Protein AF-A0A7J6S6Q8-F1 (afdb_monomer)

Structure (mmCIF, N/CA/C/O backbone):
data_AF-A0A7J6S6Q8-F1
#
_entry.id   AF-A0A7J6S6Q8-F1
#
loop_
_atom_site.group_PDB
_atom_site.id
_atom_site.type_symbol
_atom_site.label_atom_id
_atom_site.label_alt_id
_atom_site.label_comp_id
_atom_site.label_asym_id
_atom_site.label_entity_id
_atom_site.label_seq_id
_atom_site.pdbx_PDB_ins_code
_atom_site.Cartn_x
_atom_site.Cartn_y
_atom_site.Cartn_z
_atom_site.occupancy
_atom_site.B_iso_or_equiv
_atom_site.auth_seq_id
_atom_site.auth_comp_id
_atom_site.auth_asym_id
_atom_site.auth_atom_id
_atom_site.pdbx_PDB_model_num
ATOM 1 N N . SER A 1 1 ? -7.412 23.050 23.285 1.00 30.80 1 SER A N 1
ATOM 2 C CA . SER A 1 1 ? -8.578 22.235 22.910 1.00 30.80 1 SER A CA 1
ATOM 3 C C . SER A 1 1 ? -8.025 21.077 22.119 1.00 30.80 1 SER A C 1
ATOM 5 O O . SER A 1 1 ? -8.028 21.122 20.899 1.00 30.80 1 SER A O 1
ATOM 7 N N . ASP A 1 2 ? -7.442 20.116 22.829 1.00 28.94 2 ASP A N 1
ATOM 8 C CA . ASP A 1 2 ? -6.783 18.973 22.204 1.00 28.94 2 ASP A CA 1
ATOM 9 C C . ASP A 1 2 ? -7.721 17.785 22.368 1.00 28.94 2 ASP A C 1
ATOM 11 O O . ASP A 1 2 ? -7.935 17.288 23.477 1.00 28.94 2 ASP A O 1
ATOM 15 N N . GLU A 1 3 ? -8.366 17.431 21.259 1.00 31.05 3 GLU A N 1
ATOM 16 C CA . GLU A 1 3 ? -9.273 16.299 21.156 1.00 31.05 3 GLU A CA 1
ATOM 17 C C . GLU A 1 3 ? -8.538 14.992 21.486 1.00 31.05 3 GLU A C 1
ATOM 19 O O . GLU A 1 3 ? -7.377 14.766 21.131 1.00 31.05 3 GLU A O 1
ATOM 24 N N . LEU A 1 4 ? -9.226 14.140 22.246 1.00 32.16 4 LEU A N 1
ATOM 25 C CA . LEU A 1 4 ? -8.725 12.876 22.774 1.00 32.16 4 LEU A CA 1
ATOM 26 C C . LEU A 1 4 ? -8.434 11.884 21.640 1.00 32.16 4 LEU A C 1
ATOM 28 O O . LEU A 1 4 ? -9.308 11.150 21.173 1.00 32.16 4 LEU A O 1
ATOM 32 N N . LEU A 1 5 ? -7.164 11.803 21.248 1.00 33.28 5 LEU A N 1
ATOM 33 C CA . LEU A 1 5 ? -6.673 10.790 20.324 1.00 33.28 5 LEU A CA 1
ATOM 34 C C . LEU A 1 5 ? -6.611 9.421 21.031 1.00 33.28 5 LEU A C 1
ATOM 36 O O . LEU A 1 5 ? -5.726 9.141 21.841 1.00 33.28 5 LEU A O 1
ATOM 40 N N . HIS A 1 6 ? -7.578 8.549 20.748 1.00 38.09 6 HIS A N 1
ATOM 41 C CA . HIS A 1 6 ? -7.638 7.207 21.333 1.00 38.09 6 HIS A CA 1
ATOM 42 C C . HIS A 1 6 ? -6.787 6.212 20.529 1.00 38.09 6 HIS A C 1
ATOM 44 O O . HIS A 1 6 ? -7.250 5.621 19.554 1.00 38.09 6 HIS A O 1
ATOM 50 N N . GLN A 1 7 ? -5.543 6.005 20.962 1.00 38.62 7 GLN A N 1
ATOM 51 C CA . GLN A 1 7 ? -4.604 5.056 20.363 1.00 38.62 7 GLN A CA 1
ATOM 52 C C . GLN A 1 7 ? -4.859 3.625 20.868 1.00 38.62 7 GLN A C 1
ATOM 54 O O . GLN A 1 7 ? -4.753 3.341 22.060 1.00 38.62 7 GLN A O 1
ATOM 59 N N . LEU A 1 8 ? -5.154 2.696 19.954 1.00 38.41 8 LEU A N 1
ATOM 60 C CA . LEU A 1 8 ? -5.167 1.259 20.238 1.00 38.41 8 LEU A CA 1
ATOM 61 C C . LEU A 1 8 ? -3.859 0.625 19.789 1.00 38.41 8 LEU A C 1
ATOM 63 O O . LEU A 1 8 ? -3.524 0.661 18.604 1.00 38.41 8 LEU A O 1
ATOM 67 N N . SER A 1 9 ? -3.194 -0.048 20.719 1.00 39.66 9 SER A N 1
ATOM 68 C CA . SER A 1 9 ? -2.079 -0.940 20.424 1.00 39.66 9 SER A CA 1
ATOM 69 C C . SER A 1 9 ? -2.454 -2.350 20.861 1.00 39.66 9 SER A C 1
ATOM 71 O O . SER A 1 9 ? -2.832 -2.576 22.010 1.00 39.66 9 SER A O 1
ATOM 73 N N . LEU A 1 10 ? -2.410 -3.300 19.926 1.00 37.53 10 LEU A N 1
ATOM 74 C CA . LEU A 1 10 ? -3.007 -4.622 20.111 1.00 37.53 10 LEU A CA 1
ATOM 75 C C . LEU A 1 10 ? -1.979 -5.742 19.949 1.00 37.53 10 LEU A C 1
ATOM 77 O O . LEU A 1 10 ? -1.639 -6.132 18.834 1.00 37.53 10 LEU A O 1
ATOM 81 N N . THR A 1 11 ? -1.596 -6.353 21.072 1.00 44.75 11 THR A N 1
ATOM 82 C CA . THR A 1 11 ? -1.263 -7.787 21.156 1.00 44.75 11 THR A CA 1
ATOM 83 C C . THR A 1 11 ? -1.819 -8.328 22.494 1.0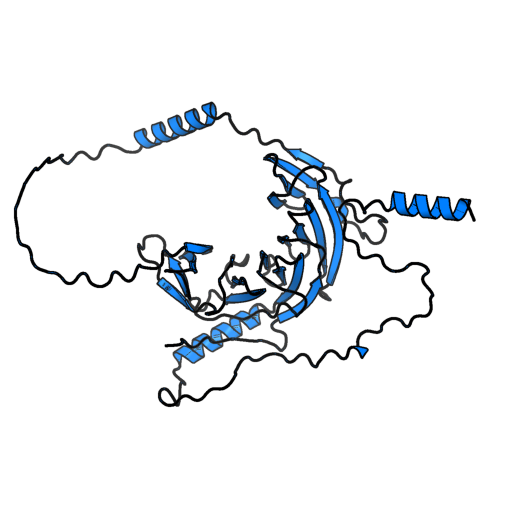0 44.75 11 THR A C 1
ATOM 85 O O . THR A 1 11 ? -1.964 -7.570 23.443 1.00 44.75 11 THR A O 1
ATOM 88 N N . SER A 1 12 ? -2.282 -9.576 22.633 1.00 36.78 12 SER A N 1
ATOM 89 C CA . SER A 1 12 ? -1.724 -10.838 22.143 1.00 36.78 12 SER A CA 1
ATOM 90 C C . SER A 1 12 ? -2.417 -11.419 20.892 1.00 36.78 12 SER A C 1
ATOM 92 O O . SER A 1 12 ? -3.542 -11.931 20.884 1.00 36.78 12 SER A O 1
ATOM 94 N N . LYS A 1 13 ? -1.631 -11.384 19.809 1.00 47.28 13 LYS A N 1
ATOM 95 C CA . LYS A 1 13 ? -1.824 -11.940 18.456 1.00 47.28 13 LYS A CA 1
ATOM 96 C C . LYS A 1 13 ? -2.648 -11.132 17.438 1.00 47.28 13 LYS A C 1
ATOM 98 O O . LYS A 1 13 ? -2.844 -11.627 16.342 1.00 47.28 13 LYS A O 1
ATOM 103 N N . GLY A 1 14 ? -3.076 -9.902 17.729 1.00 55.88 14 GLY A N 1
ATOM 104 C CA . GLY A 1 14 ? -3.820 -9.053 16.774 1.00 55.88 14 GLY A CA 1
ATOM 105 C C . GLY A 1 14 ? -3.028 -8.621 15.527 1.00 55.88 14 GLY A C 1
ATOM 106 O O . GLY A 1 14 ? -3.573 -8.613 14.425 1.00 55.88 14 GLY A O 1
ATOM 107 N N . PHE A 1 15 ? -1.741 -8.320 15.706 1.00 62.53 15 PHE A N 1
ATOM 108 C CA . PHE A 1 15 ? -0.778 -7.995 14.654 1.00 62.53 15 PHE A CA 1
ATOM 109 C C . PHE A 1 15 ? 0.515 -8.752 14.934 1.00 62.53 15 PHE A C 1
ATOM 111 O O . PHE A 1 15 ? 0.899 -8.936 16.092 1.00 62.53 15 PHE A O 1
ATOM 118 N N . THR A 1 16 ? 1.199 -9.213 13.896 1.00 69.50 16 THR A N 1
ATOM 119 C CA . THR A 1 16 ? 2.544 -9.779 14.038 1.00 69.50 16 THR A CA 1
ATOM 120 C C . THR A 1 16 ? 3.404 -9.259 12.906 1.00 69.50 16 THR A C 1
ATOM 122 O O . THR A 1 16 ? 3.110 -9.543 11.749 1.00 69.50 16 THR A O 1
ATOM 125 N N . LEU A 1 17 ? 4.439 -8.486 13.245 1.00 73.62 17 LEU A N 1
ATOM 126 C CA . LEU A 1 17 ? 5.491 -8.123 12.303 1.00 73.62 17 LEU A CA 1
ATOM 127 C C . LEU A 1 17 ? 6.205 -9.412 11.887 1.00 73.62 17 LEU A C 1
ATOM 129 O O . LEU A 1 17 ? 6.845 -10.068 12.705 1.00 73.62 17 LEU A O 1
ATOM 133 N N . CYS A 1 18 ? 6.054 -9.784 10.624 1.00 76.06 18 CYS A N 1
ATOM 134 C CA . CYS A 1 18 ? 6.662 -10.974 10.038 1.00 76.06 18 CYS A CA 1
ATOM 135 C C . CYS A 1 18 ? 8.127 -10.714 9.680 1.00 76.06 18 CYS A C 1
ATOM 137 O O . CYS A 1 18 ? 8.970 -11.599 9.786 1.00 76.06 18 CYS A O 1
ATOM 139 N N . GLY A 1 19 ? 8.427 -9.482 9.268 1.00 72.62 19 GLY A N 1
ATOM 140 C CA . GLY A 1 19 ? 9.778 -9.037 8.971 1.00 72.62 19 GLY A CA 1
ATOM 141 C C . GLY A 1 19 ? 9.814 -7.635 8.373 1.00 72.62 19 GLY A C 1
ATOM 142 O O . GLY A 1 19 ? 8.778 -7.039 8.056 1.00 72.62 19 GLY A O 1
ATOM 143 N N . SER A 1 20 ? 11.033 -7.125 8.227 1.00 78.06 20 SER A N 1
ATOM 144 C CA . SER A 1 20 ? 11.341 -5.855 7.577 1.00 78.06 20 SER A CA 1
ATOM 145 C C . SER A 1 20 ? 12.524 -6.049 6.632 1.00 78.06 20 SER A C 1
ATOM 147 O O . SER A 1 20 ? 13.477 -6.756 6.958 1.00 78.06 20 SER A O 1
ATOM 149 N N . TRP A 1 21 ? 12.449 -5.442 5.453 1.00 82.00 21 TRP A N 1
ATOM 150 C CA . TRP A 1 21 ? 13.433 -5.588 4.385 1.00 82.00 21 TRP A CA 1
ATOM 151 C C . TRP A 1 21 ? 13.705 -4.242 3.732 1.00 82.00 21 TRP A C 1
ATOM 153 O O . TRP A 1 21 ? 12.856 -3.356 3.725 1.00 82.00 21 TRP A O 1
ATOM 163 N N . LYS A 1 22 ? 14.884 -4.102 3.126 1.00 83.19 22 LYS A N 1
ATOM 164 C CA . LYS A 1 22 ? 15.282 -2.909 2.375 1.00 83.19 22 LYS A CA 1
ATOM 165 C C . LYS A 1 22 ? 15.953 -3.312 1.060 1.00 83.19 22 LYS A C 1
ATOM 167 O O . LYS A 1 22 ? 17.176 -3.264 0.962 1.00 83.19 22 LYS A O 1
ATOM 172 N N . PRO A 1 23 ? 15.180 -3.781 0.064 1.00 77.94 23 PRO A N 1
ATOM 173 C CA . PRO A 1 23 ? 15.743 -4.200 -1.220 1.00 77.94 23 PRO A CA 1
ATOM 174 C C . PRO A 1 23 ? 16.233 -3.014 -2.055 1.00 77.94 23 PRO A C 1
ATOM 176 O O . PRO A 1 23 ? 17.088 -3.182 -2.917 1.00 77.94 23 PRO A O 1
ATOM 179 N N . HIS A 1 24 ? 15.704 -1.817 -1.792 1.00 79.31 24 HIS A N 1
ATOM 180 C CA . HIS A 1 24 ? 15.992 -0.609 -2.552 1.00 79.31 24 HIS A CA 1
ATOM 181 C C . HIS A 1 24 ? 16.871 0.336 -1.740 1.00 79.31 24 HIS A C 1
ATOM 183 O O . HIS A 1 24 ? 16.602 0.605 -0.568 1.00 79.31 24 HIS A O 1
ATOM 189 N N . SER A 1 25 ? 17.909 0.882 -2.372 1.00 74.50 25 SER A N 1
ATOM 190 C CA . SER A 1 25 ? 18.776 1.899 -1.767 1.00 74.50 25 SER A CA 1
ATOM 191 C C . SER A 1 25 ? 18.216 3.327 -1.883 1.00 74.50 25 SER A C 1
ATOM 193 O O . SER A 1 25 ? 18.750 4.223 -1.234 1.00 74.50 25 SER A O 1
ATOM 195 N N . ASN A 1 26 ? 17.143 3.540 -2.667 1.00 68.69 26 ASN A N 1
ATOM 196 C CA . ASN A 1 26 ? 16.622 4.859 -3.060 1.00 68.69 26 ASN A CA 1
ATOM 197 C C . ASN A 1 26 ? 15.081 5.001 -2.962 1.00 68.69 26 ASN A C 1
ATOM 199 O O . ASN A 1 26 ? 14.344 4.022 -2.879 1.00 68.69 26 ASN A O 1
ATOM 203 N N . THR A 1 27 ? 14.615 6.260 -3.006 1.00 67.44 27 THR A N 1
ATOM 204 C CA . THR A 1 27 ? 13.207 6.720 -2.928 1.00 67.44 27 THR A CA 1
ATOM 205 C C . THR A 1 27 ? 12.573 6.868 -4.330 1.00 67.44 27 THR A C 1
ATOM 207 O O . THR A 1 27 ? 13.307 7.203 -5.260 1.00 67.44 27 THR A O 1
ATOM 210 N N . PRO A 1 28 ? 11.241 6.751 -4.558 1.00 58.44 28 PRO A N 1
ATOM 211 C CA . PRO A 1 28 ? 10.157 6.131 -3.788 1.00 58.44 28 PRO A CA 1
ATOM 212 C C . PRO A 1 28 ? 9.825 4.699 -4.260 1.00 58.44 28 PRO A C 1
ATOM 214 O O . PRO A 1 28 ? 9.895 4.395 -5.457 1.00 58.44 28 PRO A O 1
ATOM 217 N N . VAL A 1 29 ? 9.387 3.865 -3.310 1.00 64.25 29 VAL A N 1
ATOM 218 C CA . VAL A 1 29 ? 8.916 2.502 -3.573 1.00 64.25 29 VAL A CA 1
ATOM 219 C C . VAL A 1 29 ? 7.402 2.485 -3.762 1.00 64.25 29 VAL A C 1
ATOM 221 O O . VAL A 1 29 ? 6.672 2.907 -2.869 1.00 64.25 29 VAL A O 1
ATOM 224 N N . ASP A 1 30 ? 6.917 1.995 -4.900 1.00 76.00 30 ASP A N 1
ATOM 225 C CA . ASP A 1 30 ? 5.510 1.595 -5.021 1.00 76.00 30 ASP A CA 1
ATOM 226 C C . ASP A 1 30 ? 5.388 0.105 -4.682 1.00 76.00 30 ASP A C 1
ATOM 228 O O . ASP A 1 30 ? 6.301 -0.681 -4.954 1.00 76.00 30 ASP A O 1
ATOM 232 N N . ILE A 1 31 ? 4.275 -0.286 -4.067 1.00 79.00 31 ILE A N 1
ATOM 233 C CA . ILE A 1 31 ? 4.000 -1.683 -3.736 1.00 79.00 31 ILE A CA 1
ATOM 234 C C . ILE A 1 31 ? 2.783 -2.147 -4.511 1.00 79.00 31 ILE A C 1
ATOM 236 O O . ILE A 1 31 ? 1.683 -1.604 -4.374 1.00 79.00 31 ILE A O 1
ATOM 240 N N . ILE A 1 32 ? 2.966 -3.251 -5.224 1.00 78.56 32 ILE A N 1
ATOM 241 C CA . ILE A 1 32 ? 1.875 -4.033 -5.781 1.00 78.56 32 ILE A CA 1
ATOM 242 C C . ILE A 1 32 ? 1.828 -5.342 -5.017 1.00 78.56 32 ILE A C 1
ATOM 244 O O . ILE A 1 32 ? 2.710 -6.189 -5.132 1.00 78.56 32 ILE A O 1
ATOM 248 N N . LEU A 1 33 ? 0.769 -5.500 -4.236 1.00 76.38 33 LEU A N 1
ATOM 249 C CA . LEU A 1 33 ? 0.432 -6.761 -3.605 1.00 76.38 33 LEU A CA 1
ATOM 250 C C . LEU A 1 33 ? -0.716 -7.373 -4.394 1.00 76.38 33 LEU A C 1
ATOM 252 O O . LEU A 1 33 ? -1.752 -6.730 -4.585 1.00 76.38 33 LEU A O 1
ATOM 256 N N . LYS A 1 34 ? -0.532 -8.599 -4.873 1.00 68.69 34 LYS A N 1
ATOM 257 C CA . LYS A 1 34 ? -1.595 -9.318 -5.560 1.00 68.69 34 LYS A CA 1
ATOM 258 C C . LYS A 1 34 ? -1.634 -10.757 -5.101 1.00 68.69 34 LYS A C 1
ATOM 260 O O . LYS A 1 34 ? -0.643 -11.470 -5.235 1.00 68.69 34 LYS A O 1
ATOM 265 N N . SER A 1 35 ? -2.826 -11.191 -4.690 1.00 63.81 35 SER A N 1
ATOM 266 C CA . SER A 1 35 ? -3.054 -12.471 -4.011 1.00 63.81 35 SER A CA 1
ATOM 267 C C . SER A 1 35 ? -2.234 -12.585 -2.724 1.00 63.81 35 SER A C 1
ATOM 269 O O . SER A 1 35 ? -1.398 -11.732 -2.427 1.00 63.81 35 SER A O 1
ATOM 271 N N . ASP A 1 36 ? -2.482 -13.626 -1.944 1.00 63.25 36 ASP A N 1
ATOM 272 C CA . ASP A 1 36 ? -1.897 -13.757 -0.607 1.00 63.25 36 ASP A CA 1
ATOM 273 C C . ASP A 1 36 ? -0.404 -14.148 -0.658 1.00 63.25 36 ASP A C 1
ATOM 275 O O . ASP A 1 36 ? 0.261 -14.261 0.368 1.00 63.25 36 ASP A O 1
ATOM 279 N N . HIS A 1 37 ? 0.159 -14.316 -1.865 1.00 79.81 37 HIS A N 1
ATOM 280 C CA . HIS A 1 37 ? 1.455 -14.964 -2.050 1.00 79.81 37 HIS A CA 1
ATOM 281 C C . HIS A 1 37 ? 2.477 -14.180 -2.860 1.00 79.81 37 HIS A C 1
ATOM 283 O O . HIS A 1 37 ? 3.603 -14.653 -2.949 1.00 79.81 37 HIS A O 1
ATOM 289 N N . VAL A 1 38 ? 2.157 -13.036 -3.478 1.00 86.69 38 VAL A N 1
ATOM 290 C CA . VAL A 1 38 ? 3.130 -12.329 -4.334 1.00 86.69 38 VAL A CA 1
ATOM 291 C C . VAL A 1 38 ? 3.154 -10.841 -4.038 1.00 86.69 38 VAL A C 1
ATOM 293 O O . VAL A 1 38 ? 2.169 -10.124 -4.219 1.00 86.69 38 VAL A O 1
ATOM 296 N N . LEU A 1 39 ? 4.334 -10.385 -3.633 1.00 87.12 39 LEU A N 1
ATOM 297 C CA . LEU A 1 39 ? 4.657 -8.994 -3.383 1.00 87.12 39 LEU A CA 1
ATOM 298 C C . LEU A 1 39 ? 5.627 -8.503 -4.452 1.00 87.12 39 LEU A C 1
ATOM 300 O O . LEU A 1 39 ? 6.682 -9.096 -4.658 1.00 87.12 39 LEU A O 1
ATOM 304 N N . ILE A 1 40 ? 5.297 -7.388 -5.093 1.00 87.38 40 ILE A N 1
ATOM 305 C CA . ILE A 1 40 ? 6.200 -6.687 -5.997 1.00 87.38 40 ILE A CA 1
ATOM 306 C C . ILE A 1 40 ? 6.487 -5.307 -5.419 1.00 87.38 40 ILE A C 1
ATOM 308 O O . ILE A 1 40 ? 5.564 -4.539 -5.141 1.00 87.38 40 ILE A O 1
ATOM 312 N N . THR A 1 41 ? 7.768 -4.988 -5.254 1.00 88.25 41 THR A N 1
ATOM 313 C CA . THR A 1 41 ? 8.226 -3.655 -4.860 1.00 88.25 41 THR A CA 1
ATOM 314 C C . THR A 1 41 ? 8.912 -2.997 -6.048 1.00 88.25 41 THR A C 1
ATOM 316 O O . THR A 1 41 ? 9.803 -3.573 -6.670 1.00 88.25 41 THR A O 1
ATOM 319 N N . LEU A 1 42 ? 8.492 -1.785 -6.388 1.00 88.50 42 LEU A N 1
ATOM 320 C CA . LEU A 1 42 ? 9.013 -1.028 -7.522 1.00 88.50 42 LEU A CA 1
ATOM 321 C C . LEU A 1 42 ? 9.832 0.131 -6.999 1.00 88.50 42 LEU A C 1
ATOM 323 O O . LEU A 1 42 ? 9.295 0.912 -6.229 1.00 88.50 42 LEU A O 1
ATOM 327 N N . SER A 1 43 ? 11.054 0.320 -7.471 1.00 87.81 43 SER A N 1
ATOM 328 C CA . SER A 1 43 ? 11.784 1.566 -7.253 1.00 87.81 43 SER A CA 1
ATOM 329 C C . SER A 1 43 ? 11.875 2.341 -8.558 1.00 87.81 43 SER A C 1
ATOM 331 O O . SER A 1 43 ? 12.363 1.863 -9.584 1.00 87.81 43 SER A O 1
ATOM 333 N N . LYS A 1 44 ? 11.385 3.583 -8.520 1.00 83.31 44 LYS A N 1
ATOM 334 C CA . LYS A 1 44 ? 11.432 4.475 -9.685 1.00 83.31 44 LYS A CA 1
ATOM 335 C C . LYS A 1 44 ? 12.845 4.989 -9.956 1.00 83.31 44 LYS A C 1
ATOM 337 O O . LYS A 1 44 ? 13.172 5.284 -11.100 1.00 83.31 44 LYS A O 1
ATOM 342 N N . ALA A 1 45 ? 13.675 5.098 -8.917 1.00 83.44 45 ALA A N 1
ATOM 343 C CA . ALA A 1 45 ? 15.007 5.692 -9.014 1.00 83.44 45 ALA A CA 1
ATOM 344 C C . ALA A 1 45 ? 15.988 4.817 -9.803 1.00 83.44 45 ALA A C 1
ATOM 346 O O . ALA A 1 45 ? 16.744 5.312 -10.638 1.00 83.44 45 ALA A O 1
ATOM 347 N N . ASP A 1 46 ? 15.971 3.513 -9.549 1.00 84.88 46 ASP A N 1
ATOM 348 C CA . ASP A 1 46 ? 16.827 2.536 -10.224 1.00 84.88 46 ASP A CA 1
ATOM 349 C C . ASP A 1 46 ? 16.085 1.746 -11.310 1.00 84.88 46 ASP A C 1
ATOM 351 O O . ASP A 1 46 ? 16.733 1.064 -12.097 1.00 84.88 46 ASP A O 1
ATOM 355 N N . SER A 1 47 ? 14.762 1.932 -11.422 1.00 89.50 47 SER A N 1
ATOM 356 C CA . SER A 1 47 ? 13.906 1.273 -12.418 1.00 89.50 47 SER A CA 1
ATOM 357 C C . SER A 1 47 ? 13.892 -0.246 -12.259 1.00 89.50 47 SER A C 1
ATOM 359 O O . SER A 1 47 ? 13.851 -0.991 -13.241 1.00 89.50 47 SER A O 1
ATOM 361 N N . THR A 1 48 ? 13.908 -0.686 -10.999 1.00 90.00 48 THR A N 1
ATOM 362 C CA . THR A 1 48 ? 13.915 -2.095 -10.613 1.00 90.00 48 THR A CA 1
ATOM 363 C C . THR A 1 48 ? 12.589 -2.492 -9.970 1.00 90.00 48 THR A C 1
ATOM 365 O O . THR A 1 48 ? 12.073 -1.807 -9.084 1.00 90.00 48 THR A O 1
ATOM 368 N N . ALA A 1 49 ? 12.051 -3.637 -10.379 1.00 90.56 49 ALA A N 1
ATOM 369 C CA . ALA A 1 49 ? 10.939 -4.313 -9.725 1.00 90.56 49 ALA A CA 1
ATOM 370 C C . ALA A 1 49 ? 11.448 -5.587 -9.040 1.00 90.56 49 ALA A C 1
ATOM 372 O O . ALA A 1 49 ? 11.833 -6.527 -9.730 1.00 90.56 49 ALA A O 1
ATOM 373 N N . PHE A 1 50 ? 11.438 -5.648 -7.708 1.00 89.81 50 PHE A N 1
ATOM 374 C CA . PHE A 1 50 ? 11.715 -6.891 -6.981 1.00 89.81 50 PHE A CA 1
ATOM 375 C C . PHE A 1 50 ? 10.423 -7.657 -6.764 1.00 89.81 50 PHE A C 1
ATOM 377 O O . PHE A 1 50 ? 9.413 -7.088 -6.354 1.00 89.81 50 PHE A O 1
ATOM 384 N N . CYS A 1 51 ? 10.477 -8.957 -7.009 1.00 89.38 51 CYS A N 1
ATOM 385 C CA . CYS A 1 51 ? 9.377 -9.877 -6.810 1.00 89.38 51 CYS A CA 1
ATOM 386 C C . CYS A 1 51 ? 9.700 -10.782 -5.620 1.00 89.38 51 CYS A C 1
ATOM 388 O O . CYS A 1 51 ? 10.777 -11.373 -5.546 1.00 89.38 51 CYS A O 1
ATOM 390 N N . PHE A 1 52 ? 8.745 -10.930 -4.713 1.00 87.56 52 PHE A N 1
ATOM 391 C CA . PHE A 1 52 ? 8.828 -11.801 -3.552 1.00 87.56 52 PHE A CA 1
ATOM 392 C C . PHE A 1 52 ? 7.597 -12.694 -3.488 1.00 87.56 52 PHE A C 1
ATOM 394 O O . PHE A 1 52 ? 6.494 -12.278 -3.848 1.00 87.56 52 PHE A O 1
ATOM 401 N N . ARG A 1 53 ? 7.782 -13.909 -2.976 1.00 87.25 53 ARG A N 1
ATOM 402 C CA . ARG A 1 53 ? 6.698 -14.794 -2.576 1.00 87.25 53 ARG A CA 1
ATOM 403 C C . ARG A 1 53 ? 6.482 -14.676 -1.075 1.00 87.25 53 ARG A C 1
ATOM 405 O O . ARG A 1 53 ? 7.434 -14.833 -0.316 1.00 87.25 53 ARG A O 1
ATOM 412 N N . ILE A 1 54 ? 5.248 -14.411 -0.662 1.00 84.06 54 ILE A N 1
ATOM 413 C CA . ILE A 1 54 ? 4.831 -14.460 0.740 1.00 84.06 54 ILE A CA 1
ATOM 414 C C . ILE A 1 54 ? 4.421 -15.901 1.045 1.00 84.06 54 ILE A C 1
ATOM 416 O O . ILE A 1 54 ? 3.512 -16.442 0.416 1.00 84.06 54 ILE A O 1
ATOM 420 N N . VAL A 1 55 ? 5.105 -16.530 1.995 1.00 83.12 55 VAL A N 1
ATOM 421 C CA . VAL A 1 55 ? 4.768 -17.857 2.522 1.00 83.12 55 VAL A CA 1
ATOM 422 C C . VAL A 1 55 ? 4.138 -17.646 3.887 1.00 83.12 55 VAL A C 1
ATOM 424 O O . VAL A 1 55 ? 4.781 -17.064 4.741 1.00 83.12 55 VAL A O 1
ATOM 427 N N . GLU A 1 56 ? 2.894 -18.071 4.104 1.00 72.38 56 GLU A N 1
ATOM 428 C CA . GLU A 1 56 ? 2.098 -17.659 5.275 1.00 72.38 56 GLU A CA 1
ATOM 429 C C . GLU A 1 56 ? 2.505 -18.305 6.612 1.00 72.38 56 GLU A C 1
ATOM 431 O O . GLU A 1 56 ? 2.204 -17.756 7.672 1.00 72.38 56 GLU A O 1
ATOM 436 N N . SER A 1 57 ? 3.180 -19.459 6.603 1.00 74.75 57 SER A N 1
ATOM 437 C CA . SER A 1 57 ? 3.446 -20.222 7.831 1.00 74.75 57 SER A CA 1
ATOM 438 C C . SER A 1 57 ? 4.830 -20.889 7.838 1.00 74.75 57 SER A C 1
ATOM 440 O O . SER A 1 57 ? 4.961 -21.996 7.311 1.00 74.75 57 SER A O 1
ATOM 442 N N . PRO A 1 58 ? 5.843 -20.286 8.493 1.00 67.81 58 PRO A N 1
ATOM 443 C CA . PRO A 1 58 ? 5.844 -18.938 9.071 1.00 67.81 58 PRO A CA 1
ATOM 444 C C . PRO A 1 58 ? 5.813 -17.868 7.976 1.00 67.81 58 PRO A C 1
ATOM 446 O O . PRO A 1 58 ? 6.400 -18.074 6.914 1.00 67.81 58 PRO A O 1
ATOM 449 N N . ALA A 1 59 ? 5.162 -16.735 8.265 1.00 67.75 59 ALA A N 1
ATOM 450 C CA . ALA A 1 59 ? 5.110 -15.566 7.394 1.00 67.75 59 ALA A CA 1
ATOM 451 C C . ALA A 1 59 ? 6.532 -15.129 6.998 1.00 67.75 59 ALA A C 1
ATOM 453 O O . ALA A 1 59 ? 7.224 -14.457 7.759 1.00 67.75 59 ALA A O 1
ATOM 454 N N . THR A 1 60 ? 6.984 -15.562 5.827 1.00 77.50 60 THR A N 1
ATOM 455 C CA . THR A 1 60 ? 8.343 -15.360 5.323 1.00 77.50 60 THR A CA 1
ATOM 456 C C . THR A 1 60 ? 8.287 -14.858 3.894 1.00 77.50 60 THR A C 1
ATOM 458 O O . THR A 1 60 ? 7.347 -15.138 3.148 1.00 77.50 60 THR A O 1
ATOM 461 N N . LEU A 1 61 ? 9.300 -14.081 3.519 1.00 81.19 61 LEU A N 1
ATOM 462 C CA . LEU A 1 61 ? 9.490 -13.655 2.145 1.00 81.19 61 LEU A CA 1
ATOM 463 C C . LEU A 1 61 ? 10.573 -14.474 1.474 1.00 81.19 61 LEU A C 1
ATOM 465 O O . LEU A 1 61 ? 11.715 -14.495 1.930 1.00 81.19 61 LEU A O 1
ATOM 469 N N . LEU A 1 62 ? 10.221 -15.066 0.341 1.00 85.00 62 LEU A N 1
ATOM 470 C CA . LEU A 1 62 ? 11.169 -15.708 -0.552 1.00 85.00 62 LEU A CA 1
ATOM 471 C C . LEU A 1 62 ? 11.410 -14.795 -1.759 1.00 85.00 62 LEU A C 1
ATOM 473 O O . LEU A 1 62 ? 10.450 -14.483 -2.469 1.00 85.00 62 LEU A O 1
ATOM 477 N N . PRO A 1 63 ? 12.647 -14.338 -2.016 1.00 84.69 63 PRO A N 1
ATOM 478 C CA . PRO A 1 63 ? 12.938 -13.559 -3.212 1.00 84.69 63 PRO A CA 1
ATOM 479 C C . PRO A 1 63 ? 12.712 -14.429 -4.453 1.00 84.69 63 PRO A C 1
ATOM 481 O O . PRO A 1 63 ? 13.311 -15.491 -4.599 1.00 84.69 63 PRO A O 1
ATOM 484 N N . LEU A 1 64 ? 11.833 -13.978 -5.346 1.00 86.50 64 LEU A N 1
ATOM 485 C CA . LEU A 1 64 ? 11.595 -14.621 -6.640 1.00 86.50 64 LEU A CA 1
ATOM 486 C C . LEU A 1 64 ? 12.578 -14.128 -7.702 1.00 86.50 64 LEU A C 1
ATOM 488 O O . LEU A 1 64 ? 12.877 -14.846 -8.650 1.00 86.50 64 LEU A O 1
ATOM 492 N N . GLY A 1 65 ? 13.050 -12.893 -7.545 1.00 87.31 65 GLY A N 1
ATOM 493 C CA . GLY A 1 65 ? 13.984 -12.247 -8.452 1.00 87.31 65 GLY A CA 1
ATOM 494 C C . GLY A 1 65 ? 13.666 -10.770 -8.647 1.00 87.31 65 GLY A C 1
ATOM 495 O O . GLY A 1 65 ? 12.840 -10.199 -7.932 1.00 87.31 65 GLY A O 1
ATOM 496 N N . PHE A 1 66 ? 14.320 -10.144 -9.618 1.00 90.19 66 PHE A N 1
ATOM 497 C CA . PHE A 1 66 ? 14.117 -8.743 -9.960 1.00 90.19 66 PHE A CA 1
ATOM 498 C C . PHE A 1 66 ? 14.086 -8.516 -11.471 1.00 90.19 66 PHE A C 1
ATOM 500 O O . PHE A 1 66 ? 14.704 -9.242 -12.244 1.00 90.19 66 PHE A O 1
ATOM 507 N N . ILE A 1 67 ? 13.368 -7.481 -11.892 1.00 90.50 67 ILE A N 1
ATOM 508 C CA . ILE A 1 67 ? 13.326 -6.993 -13.270 1.00 90.50 67 ILE A CA 1
ATOM 509 C C . ILE A 1 67 ? 13.922 -5.593 -13.259 1.00 90.50 67 ILE A C 1
ATOM 511 O O . ILE A 1 67 ? 13.360 -4.701 -12.628 1.00 90.50 67 ILE A O 1
ATOM 515 N N . GLN A 1 68 ? 15.036 -5.396 -13.958 1.00 91.69 68 GLN A N 1
ATOM 516 C CA . GLN A 1 68 ? 15.645 -4.081 -14.138 1.00 91.69 68 GLN A CA 1
ATOM 517 C C . GLN A 1 68 ? 15.377 -3.571 -15.556 1.00 91.69 68 GLN A C 1
ATOM 519 O O . GLN A 1 68 ? 15.555 -4.296 -16.537 1.00 91.69 68 GLN A O 1
ATOM 524 N N . VAL A 1 69 ? 14.930 -2.321 -15.666 1.00 90.44 69 VAL A N 1
ATOM 525 C CA . VAL A 1 69 ? 14.707 -1.639 -16.944 1.00 90.44 69 VAL A CA 1
ATOM 526 C C . VAL A 1 69 ? 15.852 -0.648 -17.166 1.00 90.44 69 VAL A C 1
ATOM 528 O O . VAL A 1 69 ? 15.925 0.366 -16.484 1.00 90.44 69 VAL A O 1
ATOM 531 N N . GLU A 1 70 ? 16.762 -0.946 -18.098 1.00 87.25 70 GLU A N 1
ATOM 532 C CA . GLU A 1 70 ? 18.022 -0.191 -18.256 1.00 87.25 70 GLU A CA 1
ATOM 533 C C . GLU A 1 70 ? 17.831 1.237 -18.804 1.00 87.25 70 GLU A C 1
ATOM 535 O O . GLU A 1 70 ? 18.483 2.168 -18.334 1.00 87.25 70 GLU A O 1
ATOM 540 N N . ASP A 1 71 ? 16.890 1.434 -19.733 1.00 85.62 71 ASP A N 1
ATOM 541 C CA . ASP A 1 71 ? 16.778 2.685 -20.507 1.00 85.62 71 ASP A CA 1
ATOM 542 C C . ASP A 1 71 ? 15.604 3.584 -20.106 1.00 85.62 71 ASP A C 1
ATOM 544 O O . ASP A 1 71 ? 15.342 4.607 -20.737 1.00 85.62 71 ASP A O 1
ATOM 548 N N . ASN A 1 72 ? 14.828 3.186 -19.102 1.00 87.75 72 ASN A N 1
ATOM 549 C CA . ASN A 1 72 ? 13.553 3.824 -18.808 1.00 87.75 72 ASN A CA 1
ATOM 550 C C . ASN A 1 72 ? 13.199 3.736 -17.335 1.00 87.75 72 ASN A C 1
ATOM 552 O O . ASN A 1 72 ? 13.471 2.730 -16.689 1.00 87.75 72 ASN A O 1
ATOM 556 N N . THR A 1 73 ? 12.490 4.754 -16.847 1.00 88.44 73 THR A N 1
ATOM 557 C CA . THR A 1 73 ? 11.965 4.751 -15.480 1.00 88.44 73 THR A CA 1
ATOM 558 C C . THR A 1 73 ? 10.593 4.111 -15.413 1.00 88.44 73 THR A C 1
ATOM 560 O O . THR A 1 73 ? 9.718 4.400 -16.230 1.00 88.44 73 THR A O 1
ATOM 563 N N . ILE A 1 74 ? 10.399 3.230 -14.430 1.00 89.44 74 ILE A N 1
ATOM 564 C CA . ILE A 1 74 ? 9.092 2.635 -14.151 1.00 89.44 74 ILE A CA 1
ATOM 565 C C . ILE A 1 74 ? 8.207 3.726 -13.538 1.00 89.44 74 ILE A C 1
ATOM 567 O O . ILE A 1 74 ? 8.498 4.253 -12.464 1.00 89.44 74 ILE A O 1
ATOM 571 N N . THR A 1 75 ? 7.117 4.083 -14.213 1.00 85.00 75 THR A N 1
ATOM 572 C CA . THR A 1 75 ? 6.183 5.121 -13.751 1.00 85.00 75 THR A CA 1
ATOM 573 C C . THR A 1 75 ? 5.033 4.531 -12.944 1.00 85.00 75 THR A C 1
ATOM 575 O O . THR A 1 75 ? 4.613 5.122 -11.943 1.00 85.00 75 THR A O 1
ATOM 578 N N . SER A 1 76 ? 4.559 3.356 -13.351 1.00 84.56 76 SER A N 1
ATOM 579 C CA . SER A 1 76 ? 3.494 2.589 -12.711 1.00 84.56 76 SER A CA 1
ATOM 580 C C . SER A 1 76 ? 3.643 1.114 -13.073 1.00 84.56 76 SER A C 1
ATOM 582 O O . SER A 1 76 ? 4.316 0.775 -14.048 1.00 84.56 76 SER A O 1
ATOM 584 N N . ALA A 1 77 ? 3.001 0.232 -12.318 1.00 88.00 77 ALA A N 1
ATOM 585 C CA . ALA A 1 77 ? 2.825 -1.142 -12.744 1.00 88.00 77 ALA A CA 1
ATOM 586 C C . ALA A 1 77 ? 1.475 -1.704 -12.303 1.00 88.00 77 ALA A C 1
ATOM 588 O O . ALA A 1 77 ? 0.792 -1.163 -11.433 1.00 88.00 77 ALA A O 1
ATOM 589 N N . ALA A 1 78 ? 1.100 -2.811 -12.927 1.00 86.44 78 ALA A N 1
ATOM 590 C CA . ALA A 1 78 ? -0.083 -3.584 -12.610 1.00 86.44 78 ALA A CA 1
ATOM 591 C C . ALA A 1 78 ? 0.234 -5.069 -12.771 1.00 86.44 78 ALA A C 1
ATOM 593 O O . ALA A 1 78 ? 0.974 -5.461 -13.666 1.00 86.44 78 ALA A O 1
ATOM 594 N N . LEU A 1 79 ? -0.340 -5.909 -11.917 1.00 85.56 79 LEU A N 1
ATOM 595 C CA . LEU A 1 79 ? -0.181 -7.358 -12.000 1.00 85.56 79 LEU A CA 1
ATOM 596 C C . LEU A 1 79 ? -1.542 -7.977 -12.361 1.00 85.56 79 LEU A C 1
ATOM 598 O O . LEU A 1 79 ? -2.521 -7.795 -11.636 1.00 85.56 79 LEU A O 1
ATOM 602 N N . GLU A 1 80 ? -1.630 -8.727 -13.463 1.00 84.69 80 GLU A N 1
ATOM 603 C CA . GLU A 1 80 ? -2.828 -9.427 -13.960 1.00 84.69 80 GLU A CA 1
ATOM 604 C C . GLU A 1 80 ? -2.550 -10.933 -14.157 1.00 84.69 80 GLU A C 1
ATOM 606 O O . GLU A 1 80 ? -1.708 -11.312 -14.954 1.00 84.69 80 GLU A O 1
ATOM 611 N N . GLY A 1 81 ? -3.216 -11.831 -13.417 1.00 83.94 81 GLY A N 1
ATOM 612 C CA . GLY A 1 81 ? -2.745 -13.213 -13.234 1.00 83.94 81 GLY A CA 1
ATOM 613 C C . GLY A 1 81 ? -1.227 -13.287 -12.954 1.00 83.94 81 GLY A C 1
ATOM 614 O O . GLY A 1 81 ? -0.767 -12.575 -12.057 1.00 83.94 81 GLY A O 1
ATOM 615 N N . PRO A 1 82 ? -0.463 -14.091 -13.721 1.00 87.00 82 PRO A N 1
ATOM 616 C CA . PRO A 1 82 ? 0.998 -14.142 -13.662 1.00 87.00 82 PRO A CA 1
ATOM 617 C C . PRO A 1 82 ? 1.690 -13.025 -14.465 1.00 87.00 82 PRO A C 1
ATOM 619 O O . PRO A 1 82 ? 2.908 -13.010 -14.550 1.00 87.00 82 PRO A O 1
ATOM 622 N N . LYS A 1 83 ? 0.962 -12.103 -15.100 1.00 88.44 83 LYS A N 1
ATOM 623 C CA . LYS A 1 83 ? 1.535 -11.091 -15.993 1.00 88.44 83 LYS A CA 1
ATOM 624 C C . LYS A 1 83 ? 1.754 -9.768 -15.281 1.00 88.44 83 LYS A C 1
ATOM 626 O O . LYS A 1 83 ? 0.799 -9.150 -14.812 1.00 88.44 83 LYS A O 1
ATOM 631 N N . LEU A 1 84 ? 2.993 -9.304 -15.247 1.00 89.94 84 LEU A N 1
ATOM 632 C CA . LEU A 1 84 ? 3.356 -7.984 -14.754 1.00 89.94 84 LEU A CA 1
ATOM 633 C C . LEU A 1 84 ? 3.420 -6.995 -15.916 1.00 89.94 84 LEU A C 1
ATOM 635 O O . LEU A 1 84 ? 4.239 -7.132 -16.818 1.00 89.94 84 LEU A O 1
ATOM 639 N N . LEU A 1 85 ? 2.574 -5.976 -15.871 1.00 90.38 85 LEU A N 1
ATOM 640 C CA . LEU A 1 85 ? 2.585 -4.844 -16.784 1.00 90.38 85 LEU A CA 1
ATOM 641 C C . LEU A 1 85 ? 3.334 -3.685 -16.129 1.00 90.38 85 LEU A C 1
ATOM 643 O O . LEU A 1 85 ? 2.920 -3.204 -15.078 1.00 90.38 85 LEU A O 1
ATOM 647 N N . LEU A 1 86 ? 4.410 -3.218 -16.755 1.00 90.31 86 LEU A N 1
ATOM 648 C CA . LEU A 1 86 ? 5.153 -2.024 -16.358 1.00 90.31 86 LEU A CA 1
ATOM 649 C C . LEU A 1 86 ? 4.851 -0.890 -17.336 1.00 90.31 86 LEU A C 1
ATOM 651 O O . LEU A 1 86 ? 5.015 -1.059 -18.543 1.00 90.31 86 LEU A O 1
ATOM 655 N N . ALA A 1 87 ? 4.451 0.268 -16.819 1.00 88.31 87 ALA A N 1
ATOM 656 C CA . ALA A 1 87 ? 4.395 1.508 -17.578 1.00 88.31 87 ALA A CA 1
ATOM 657 C C . ALA A 1 87 ? 5.706 2.274 -17.410 1.00 88.31 87 ALA A C 1
ATOM 659 O O . ALA A 1 87 ? 6.214 2.411 -16.295 1.00 88.31 87 ALA A O 1
ATOM 660 N N . LEU A 1 88 ? 6.254 2.764 -18.519 1.00 89.94 88 LEU A N 1
ATOM 661 C CA . LEU A 1 88 ? 7.562 3.408 -18.568 1.00 89.94 88 LEU A CA 1
ATOM 662 C C . LEU A 1 88 ? 7.450 4.909 -18.855 1.00 89.94 88 LEU A C 1
ATOM 664 O O . LEU A 1 88 ? 6.416 5.402 -19.307 1.00 89.94 88 LEU A O 1
ATOM 668 N N . SER A 1 89 ? 8.516 5.655 -18.569 1.00 87.81 89 SER A N 1
ATOM 669 C CA . SER A 1 89 ? 8.583 7.107 -18.795 1.00 87.81 89 SER A CA 1
ATOM 670 C C . SER A 1 89 ? 8.493 7.523 -20.259 1.00 87.81 89 SER A C 1
ATOM 672 O O . SER A 1 89 ? 8.049 8.631 -20.540 1.00 87.81 89 SER A O 1
ATOM 674 N N . ASP A 1 90 ? 8.878 6.650 -21.189 1.00 85.44 90 ASP A N 1
ATOM 675 C CA . ASP A 1 90 ? 8.722 6.873 -22.630 1.00 85.44 90 ASP A CA 1
ATOM 676 C C . ASP A 1 90 ? 7.282 6.637 -23.133 1.00 85.44 90 ASP A C 1
ATOM 678 O O . ASP A 1 90 ? 7.006 6.769 -24.325 1.00 85.44 90 ASP A O 1
ATOM 682 N N . GLY A 1 91 ? 6.354 6.288 -22.234 1.00 81.94 91 GLY A N 1
ATOM 683 C CA . GLY A 1 91 ? 4.961 5.982 -22.554 1.00 81.94 91 GLY A CA 1
ATOM 684 C C . GLY A 1 91 ? 4.736 4.569 -23.097 1.00 81.94 91 GLY A C 1
ATOM 685 O O . GLY A 1 91 ? 3.595 4.214 -23.400 1.00 81.94 91 GLY A O 1
ATOM 686 N N . SER A 1 92 ? 5.784 3.749 -23.216 1.00 84.56 92 SER A N 1
ATOM 687 C CA . SER A 1 92 ? 5.640 2.341 -23.571 1.00 84.56 92 SER A CA 1
ATOM 688 C C . SER A 1 92 ? 5.174 1.505 -22.377 1.00 84.56 92 SER A C 1
ATOM 690 O O . SER A 1 92 ? 5.371 1.854 -21.209 1.00 84.56 92 SER A O 1
ATOM 692 N N . LEU A 1 93 ? 4.526 0.383 -22.684 1.00 87.62 93 LEU A N 1
ATOM 693 C CA . LEU A 1 93 ? 4.146 -0.630 -21.709 1.00 87.62 93 LEU A CA 1
ATOM 694 C C . LEU A 1 93 ? 4.981 -1.890 -21.969 1.00 87.62 93 LEU A C 1
ATOM 696 O O . LEU A 1 93 ? 5.169 -2.286 -23.120 1.00 87.62 93 LEU A O 1
ATOM 700 N N . ARG A 1 94 ? 5.474 -2.545 -20.920 1.00 89.88 94 ARG A N 1
ATOM 701 C CA . ARG A 1 94 ? 6.152 -3.845 -21.016 1.00 89.88 94 ARG A CA 1
ATOM 702 C C . ARG A 1 94 ? 5.384 -4.887 -20.216 1.00 89.88 94 ARG A C 1
ATOM 704 O O . ARG A 1 94 ? 5.137 -4.686 -19.034 1.00 89.88 94 ARG A O 1
ATOM 711 N N . GLU A 1 95 ? 5.003 -5.983 -20.862 1.00 91.00 95 GLU A N 1
ATOM 712 C CA . GLU A 1 95 ? 4.386 -7.149 -20.223 1.00 91.00 95 GLU A CA 1
ATOM 713 C C . GLU A 1 95 ? 5.452 -8.215 -19.967 1.00 91.00 95 GLU A C 1
ATOM 715 O O . GLU A 1 95 ? 6.113 -8.642 -20.912 1.00 91.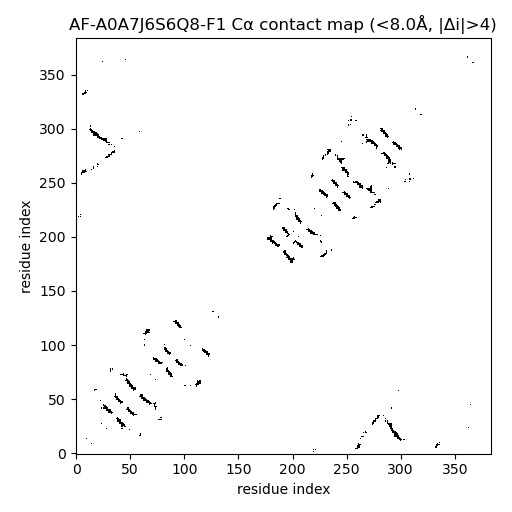00 95 GLU A O 1
ATOM 720 N N . TYR A 1 96 ? 5.584 -8.660 -18.720 1.00 89.81 96 TYR A N 1
ATOM 721 C CA . TYR A 1 96 ? 6.441 -9.762 -18.288 1.00 89.81 96 TYR A CA 1
ATOM 722 C C . TYR A 1 96 ? 5.569 -10.919 -17.800 1.00 89.81 96 TYR A C 1
ATOM 724 O O . TYR A 1 96 ? 4.700 -10.721 -16.952 1.00 89.81 96 TYR A O 1
ATOM 732 N N . ASP A 1 97 ? 5.799 -12.128 -18.306 1.00 88.69 97 ASP A N 1
ATOM 733 C CA . ASP A 1 97 ? 5.107 -13.333 -17.836 1.00 88.69 97 ASP A CA 1
ATOM 734 C C . ASP A 1 97 ? 5.883 -13.998 -16.688 1.00 88.69 97 ASP A C 1
ATOM 736 O O . ASP A 1 97 ? 6.955 -14.559 -16.900 1.00 88.69 97 ASP A O 1
ATOM 740 N N . LEU A 1 98 ? 5.337 -13.936 -15.472 1.00 85.56 98 LEU A N 1
ATOM 741 C CA . LEU A 1 98 ? 5.908 -14.511 -14.250 1.00 85.56 98 LEU A CA 1
ATOM 742 C C . LEU A 1 98 ? 5.470 -15.968 -14.008 1.00 85.56 98 LEU A C 1
ATOM 744 O O . LEU A 1 98 ? 5.757 -16.517 -12.944 1.00 85.56 98 LEU A O 1
ATOM 748 N N . SER A 1 99 ? 4.748 -16.613 -14.931 1.00 84.25 99 SER A N 1
ATOM 749 C CA . SER A 1 99 ? 4.177 -17.955 -14.712 1.00 84.25 99 SER A CA 1
ATOM 750 C C . SER A 1 99 ? 5.235 -19.019 -14.400 1.00 84.25 99 SER A C 1
ATOM 752 O O . SER A 1 99 ? 5.047 -19.845 -13.502 1.00 84.25 99 SER A O 1
ATOM 754 N N . THR A 1 100 ? 6.383 -18.960 -15.074 1.00 77.69 100 THR A N 1
ATOM 755 C CA . THR A 1 100 ? 7.528 -19.850 -14.831 1.00 77.69 100 THR A CA 1
ATOM 756 C C . THR A 1 100 ? 8.096 -19.649 -13.427 1.00 77.69 100 THR A C 1
ATOM 758 O O . THR A 1 100 ? 8.245 -20.613 -12.678 1.00 77.69 100 THR A O 1
ATOM 761 N N . THR A 1 101 ? 8.307 -18.396 -13.026 1.00 75.62 101 THR A N 1
ATOM 762 C CA . THR A 1 101 ? 8.811 -17.997 -11.703 1.00 75.62 101 THR A CA 1
ATOM 763 C C . THR A 1 101 ? 7.836 -18.346 -10.570 1.00 75.62 101 THR A C 1
ATOM 765 O O . THR A 1 101 ? 8.245 -18.663 -9.454 1.00 75.62 101 THR A O 1
ATOM 768 N N . MET A 1 102 ? 6.527 -18.320 -10.828 1.00 71.75 102 MET A N 1
ATOM 769 C CA . MET A 1 102 ? 5.516 -18.663 -9.823 1.00 71.75 102 MET A CA 1
ATOM 770 C C . MET A 1 102 ? 5.357 -20.169 -9.601 1.00 71.75 102 MET A C 1
ATOM 772 O O . MET A 1 102 ? 4.980 -20.569 -8.503 1.00 71.75 102 MET A O 1
ATOM 776 N N . SER A 1 103 ? 5.654 -20.996 -10.606 1.00 69.62 103 SER A N 1
ATOM 777 C CA . SER A 1 103 ? 5.487 -22.455 -10.520 1.00 69.62 103 SER A CA 1
ATOM 778 C C . SER A 1 103 ? 6.729 -23.208 -10.034 1.00 69.62 103 SER A C 1
ATOM 780 O O . SER A 1 103 ? 6.594 -24.297 -9.484 1.00 69.62 103 SER A O 1
ATOM 782 N N . ALA A 1 104 ? 7.928 -22.650 -10.223 1.00 61.69 104 ALA A N 1
ATOM 783 C CA . ALA A 1 104 ? 9.172 -23.346 -9.914 1.00 61.69 104 ALA A CA 1
ATOM 784 C C . ALA A 1 104 ? 9.596 -23.196 -8.440 1.00 61.69 104 ALA A C 1
ATOM 786 O O . ALA A 1 104 ? 9.486 -22.115 -7.848 1.00 61.69 104 ALA A O 1
ATOM 787 N N . ASP A 1 105 ? 10.157 -24.273 -7.883 1.00 63.59 105 ASP A N 1
ATOM 788 C CA . ASP A 1 105 ? 11.064 -24.209 -6.735 1.00 63.59 105 ASP A CA 1
ATOM 789 C C . ASP A 1 105 ? 12.364 -23.540 -7.204 1.00 63.59 105 ASP A C 1
ATOM 791 O O . ASP A 1 105 ? 13.269 -24.169 -7.750 1.00 63.59 105 ASP A O 1
ATOM 795 N N . LEU A 1 106 ? 12.436 -22.220 -7.033 1.00 58.12 106 LEU A N 1
ATOM 796 C CA . LEU A 1 106 ? 13.539 -21.361 -7.489 1.00 58.12 106 LEU A CA 1
ATOM 797 C C . LEU A 1 106 ? 14.863 -21.574 -6.744 1.00 58.12 106 LEU A C 1
ATOM 799 O O . LEU A 1 106 ? 15.826 -20.859 -7.010 1.00 58.12 106 LEU A O 1
ATOM 803 N N . ALA A 1 107 ? 14.953 -22.572 -5.863 1.00 54.09 107 ALA A N 1
ATOM 804 C CA . ALA A 1 107 ? 16.166 -22.896 -5.114 1.00 54.09 107 ALA A CA 1
ATOM 805 C C . ALA A 1 107 ? 17.383 -23.238 -6.006 1.00 54.09 107 ALA A C 1
ATOM 807 O O . ALA A 1 107 ? 18.487 -23.372 -5.489 1.00 54.09 107 ALA A O 1
ATOM 808 N N . ALA A 1 108 ? 17.201 -23.377 -7.325 1.00 50.84 108 ALA A N 1
ATOM 809 C CA . ALA A 1 108 ? 18.229 -23.819 -8.265 1.00 50.84 108 ALA A CA 1
ATOM 810 C C . ALA A 1 108 ? 18.682 -22.772 -9.305 1.00 50.84 108 ALA A C 1
ATOM 812 O O . ALA A 1 108 ? 19.476 -23.118 -10.178 1.00 50.84 108 ALA A O 1
ATOM 813 N N . VAL A 1 109 ? 18.202 -21.520 -9.273 1.00 54.59 109 VAL A N 1
ATOM 814 C CA . VAL A 1 109 ? 18.605 -20.517 -10.281 1.00 54.59 109 VAL A CA 1
ATOM 815 C C . VAL A 1 109 ? 19.722 -19.627 -9.731 1.00 54.59 109 VAL A C 1
ATOM 817 O O . VAL A 1 109 ? 19.512 -18.864 -8.795 1.00 54.59 109 VAL A O 1
ATOM 820 N N . GLU A 1 110 ? 20.915 -19.705 -10.334 1.00 57.38 110 GLU A N 1
ATOM 821 C CA . GLU A 1 110 ? 22.112 -18.936 -9.932 1.00 57.38 110 GLU A CA 1
ATOM 822 C C . GLU A 1 110 ? 21.971 -17.411 -10.133 1.00 57.38 110 GLU A C 1
ATOM 824 O O . GLU A 1 110 ? 22.753 -16.636 -9.585 1.00 57.38 110 GLU A O 1
ATOM 829 N N . SER A 1 111 ? 20.972 -16.963 -10.901 1.00 65.56 111 SER A N 1
ATOM 830 C CA . SER A 1 111 ? 20.701 -15.550 -11.171 1.00 65.56 111 SER A CA 1
ATOM 831 C C . SER A 1 111 ? 19.272 -15.180 -10.781 1.00 65.56 111 SER A C 1
ATOM 833 O O . SER A 1 111 ? 18.308 -15.712 -11.325 1.00 65.56 111 SER A O 1
ATOM 835 N N . TYR A 1 112 ? 19.137 -14.205 -9.880 1.00 76.81 112 TYR A N 1
ATOM 836 C CA . TYR A 1 112 ? 17.854 -13.597 -9.505 1.00 76.81 112 TYR A CA 1
ATOM 837 C C . TYR A 1 112 ? 17.310 -12.632 -10.574 1.00 76.81 112 TYR A C 1
ATOM 839 O O . TYR A 1 112 ? 16.265 -12.020 -10.364 1.00 76.81 112 TYR A O 1
ATOM 847 N N . SER A 1 113 ? 17.995 -12.459 -11.709 1.00 78.19 113 SER A N 1
ATOM 848 C CA . SER A 1 113 ? 17.511 -11.593 -12.784 1.00 78.19 113 SER A CA 1
ATOM 849 C C . SER A 1 113 ? 16.393 -12.271 -13.577 1.00 78.19 113 SER A C 1
ATOM 851 O O . SER A 1 113 ? 16.593 -13.303 -14.215 1.00 78.19 113 SER A O 1
ATOM 853 N N . LEU A 1 114 ? 15.222 -11.641 -13.590 1.00 77.56 114 LEU A N 1
ATOM 854 C CA . LEU A 1 114 ? 14.041 -12.042 -14.356 1.00 77.56 114 LEU A CA 1
ATOM 855 C C . LEU A 1 114 ? 13.963 -11.329 -15.719 1.00 77.56 114 LEU A C 1
ATOM 857 O O . LEU A 1 114 ? 12.940 -11.395 -16.401 1.00 77.56 114 LEU A O 1
ATOM 861 N N . SER A 1 115 ? 15.029 -10.639 -16.143 1.00 68.56 115 SER A N 1
ATOM 862 C CA . SER A 1 115 ? 15.070 -9.935 -17.435 1.00 68.56 115 SER A CA 1
ATOM 863 C C . SER A 1 115 ? 14.971 -10.870 -18.648 1.00 68.56 115 SER A C 1
ATOM 865 O O . SER A 1 115 ? 14.635 -10.417 -19.739 1.00 68.56 115 SER A O 1
ATOM 867 N N . THR A 1 116 ? 15.213 -12.169 -18.456 1.00 63.53 116 THR A N 1
ATOM 868 C CA . THR A 1 116 ? 15.102 -13.220 -19.480 1.00 63.53 116 THR A CA 1
ATOM 869 C C . THR A 1 116 ? 13.674 -13.728 -19.694 1.00 63.53 116 THR A C 1
ATOM 871 O O . THR A 1 116 ? 13.444 -14.528 -20.603 1.00 63.53 116 THR A O 1
ATOM 874 N N . LEU A 1 117 ? 12.705 -13.285 -18.883 1.00 74.00 117 LEU A N 1
ATOM 875 C CA . LEU A 1 117 ? 11.298 -13.632 -19.072 1.00 74.00 117 LEU A CA 1
ATOM 876 C C . LEU A 1 117 ? 10.769 -13.091 -20.405 1.00 74.00 117 LEU A C 1
ATOM 878 O O . LEU A 1 117 ? 11.268 -12.101 -20.943 1.00 74.00 117 LEU A O 1
ATOM 882 N N . LEU A 1 118 ? 9.721 -13.735 -20.931 1.00 75.69 118 LEU A N 1
ATOM 883 C CA . LEU A 1 118 ? 9.066 -13.302 -22.161 1.00 75.69 118 LEU A CA 1
ATOM 884 C C . LEU A 1 118 ? 8.514 -11.882 -21.970 1.00 75.69 118 LEU A C 1
ATOM 886 O O . LEU A 1 118 ? 7.462 -11.693 -21.360 1.00 75.69 118 LEU A O 1
ATOM 890 N N . CYS A 1 119 ? 9.239 -10.898 -22.498 1.00 80.81 119 CYS A N 1
ATOM 891 C CA . CYS A 1 119 ? 8.864 -9.495 -22.468 1.00 80.81 119 CYS A CA 1
ATOM 892 C C . CYS A 1 119 ? 8.164 -9.124 -23.776 1.00 80.81 119 CYS A C 1
ATOM 894 O O . CYS A 1 119 ? 8.724 -9.288 -24.864 1.00 80.81 119 CYS A O 1
ATOM 896 N N . ARG A 1 120 ? 6.936 -8.611 -23.688 1.00 83.31 120 ARG A N 1
ATOM 897 C CA . ARG A 1 120 ? 6.231 -8.013 -24.828 1.00 83.31 120 ARG A CA 1
ATOM 898 C C . ARG A 1 120 ? 6.166 -6.508 -24.635 1.00 83.31 120 ARG A C 1
ATOM 900 O O . ARG A 1 120 ? 5.536 -6.031 -23.694 1.00 83.31 120 ARG A O 1
ATOM 907 N N . GLN A 1 121 ? 6.787 -5.755 -25.540 1.00 82.56 121 GLN A N 1
ATOM 908 C CA . GLN A 1 121 ? 6.602 -4.309 -25.592 1.00 82.56 121 GLN A CA 1
ATOM 909 C C . GLN A 1 121 ? 5.269 -4.002 -26.278 1.00 82.56 121 GLN A C 1
ATOM 911 O O . GLN A 1 121 ? 5.053 -4.325 -27.445 1.00 82.56 121 GLN A O 1
ATOM 916 N N . LEU A 1 122 ? 4.369 -3.378 -25.533 1.00 75.25 122 LEU A N 1
ATOM 917 C CA . LEU A 1 122 ? 3.097 -2.874 -26.010 1.00 75.25 122 LEU A CA 1
ATOM 918 C C . LEU A 1 122 ? 3.261 -1.366 -26.215 1.00 75.25 122 LEU A C 1
ATOM 920 O O . LEU A 1 122 ? 3.470 -0.608 -25.269 1.00 75.25 122 LEU A O 1
ATOM 924 N N . VAL A 1 123 ? 3.179 -0.920 -27.464 1.00 72.56 123 VAL A N 1
ATOM 925 C CA . VAL A 1 123 ? 3.097 0.509 -27.778 1.00 72.56 123 VAL A CA 1
ATOM 926 C C . VAL A 1 123 ? 1.611 0.845 -27.860 1.00 72.56 123 VAL A C 1
ATOM 928 O O . VAL A 1 123 ? 0.957 0.412 -28.815 1.00 72.56 123 VAL A O 1
ATOM 931 N N . PRO A 1 124 ? 1.028 1.545 -26.868 1.00 59.84 124 PRO A N 1
ATOM 932 C CA . PRO A 1 124 ? -0.366 1.936 -26.964 1.00 59.84 124 PRO A CA 1
ATOM 933 C C . PRO A 1 124 ? -0.528 2.820 -28.201 1.00 59.84 124 PRO A C 1
ATOM 935 O O . PRO A 1 124 ? 0.140 3.844 -28.346 1.00 59.84 124 PRO A O 1
ATOM 938 N N . VAL A 1 125 ? -1.413 2.428 -29.118 1.00 52.78 125 VAL A N 1
ATOM 939 C CA . VAL A 1 125 ? -1.785 3.284 -30.248 1.00 52.78 125 VAL A CA 1
ATOM 940 C C . VAL A 1 125 ? -2.645 4.406 -29.684 1.00 52.78 125 VAL A C 1
ATOM 942 O O . VAL A 1 125 ? -3.870 4.305 -29.639 1.00 52.78 125 VAL A O 1
ATOM 945 N N . ILE A 1 126 ? -2.000 5.471 -29.208 1.00 55.94 126 ILE A N 1
ATOM 946 C CA . ILE A 1 126 ? -2.705 6.676 -28.786 1.00 55.94 126 ILE A CA 1
ATOM 947 C C . ILE A 1 126 ? -3.348 7.255 -30.053 1.00 55.94 126 ILE A C 1
ATOM 949 O O . ILE A 1 126 ? -2.635 7.585 -31.008 1.00 55.94 126 ILE A O 1
ATOM 953 N N . PRO A 1 127 ? -4.689 7.340 -30.132 1.00 50.97 127 PRO A N 1
ATOM 954 C CA . PRO A 1 127 ? -5.344 7.922 -31.290 1.00 50.97 127 PRO A CA 1
ATOM 955 C C . PRO A 1 127 ? -4.828 9.350 -31.477 1.00 50.97 127 PRO A C 1
ATOM 957 O O . PRO A 1 127 ? -4.705 10.101 -30.511 1.00 50.97 127 PRO A O 1
ATOM 960 N N . SER A 1 128 ? -4.520 9.726 -32.721 1.00 59.72 128 SER A N 1
ATOM 961 C CA . SER A 1 128 ? -3.977 11.055 -33.007 1.00 59.72 128 SER A CA 1
ATOM 962 C C . SER A 1 128 ? -4.861 12.157 -32.395 1.00 59.72 128 SER A C 1
ATOM 964 O O . SER A 1 128 ? -6.082 11.981 -32.299 1.00 59.72 128 SER A O 1
ATOM 966 N N . PRO A 1 129 ? -4.305 13.328 -32.034 1.00 65.06 129 PRO A N 1
ATOM 967 C CA . PRO A 1 129 ? -5.090 14.435 -31.481 1.00 65.06 129 PRO A CA 1
ATOM 968 C C . PRO A 1 129 ? -6.312 14.805 -32.339 1.00 65.06 129 PRO A C 1
ATOM 970 O O . PRO A 1 129 ? -7.347 15.211 -31.815 1.00 65.06 129 PRO A O 1
ATOM 973 N N . ALA A 1 130 ? -6.225 14.614 -33.661 1.00 71.75 130 ALA A N 1
ATOM 974 C CA . ALA A 1 130 ? -7.342 14.785 -34.587 1.00 71.75 130 ALA A CA 1
ATOM 975 C C . ALA A 1 130 ? -8.461 13.751 -34.366 1.00 71.75 130 ALA A C 1
ATOM 977 O O . ALA A 1 130 ? -9.641 14.100 -34.362 1.00 71.75 130 ALA A O 1
ATOM 978 N N . ARG A 1 131 ? -8.107 12.484 -34.128 1.00 68.50 131 ARG A N 1
ATOM 979 C CA . ARG A 1 131 ? -9.058 11.409 -33.825 1.00 68.50 131 ARG A CA 1
ATOM 980 C C . ARG A 1 131 ? -9.729 11.616 -32.462 1.00 68.50 131 ARG A C 1
ATOM 982 O O . ARG A 1 131 ? -10.936 11.416 -32.371 1.00 68.50 131 ARG A O 1
ATOM 989 N N . ILE A 1 132 ? -8.999 12.123 -31.462 1.00 66.00 132 ILE A N 1
ATOM 990 C CA . ILE A 1 132 ? -9.562 12.522 -30.157 1.00 66.00 132 ILE A CA 1
ATOM 991 C C . ILE A 1 132 ? -10.544 13.693 -30.318 1.00 66.00 132 ILE A C 1
ATOM 993 O O . ILE A 1 132 ? -11.659 13.633 -29.803 1.00 66.00 132 ILE A O 1
ATOM 997 N N . ARG A 1 133 ? -10.185 14.739 -31.080 1.00 76.88 133 ARG A N 1
ATOM 998 C CA . ARG A 1 133 ? -11.100 15.862 -31.374 1.00 76.88 133 ARG A CA 1
ATOM 999 C C . ARG A 1 133 ? -12.367 15.398 -32.091 1.00 76.88 133 ARG A C 1
ATOM 1001 O O . ARG A 1 133 ? -13.456 15.858 -31.760 1.00 76.88 133 ARG A O 1
ATOM 1008 N N . ASN A 1 134 ? -12.241 14.473 -33.039 1.00 79.31 134 ASN A N 1
ATOM 1009 C CA . ASN A 1 134 ? -13.387 13.915 -33.754 1.00 79.31 134 ASN A CA 1
ATOM 1010 C C . ASN A 1 134 ? -14.271 13.040 -32.853 1.00 79.31 134 ASN A C 1
ATOM 1012 O O . ASN A 1 134 ? -15.491 13.100 -32.983 1.00 79.31 134 ASN A O 1
ATOM 1016 N N . MET A 1 135 ? -13.690 12.276 -31.922 1.00 72.81 135 MET A N 1
ATOM 1017 C CA . MET A 1 135 ? -14.450 11.551 -30.895 1.00 72.81 135 MET A CA 1
ATOM 1018 C C . MET A 1 135 ? -15.225 12.509 -29.990 1.00 72.81 135 MET A C 1
ATOM 1020 O O . MET A 1 135 ? -16.441 12.377 -29.902 1.00 72.81 135 MET A O 1
ATOM 1024 N N . LYS A 1 136 ? -14.566 13.535 -29.431 1.00 82.75 136 LYS A N 1
ATOM 1025 C CA . LYS A 1 136 ? -15.231 14.543 -28.587 1.00 82.75 136 LYS A CA 1
ATOM 1026 C C . LYS A 1 136 ? -16.351 15.276 -29.328 1.00 82.75 136 LYS A C 1
ATOM 1028 O O . LYS A 1 136 ? -17.411 15.509 -28.764 1.00 82.75 136 LYS A O 1
ATOM 1033 N N . ARG A 1 137 ? -16.156 15.601 -30.615 1.00 84.94 137 ARG A N 1
ATOM 1034 C CA . ARG A 1 137 ? -17.212 16.189 -31.462 1.00 84.94 137 ARG A CA 1
ATOM 1035 C C . ARG A 1 137 ? -18.397 15.244 -31.657 1.00 84.94 137 ARG A C 1
ATOM 1037 O O . ARG A 1 137 ? -19.529 15.711 -31.683 1.00 84.94 137 ARG A O 1
ATOM 1044 N N . ARG A 1 138 ? -18.159 13.937 -31.809 1.00 84.75 138 ARG A N 1
ATOM 1045 C CA . ARG A 1 138 ? -19.241 12.944 -31.915 1.00 84.75 138 ARG A CA 1
ATOM 1046 C C . ARG A 1 138 ? -19.984 12.793 -30.593 1.00 84.75 138 ARG A C 1
ATOM 1048 O O . ARG A 1 138 ? -21.204 12.804 -30.620 1.00 84.75 138 ARG A O 1
ATOM 1055 N N . GLU A 1 139 ? -19.279 12.728 -29.469 1.00 81.81 139 GLU A N 1
ATOM 1056 C CA . GLU A 1 139 ? -19.888 12.666 -28.132 1.00 81.81 139 GLU A CA 1
ATOM 1057 C C . GLU A 1 139 ? -20.720 13.916 -27.826 1.00 81.81 139 GLU A C 1
ATOM 1059 O O . GLU A 1 139 ? -21.869 13.795 -27.416 1.00 81.81 139 GLU A O 1
ATOM 1064 N N . ALA A 1 140 ? -20.197 15.111 -28.119 1.00 82.88 140 ALA A N 1
ATOM 1065 C CA . ALA A 1 140 ? -20.940 16.361 -27.968 1.00 82.88 140 ALA A CA 1
ATOM 1066 C C . ALA A 1 140 ? -22.187 16.401 -28.862 1.00 82.88 140 ALA A C 1
ATOM 1068 O O . ALA A 1 140 ? -23.241 16.852 -28.429 1.00 82.88 140 ALA A O 1
ATOM 1069 N N . LYS A 1 141 ? -22.096 15.881 -30.094 1.00 87.81 141 LYS A N 1
ATOM 1070 C CA . LYS A 1 141 ? -23.244 15.799 -31.005 1.00 87.81 141 LYS A CA 1
ATOM 1071 C C . LYS A 1 141 ? -24.301 14.806 -30.519 1.00 87.81 141 LYS A C 1
ATOM 1073 O O . LYS A 1 141 ? -25.481 15.078 -30.678 1.00 87.81 141 LYS A O 1
ATOM 1078 N N . VAL A 1 142 ? -23.888 13.685 -29.926 1.00 85.25 142 VAL A N 1
ATOM 1079 C CA . VAL A 1 142 ? -24.807 12.718 -29.305 1.00 85.25 142 VAL A CA 1
ATOM 1080 C C . VAL A 1 142 ? -25.483 13.337 -28.081 1.00 85.25 142 VAL A C 1
ATOM 1082 O O . VAL A 1 142 ? -26.693 13.220 -27.945 1.00 85.25 142 VAL A O 1
ATOM 1085 N N . ARG A 1 143 ? -24.734 14.064 -27.243 1.00 78.69 143 ARG A N 1
ATOM 1086 C CA . ARG A 1 143 ? -25.276 14.733 -26.053 1.00 78.69 143 ARG A CA 1
ATOM 1087 C C . ARG A 1 143 ? -26.258 15.856 -26.400 1.00 78.69 143 ARG A C 1
ATOM 1089 O O . ARG A 1 143 ? -27.340 15.916 -25.831 1.00 78.69 143 ARG A O 1
ATOM 1096 N N . ALA A 1 144 ? -25.931 16.668 -27.404 1.00 78.62 144 ALA A N 1
ATOM 1097 C CA . ALA A 1 144 ? -26.819 17.710 -27.924 1.00 78.62 144 ALA A CA 1
ATOM 1098 C C . ALA A 1 144 ? -28.076 17.149 -28.615 1.00 78.62 144 ALA A C 1
ATOM 1100 O O . ALA A 1 144 ? -29.054 17.862 -28.778 1.00 78.62 144 ALA A O 1
ATOM 1101 N N . GLN A 1 145 ? -28.057 15.884 -29.044 1.00 77.06 145 GLN A N 1
ATOM 1102 C CA . GLN A 1 145 ? -29.244 15.201 -29.565 1.00 77.06 145 GLN A CA 1
ATOM 1103 C C . GLN A 1 145 ? -30.094 14.558 -28.462 1.00 77.06 145 GLN A C 1
ATOM 1105 O O . GLN A 1 145 ? -31.233 14.195 -28.732 1.00 77.06 145 GLN A O 1
ATOM 1110 N N . SER A 1 146 ? -29.556 14.398 -27.247 1.00 73.50 146 SER A N 1
ATOM 1111 C CA . SER A 1 146 ? -30.280 13.843 -26.096 1.00 73.50 146 SER A CA 1
ATOM 1112 C C . SER A 1 146 ? -30.819 14.896 -25.124 1.00 73.50 146 SER A C 1
ATOM 1114 O O . SER A 1 146 ? -31.668 14.570 -24.303 1.00 73.50 146 SER A O 1
ATOM 1116 N N . GLU A 1 147 ? -30.328 16.133 -25.189 1.00 63.81 147 GLU A N 1
ATOM 1117 C CA . GLU A 1 147 ? -30.838 17.259 -24.401 1.00 63.81 147 GLU A CA 1
ATOM 1118 C C . GLU A 1 147 ? -31.862 18.024 -25.261 1.00 63.81 147 GLU A C 1
ATOM 1120 O O . GLU A 1 147 ? -31.497 18.838 -26.107 1.00 63.81 147 GLU A O 1
ATOM 1125 N N . GLU A 1 148 ? -33.153 17.710 -25.102 1.00 67.50 148 GLU A N 1
ATOM 1126 C CA . GLU A 1 148 ? -34.236 18.538 -25.650 1.00 67.50 148 GLU A CA 1
ATOM 1127 C C . GLU A 1 148 ? -34.226 19.923 -24.971 1.00 67.50 148 GLU A C 1
ATOM 1129 O O . GLU A 1 148 ? -34.04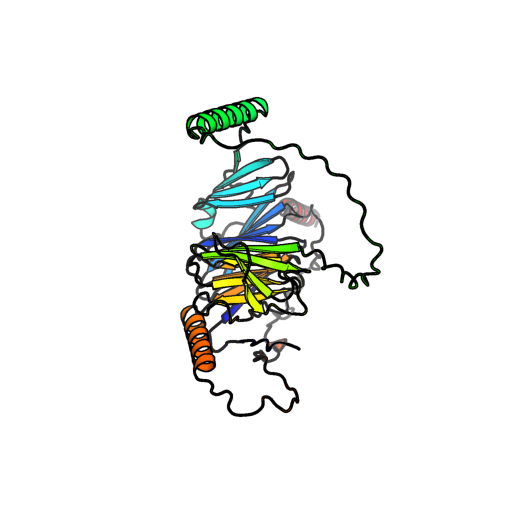3 19.998 -23.750 1.00 67.50 148 GLU A O 1
ATOM 1134 N N . PRO A 1 149 ? -34.422 21.021 -25.724 1.00 58.97 149 PRO A N 1
ATOM 1135 C CA . PRO A 1 149 ? -34.437 22.364 -25.160 1.00 58.97 149 PRO A CA 1
ATOM 1136 C C . PRO A 1 149 ? -35.634 22.527 -24.216 1.00 58.97 149 PRO A C 1
ATOM 1138 O O . PRO A 1 149 ? -36.790 22.401 -24.619 1.00 58.97 149 PRO A O 1
ATOM 1141 N N . ARG A 1 150 ? -35.350 22.808 -22.940 1.00 56.59 150 ARG A N 1
ATOM 1142 C CA . ARG A 1 150 ? -36.317 23.448 -22.044 1.00 56.59 150 ARG A CA 1
ATOM 1143 C C . ARG A 1 150 ? -36.285 24.939 -22.363 1.00 56.59 150 ARG A C 1
ATOM 1145 O O . ARG A 1 150 ? -35.314 25.608 -22.030 1.00 56.59 150 ARG A O 1
ATOM 1152 N N . ASP A 1 151 ? -37.313 25.400 -23.064 1.00 52.53 151 ASP A N 1
ATOM 1153 C CA . ASP A 1 151 ? -37.543 26.812 -23.362 1.00 52.53 151 ASP A CA 1
ATOM 1154 C C . ASP A 1 151 ? -37.930 27.588 -22.089 1.00 52.53 151 ASP A C 1
ATOM 1156 O O . ASP A 1 151 ? -38.759 27.122 -21.304 1.00 52.53 151 ASP A O 1
ATOM 1160 N N . GLY A 1 152 ? -37.353 28.785 -21.943 1.00 54.25 152 GLY A N 1
ATOM 1161 C CA . GLY A 1 152 ? -37.585 29.759 -20.866 1.00 54.25 152 GLY A CA 1
ATOM 1162 C C . GLY A 1 152 ? -36.358 29.865 -19.951 1.00 54.25 152 GLY A C 1
ATOM 1163 O O . GLY A 1 152 ? -35.908 28.854 -19.430 1.00 54.25 152 GLY A O 1
ATOM 1164 N N . GLU A 1 153 ? -35.710 31.004 -19.722 1.00 52.22 153 GLU A N 1
ATOM 1165 C CA . GLU A 1 153 ? -36.118 32.419 -19.699 1.00 52.22 153 GLU A CA 1
ATOM 1166 C C . GLU A 1 153 ? -34.827 33.256 -19.911 1.00 52.22 153 GLU A C 1
ATOM 1168 O O . GLU A 1 153 ? -33.752 32.859 -19.463 1.00 52.22 153 GLU A O 1
ATOM 1173 N N . GLU A 1 154 ? -34.812 34.179 -20.875 1.00 51.75 154 GLU A N 1
ATOM 1174 C CA . GLU A 1 154 ? -34.865 35.648 -20.695 1.00 51.75 154 GLU A CA 1
ATOM 1175 C C . GLU A 1 154 ? -33.629 36.268 -20.006 1.00 51.75 154 GLU A C 1
ATOM 1177 O O . GLU A 1 154 ? -33.446 36.225 -18.793 1.00 51.75 154 GLU A O 1
ATOM 1182 N N . GLU A 1 155 ? -32.777 36.863 -20.849 1.00 51.78 155 GLU A N 1
ATOM 1183 C CA . GLU A 1 155 ? -31.719 37.809 -20.495 1.00 51.78 155 GLU A CA 1
ATOM 1184 C C . GLU A 1 155 ? -32.353 39.145 -20.072 1.00 51.78 155 GLU A C 1
ATOM 1186 O O . GLU A 1 155 ? -33.049 39.776 -20.867 1.00 51.78 155 GLU A O 1
ATOM 1191 N N . GLU A 1 156 ? -32.070 39.612 -18.854 1.00 49.59 156 GLU A N 1
ATOM 1192 C CA . GLU A 1 156 ? -32.250 41.018 -18.476 1.00 49.59 156 GLU A CA 1
ATOM 1193 C C . GLU A 1 156 ? -30.882 41.652 -18.196 1.00 49.59 156 GLU A C 1
ATOM 1195 O O . GLU A 1 156 ? -30.240 41.417 -17.170 1.00 49.59 156 GLU A O 1
ATOM 1200 N N . GLU A 1 157 ? -30.443 42.479 -19.147 1.00 49.19 157 GLU A N 1
ATOM 1201 C CA . GLU A 1 157 ? -29.450 43.527 -18.937 1.00 49.19 157 GLU A CA 1
ATOM 1202 C C . GLU A 1 157 ? -30.076 44.637 -18.076 1.00 49.19 157 GLU A C 1
ATOM 1204 O O . GLU A 1 157 ? -31.107 45.211 -18.426 1.00 49.19 157 GLU A O 1
ATOM 1209 N N . GLY A 1 158 ? -29.441 44.958 -16.949 1.00 42.81 158 GLY A N 1
ATOM 1210 C CA . GLY A 1 158 ? -29.879 46.019 -16.047 1.00 42.81 158 GLY A CA 1
ATOM 1211 C C . GLY A 1 158 ? -28.697 46.783 -15.469 1.00 42.81 158 GLY A C 1
ATOM 1212 O O . GLY A 1 158 ? -28.194 46.447 -14.400 1.00 42.81 158 GLY A O 1
ATOM 1213 N N . GLU A 1 159 ? -28.273 47.834 -16.171 1.00 50.59 159 GLU A N 1
ATOM 1214 C CA . GLU A 1 159 ? -27.435 48.905 -15.629 1.00 50.59 159 GLU A CA 1
ATOM 1215 C C . GLU A 1 159 ? -28.198 49.665 -14.530 1.00 50.59 159 GLU A C 1
ATOM 1217 O O . GLU A 1 159 ? -29.280 50.200 -14.781 1.00 50.59 159 GLU A O 1
ATOM 1222 N N . ARG A 1 160 ? -27.620 49.779 -13.328 1.00 45.66 160 ARG A N 1
ATOM 1223 C CA . ARG A 1 160 ? -27.950 50.838 -12.361 1.00 45.66 160 ARG A CA 1
ATOM 1224 C C . ARG A 1 160 ? -26.714 51.256 -11.570 1.00 45.66 160 ARG A C 1
ATOM 1226 O O . ARG A 1 160 ? -26.237 50.528 -10.706 1.00 45.66 160 ARG A O 1
ATOM 1233 N N . GLU A 1 161 ? -26.251 52.465 -11.871 1.00 48.25 161 GLU A N 1
ATOM 1234 C CA . GLU A 1 161 ? -25.463 53.309 -10.977 1.00 48.25 161 GLU A CA 1
ATOM 1235 C C . GLU A 1 161 ? -26.296 53.655 -9.729 1.00 48.25 161 GLU A C 1
ATOM 1237 O O . GLU A 1 161 ? -27.485 53.975 -9.830 1.00 48.25 161 GLU A O 1
ATOM 1242 N N . GLY A 1 162 ? -25.670 53.594 -8.555 1.00 43.22 162 GLY A N 1
ATOM 1243 C CA . GLY A 1 162 ? -26.281 53.956 -7.281 1.00 43.22 162 GLY A CA 1
ATOM 1244 C C . GLY A 1 162 ? -25.222 54.201 -6.211 1.00 43.22 162 GLY A C 1
ATOM 1245 O O . GLY A 1 162 ? -24.647 53.255 -5.683 1.00 43.22 162 GLY A O 1
ATOM 1246 N N . ASP A 1 163 ? -24.992 55.483 -5.925 1.00 48.38 163 ASP A N 1
ATOM 1247 C CA . ASP A 1 163 ? -24.348 56.014 -4.720 1.00 48.38 163 ASP A CA 1
ATOM 1248 C C . ASP A 1 163 ? -24.973 55.427 -3.445 1.00 48.38 163 ASP A C 1
ATOM 1250 O O . ASP A 1 163 ? -26.190 55.532 -3.266 1.00 48.38 163 ASP A O 1
ATOM 1254 N N . SER A 1 164 ? -24.146 54.940 -2.513 1.00 46.03 164 SER A N 1
ATOM 1255 C CA . SER A 1 164 ? -24.436 55.037 -1.076 1.00 46.03 164 SER A CA 1
ATOM 1256 C C . SER A 1 164 ? -23.229 54.680 -0.198 1.00 46.03 164 SER A C 1
ATOM 1258 O O . SER A 1 164 ? -22.811 53.527 -0.150 1.00 46.03 164 SER A O 1
ATOM 1260 N N . ASP A 1 165 ? -22.810 55.687 0.567 1.00 46.34 165 ASP A N 1
ATOM 1261 C CA . ASP A 1 165 ? -22.556 55.621 2.013 1.00 46.34 165 ASP A CA 1
ATOM 1262 C C . ASP A 1 165 ? -21.250 54.956 2.499 1.00 46.34 165 ASP A C 1
ATOM 1264 O O . ASP A 1 165 ? -21.149 53.745 2.691 1.00 46.34 165 ASP A O 1
ATOM 1268 N N . ASP A 1 166 ? -20.269 55.820 2.791 1.00 47.94 166 ASP A N 1
ATOM 1269 C CA . ASP A 1 166 ? -19.052 55.552 3.564 1.00 47.94 166 ASP A CA 1
ATOM 1270 C C . ASP A 1 166 ? -19.400 55.230 5.032 1.00 47.94 166 ASP A C 1
ATOM 1272 O O . ASP A 1 166 ? -19.197 56.022 5.957 1.00 47.94 166 ASP A O 1
ATOM 1276 N N . GLY A 1 167 ? -19.938 54.034 5.256 1.00 46.41 167 GLY A N 1
ATOM 1277 C CA . GLY A 1 167 ? -19.973 53.389 6.559 1.00 46.41 167 GLY A CA 1
ATOM 1278 C C . GLY A 1 167 ? -18.671 52.628 6.774 1.00 46.41 167 GLY A C 1
ATOM 1279 O O . GLY A 1 167 ? -18.432 51.614 6.128 1.00 46.41 167 GLY A O 1
ATOM 1280 N N . PHE A 1 168 ? -17.835 53.116 7.689 1.00 48.44 168 PHE A N 1
ATOM 1281 C CA . PHE A 1 168 ? -16.628 52.446 8.175 1.00 48.44 168 PHE A CA 1
ATOM 1282 C C . PHE A 1 168 ? -17.019 51.101 8.820 1.00 48.44 168 PHE A C 1
ATOM 1284 O O . PHE A 1 168 ? -17.292 51.021 10.016 1.00 48.44 168 PHE A O 1
ATOM 1291 N N . ILE A 1 169 ? -17.120 50.049 8.008 1.00 49.75 169 ILE A N 1
ATOM 1292 C CA . ILE A 1 169 ? -17.147 48.666 8.468 1.00 49.75 169 ILE A CA 1
ATOM 1293 C C . ILE A 1 169 ? -15.692 48.352 8.797 1.00 49.75 169 ILE A C 1
ATOM 1295 O O . ILE A 1 169 ? -14.847 48.361 7.904 1.00 49.75 169 ILE A O 1
ATOM 1299 N N . GLU A 1 170 ? -15.388 48.138 10.080 1.00 51.38 170 GLU A N 1
ATOM 1300 C CA . GLU A 1 170 ? -14.177 47.414 10.465 1.00 51.38 170 GLU A CA 1
ATOM 1301 C C . GLU A 1 170 ? -14.187 46.118 9.658 1.00 51.38 170 GLU A C 1
ATOM 1303 O O . GLU A 1 170 ? -15.009 45.238 9.917 1.00 51.38 170 GLU A O 1
ATOM 1308 N N . GLU A 1 171 ? -13.345 46.044 8.624 1.00 48.31 171 GLU A N 1
ATOM 1309 C CA . GLU A 1 171 ? -13.064 44.790 7.943 1.00 48.31 171 GLU A CA 1
ATOM 1310 C C . GLU A 1 171 ? -12.695 43.808 9.058 1.00 48.31 171 GLU A C 1
ATOM 1312 O O . GLU A 1 171 ? -11.696 44.046 9.748 1.00 48.31 171 GLU A O 1
ATOM 1317 N N . PRO A 1 172 ? -13.502 42.759 9.323 1.00 49.19 172 PRO A N 1
ATOM 1318 C CA . PRO A 1 172 ? -13.030 41.715 10.208 1.00 49.19 172 PRO A CA 1
ATOM 1319 C C . PRO A 1 172 ? -11.723 41.254 9.584 1.00 49.19 172 PRO A C 1
ATOM 1321 O O . PRO A 1 172 ? -11.706 41.002 8.377 1.00 49.19 172 PRO A O 1
ATOM 1324 N N . GLU A 1 173 ? -10.640 41.234 10.370 1.00 42.75 173 GLU A N 1
ATOM 1325 C CA . GLU A 1 173 ? -9.370 40.653 9.950 1.00 42.75 173 GLU A CA 1
ATOM 1326 C C . GLU A 1 173 ? -9.719 39.364 9.217 1.00 42.75 173 GLU A C 1
ATOM 1328 O O . GLU A 1 173 ? -10.216 38.412 9.825 1.00 42.75 173 GLU A O 1
ATOM 1333 N N . VAL A 1 174 ? -9.583 39.381 7.886 1.00 44.66 174 VAL A N 1
ATOM 1334 C CA . VAL A 1 174 ? -9.782 38.198 7.069 1.00 44.66 174 VAL A CA 1
ATOM 1335 C C . VAL A 1 174 ? -8.613 37.333 7.474 1.00 44.66 174 VAL A C 1
ATOM 1337 O O . VAL A 1 174 ? -7.510 37.468 6.944 1.00 44.66 174 VAL A O 1
ATOM 1340 N N . GLU A 1 175 ? -8.837 36.523 8.506 1.00 44.59 175 GLU A N 1
ATOM 1341 C CA . GLU A 1 175 ? -7.984 35.428 8.899 1.00 44.59 175 GLU A CA 1
ATOM 1342 C C . GLU A 1 175 ? -7.845 34.636 7.610 1.00 44.59 175 GLU A C 1
ATOM 1344 O O . GLU A 1 175 ? -8.804 33.999 7.174 1.00 44.59 175 GLU A O 1
ATOM 1349 N N . MET A 1 176 ? -6.736 34.859 6.890 1.00 43.50 176 MET A N 1
ATOM 1350 C CA . MET A 1 176 ? -6.556 34.347 5.539 1.00 43.50 176 MET A CA 1
ATOM 1351 C C . MET A 1 176 ? -6.746 32.849 5.648 1.00 43.50 176 MET A C 1
ATOM 1353 O O . MET A 1 176 ? -5.861 32.160 6.161 1.00 43.50 176 MET A O 1
ATOM 1357 N N . ALA A 1 177 ? -7.932 32.377 5.255 1.00 50.62 177 ALA A N 1
ATOM 1358 C CA . ALA A 1 177 ? -8.321 30.996 5.413 1.00 50.62 177 ALA A CA 1
ATOM 1359 C C . ALA A 1 177 ? -7.226 30.204 4.721 1.00 50.62 177 ALA A C 1
ATOM 1361 O O . ALA A 1 177 ? -7.063 30.335 3.506 1.00 50.62 177 ALA A O 1
ATOM 1362 N N . LYS A 1 178 ? -6.401 29.496 5.508 1.00 54.12 178 LYS A N 1
ATOM 1363 C CA . LYS A 1 178 ? -5.228 28.791 4.991 1.00 54.12 178 LYS A CA 1
ATOM 1364 C C . LYS A 1 178 ? -5.701 27.988 3.790 1.00 54.12 178 LYS A C 1
ATOM 1366 O O . LYS A 1 178 ? -6.509 27.072 3.971 1.00 54.12 178 LYS A O 1
ATOM 1371 N N . GLU A 1 179 ? -5.243 28.359 2.590 1.00 65.12 179 GLU A N 1
ATOM 1372 C CA . GLU A 1 179 ? -5.582 27.647 1.362 1.00 65.12 179 GLU A CA 1
ATOM 1373 C C . GLU A 1 179 ? -5.276 26.172 1.603 1.00 65.12 179 GLU A C 1
ATOM 1375 O O . GLU A 1 179 ? -4.126 25.771 1.788 1.00 65.12 179 GLU A O 1
ATOM 1380 N N . GLY A 1 180 ? -6.330 25.376 1.750 1.00 65.75 180 GLY A N 1
ATOM 1381 C CA . GLY A 1 180 ? -6.181 23.991 2.140 1.00 65.75 180 GLY A CA 1
ATOM 1382 C C . GLY A 1 180 ? -6.091 23.103 0.921 1.00 65.75 180 GLY A C 1
ATOM 1383 O O . GLY A 1 180 ? -6.897 23.212 -0.004 1.00 65.75 180 GLY A O 1
ATOM 1384 N N . TYR A 1 181 ? -5.131 22.189 0.948 1.00 78.19 181 TYR A N 1
ATOM 1385 C CA . TYR A 1 181 ? -4.855 21.270 -0.144 1.00 78.19 181 TYR A CA 1
ATOM 1386 C C . TYR A 1 181 ? -5.076 19.835 0.332 1.00 78.19 181 TYR A C 1
ATOM 1388 O O . TYR A 1 181 ? -4.629 19.441 1.410 1.00 78.19 181 TYR A O 1
ATOM 1396 N N . VAL A 1 182 ? -5.767 19.036 -0.481 1.00 79.56 182 VAL A N 1
ATOM 1397 C CA . VAL A 1 182 ? -5.967 17.603 -0.227 1.00 79.56 182 VAL A CA 1
ATOM 1398 C C . VAL A 1 182 ? -4.667 16.867 -0.552 1.00 79.56 182 VAL A C 1
ATOM 1400 O O . VAL A 1 182 ? -4.200 16.909 -1.690 1.00 79.56 182 VAL A O 1
ATOM 1403 N N . THR A 1 183 ? -4.081 16.184 0.430 1.00 82.25 183 THR A N 1
ATOM 1404 C CA . THR A 1 183 ? -2.834 15.415 0.261 1.00 82.25 183 THR A CA 1
ATOM 1405 C C . THR A 1 183 ? -3.100 13.936 0.011 1.00 82.25 183 THR A C 1
ATOM 1407 O O . THR A 1 183 ? -2.284 13.262 -0.618 1.00 82.25 183 THR A O 1
ATOM 1410 N N . ALA A 1 184 ? -4.249 13.429 0.460 1.00 81.56 184 ALA A N 1
ATOM 1411 C CA . ALA A 1 184 ? -4.691 12.065 0.230 1.00 81.56 184 ALA A CA 1
ATOM 1412 C C . ALA A 1 184 ? -6.213 12.013 0.043 1.00 81.56 184 ALA A C 1
ATOM 1414 O O . ALA A 1 184 ? -6.974 12.717 0.701 1.00 81.56 184 ALA A O 1
ATOM 1415 N N . CYS A 1 185 ? -6.674 11.152 -0.859 1.00 85.75 185 CYS A N 1
ATOM 1416 C CA . CYS A 1 185 ? -8.095 10.876 -1.023 1.00 85.75 185 CYS A CA 1
ATOM 1417 C C . CYS A 1 185 ? -8.314 9.414 -1.398 1.00 85.75 185 CYS A C 1
ATOM 1419 O O . CYS A 1 185 ? -7.442 8.768 -1.984 1.00 85.75 185 CYS A O 1
ATOM 1421 N N . CYS A 1 186 ? -9.488 8.883 -1.071 1.00 85.69 186 CYS A N 1
ATOM 1422 C CA . CYS A 1 186 ? -9.909 7.575 -1.547 1.00 85.69 186 CYS A CA 1
ATOM 1423 C C . CYS A 1 186 ? -11.426 7.526 -1.753 1.00 85.69 186 CYS A C 1
ATOM 1425 O O . CYS A 1 186 ? -12.194 8.261 -1.134 1.00 85.69 186 CYS A O 1
ATOM 1427 N N . LEU A 1 187 ? -11.871 6.651 -2.654 1.00 81.69 187 LEU A N 1
ATOM 1428 C CA . LEU A 1 187 ? -13.294 6.440 -2.912 1.00 81.69 187 LEU A CA 1
ATOM 1429 C C . LEU A 1 187 ? -13.834 5.368 -1.961 1.00 81.69 187 LEU A C 1
ATOM 1431 O O . LEU A 1 187 ? -13.368 4.228 -1.996 1.00 81.69 187 LEU A O 1
ATOM 1435 N N . SER A 1 188 ? -14.836 5.708 -1.147 1.00 69.62 188 SER A N 1
ATOM 1436 C CA . SER A 1 188 ? -15.632 4.743 -0.387 1.00 69.62 188 SER A CA 1
ATOM 1437 C C . SER A 1 188 ? -16.815 4.297 -1.242 1.00 69.62 188 SER A C 1
ATOM 1439 O O . SER A 1 188 ? -17.761 5.048 -1.463 1.00 69.62 188 SER A O 1
ATOM 1441 N N . ARG A 1 189 ? -16.816 3.046 -1.715 1.00 59.41 189 ARG A N 1
ATOM 1442 C CA . ARG A 1 189 ? -18.045 2.453 -2.271 1.00 59.41 189 ARG A CA 1
ATOM 1443 C C . ARG A 1 189 ? -18.906 1.921 -1.111 1.00 59.41 189 ARG A C 1
ATOM 1445 O O . ARG A 1 189 ? -18.362 1.193 -0.272 1.00 59.41 189 ARG A O 1
ATOM 1452 N N . PRO A 1 190 ? -20.213 2.241 -1.007 1.00 57.75 190 PRO A N 1
ATOM 1453 C CA . PRO A 1 190 ? -21.059 3.057 -1.892 1.00 57.75 190 PRO A CA 1
ATOM 1454 C C . PRO A 1 190 ? -21.305 4.513 -1.415 1.00 57.75 190 PRO A C 1
ATOM 1456 O O . PRO A 1 190 ? -22.171 5.164 -1.978 1.00 57.75 190 PRO A O 1
ATOM 1459 N N . SER A 1 191 ? -20.633 4.999 -0.360 1.00 60.62 191 SER A N 1
ATOM 1460 C CA . SER A 1 191 ? -21.114 6.127 0.463 1.00 60.62 191 SER A CA 1
ATOM 1461 C C . SER A 1 191 ? -20.471 7.498 0.222 1.00 60.62 191 SER A C 1
ATOM 1463 O O . SER A 1 191 ? -20.958 8.463 0.796 1.00 60.62 191 SER A O 1
ATOM 1465 N N . GLY A 1 192 ? -19.412 7.622 -0.588 1.00 73.00 192 GLY A N 1
ATOM 1466 C CA . GLY A 1 192 ? -18.815 8.935 -0.866 1.00 73.00 192 GLY A CA 1
ATOM 1467 C C . GLY A 1 192 ? -17.297 8.943 -1.043 1.00 73.00 192 GLY A C 1
ATOM 1468 O O . GLY A 1 192 ? -16.642 7.907 -1.202 1.00 73.00 192 GLY A O 1
ATOM 1469 N N . ARG A 1 193 ? -16.714 10.141 -1.032 1.00 80.75 193 ARG A N 1
ATOM 1470 C CA . ARG A 1 193 ? -15.269 10.387 -1.122 1.00 80.75 193 ARG A CA 1
ATOM 1471 C C . ARG A 1 193 ? -14.726 10.667 0.269 1.00 80.75 193 ARG A C 1
ATOM 1473 O O . ARG A 1 193 ? -15.272 11.498 0.983 1.00 80.75 193 ARG A O 1
ATOM 1480 N N . LEU A 1 194 ? -13.635 10.004 0.633 1.00 83.56 194 LEU A N 1
ATOM 1481 C CA . LEU A 1 194 ? -12.878 10.365 1.823 1.00 83.56 194 LEU A CA 1
ATOM 1482 C C . LEU A 1 194 ? -11.711 11.266 1.432 1.00 83.56 194 LEU A C 1
ATOM 1484 O O . LEU A 1 194 ? -10.977 10.953 0.488 1.00 83.56 194 LEU A O 1
ATOM 1488 N N . LEU A 1 195 ? -11.539 12.358 2.170 1.00 82.50 195 LEU A N 1
ATOM 1489 C CA . LEU A 1 195 ? -10.520 13.375 1.936 1.00 82.50 195 LEU A CA 1
ATOM 1490 C C . LEU A 1 195 ? -9.702 13.582 3.211 1.00 82.50 195 LEU A C 1
ATOM 1492 O O . LEU A 1 195 ? -10.251 13.612 4.308 1.00 82.50 195 LEU A O 1
ATOM 1496 N N . ALA A 1 196 ? -8.396 13.758 3.062 1.00 81.81 196 ALA A N 1
ATOM 1497 C CA . ALA A 1 196 ? -7.530 14.236 4.128 1.00 81.81 196 ALA A CA 1
ATOM 1498 C C . ALA A 1 196 ? -6.450 15.147 3.536 1.00 81.81 196 ALA A C 1
ATOM 1500 O O . ALA A 1 196 ? -6.022 14.968 2.388 1.00 81.81 196 ALA A O 1
ATOM 1501 N N . GLY A 1 197 ? -6.025 16.156 4.288 1.00 75.62 197 GLY A N 1
ATOM 1502 C CA . GLY A 1 197 ? -5.154 17.180 3.731 1.00 75.62 197 GLY A CA 1
ATOM 1503 C C . GLY A 1 197 ? -4.481 18.067 4.758 1.00 75.62 197 GLY A C 1
ATOM 1504 O O . GLY A 1 197 ? -4.349 17.721 5.927 1.00 75.62 197 GLY A O 1
ATOM 1505 N N . VAL A 1 198 ? -4.037 19.215 4.267 1.00 72.38 198 VAL A N 1
ATOM 1506 C CA . VAL A 1 198 ? -3.424 20.305 5.030 1.00 72.38 198 VAL A CA 1
ATOM 1507 C C . VAL A 1 198 ? -4.256 21.581 4.857 1.00 72.38 198 VAL A C 1
ATOM 1509 O O . VAL A 1 198 ? -5.069 21.670 3.931 1.00 72.38 198 VAL A O 1
ATOM 1512 N N . GLY A 1 199 ? -4.079 22.575 5.732 1.00 76.44 199 GLY A N 1
ATOM 1513 C CA . GLY A 1 199 ? -4.900 23.793 5.746 1.00 76.44 199 GLY A CA 1
ATOM 1514 C C . GLY A 1 199 ? -6.345 23.481 6.145 1.00 76.44 199 GLY A C 1
ATOM 1515 O O . GLY A 1 199 ? -6.566 22.864 7.178 1.00 76.44 199 GLY A O 1
ATOM 1516 N N . ARG A 1 200 ? -7.342 23.837 5.322 1.00 72.81 200 ARG A N 1
ATOM 1517 C CA . ARG A 1 200 ? -8.773 23.573 5.616 1.00 72.81 200 ARG A CA 1
ATOM 1518 C C . ARG A 1 200 ? -9.143 22.108 5.910 1.00 72.81 200 ARG A C 1
ATOM 1520 O O . ARG A 1 200 ? -10.207 21.859 6.458 1.00 72.81 200 ARG A O 1
ATOM 1527 N N . TYR A 1 201 ? -8.324 21.152 5.465 1.00 76.25 201 TYR A N 1
ATOM 1528 C CA . TYR A 1 201 ? -8.546 19.713 5.662 1.00 76.25 201 TYR A CA 1
ATOM 1529 C C . TYR A 1 201 ? -7.599 19.104 6.707 1.00 76.25 201 TYR A C 1
ATOM 1531 O O . TYR A 1 201 ? -7.532 17.880 6.825 1.00 76.25 201 TYR A O 1
ATOM 1539 N N . GLU A 1 202 ? -6.822 19.935 7.402 1.00 80.62 202 GLU A N 1
ATOM 1540 C CA . GLU A 1 202 ? -5.861 19.506 8.417 1.00 80.62 202 GLU A CA 1
ATOM 1541 C C . GLU A 1 202 ? -6.566 18.920 9.639 1.00 80.62 202 GLU A C 1
ATOM 1543 O O . GLU A 1 202 ? -7.689 19.298 9.963 1.00 80.62 202 GLU A O 1
ATOM 1548 N N . GLY A 1 203 ? -5.912 17.965 10.298 1.00 74.50 203 GLY A N 1
ATOM 1549 C CA . GLY A 1 203 ? -6.384 17.399 11.560 1.00 74.50 203 GLY A CA 1
ATOM 1550 C C . GLY A 1 203 ? -7.532 16.399 11.449 1.00 74.50 203 GLY A C 1
ATOM 1551 O O . GLY A 1 203 ? -7.734 15.661 12.400 1.00 74.50 203 GLY A O 1
ATOM 1552 N N . TYR A 1 204 ? -8.227 16.282 10.309 1.00 82.81 204 TYR A N 1
ATOM 1553 C CA . TYR A 1 204 ? -9.398 15.401 10.200 1.00 82.81 204 TYR A CA 1
ATOM 1554 C C . TYR A 1 204 ? -9.455 14.578 8.907 1.00 82.81 204 TYR A C 1
ATOM 1556 O O . TYR A 1 204 ? -9.003 14.989 7.837 1.00 82.81 204 TYR A O 1
ATOM 1564 N N . LEU A 1 205 ? -10.068 13.398 9.008 1.00 82.88 205 LEU A N 1
ATOM 1565 C CA . LEU A 1 205 ? -10.584 12.627 7.883 1.00 82.88 205 LEU A CA 1
ATOM 1566 C C . LEU A 1 205 ? -11.995 13.118 7.578 1.00 82.88 205 LEU A C 1
ATOM 1568 O O . LEU A 1 205 ? -12.885 13.018 8.421 1.00 82.88 205 LEU A O 1
ATOM 1572 N N . TRP A 1 206 ? -12.204 13.588 6.359 1.00 82.81 206 TRP A N 1
ATOM 1573 C CA . TRP A 1 206 ? -13.473 14.136 5.905 1.00 82.81 206 TRP A CA 1
ATOM 1574 C C . TRP A 1 206 ? -14.209 13.126 5.035 1.00 82.81 206 TRP A C 1
ATOM 1576 O O . TRP A 1 206 ? -13.599 12.485 4.179 1.00 82.81 206 TRP A O 1
ATOM 1586 N N . GLU A 1 207 ? -15.518 13.006 5.219 1.00 84.12 207 GLU A N 1
ATOM 1587 C CA . GLU A 1 207 ? -16.410 12.261 4.336 1.00 84.12 207 GLU A CA 1
ATOM 1588 C C . GLU A 1 207 ? -17.282 13.234 3.546 1.00 84.12 207 GLU A C 1
ATOM 1590 O O . GLU A 1 207 ? -17.969 14.072 4.120 1.00 84.12 207 GLU A O 1
ATOM 1595 N N . LEU A 1 208 ? -17.241 13.111 2.222 1.00 84.19 208 LEU A N 1
ATOM 1596 C CA . LEU A 1 208 ? -18.097 13.829 1.289 1.00 84.19 208 LEU A CA 1
ATOM 1597 C C . LEU A 1 208 ? -19.046 12.827 0.635 1.00 84.19 208 LEU A C 1
ATOM 1599 O O . LEU A 1 208 ? -18.602 11.987 -0.154 1.00 84.19 208 LEU A O 1
ATOM 1603 N N . VAL A 1 209 ? -20.331 12.905 0.963 1.00 81.56 209 VAL A N 1
ATOM 1604 C CA . VAL A 1 209 ? -21.367 12.023 0.416 1.00 81.56 209 VAL A CA 1
ATOM 1605 C C . VAL A 1 209 ? -21.828 12.552 -0.944 1.00 81.56 209 VAL A C 1
ATOM 1607 O O . VAL A 1 209 ? -21.930 13.758 -1.157 1.00 81.56 209 VAL A O 1
ATOM 1610 N N . ASP A 1 210 ? -22.088 11.656 -1.898 1.00 77.69 210 ASP A N 1
ATOM 1611 C CA . ASP A 1 210 ? -22.583 12.064 -3.216 1.00 77.69 210 ASP A CA 1
ATOM 1612 C C . ASP A 1 210 ? -23.952 12.760 -3.081 1.00 77.69 210 ASP A C 1
ATOM 1614 O O . ASP A 1 210 ? -24.907 12.176 -2.572 1.00 77.69 210 ASP A O 1
ATOM 1618 N N . GLY A 1 211 ? -24.045 13.996 -3.579 1.00 75.62 211 GLY A N 1
ATOM 1619 C CA . GLY A 1 211 ? -25.250 14.830 -3.487 1.00 75.62 211 GLY A CA 1
ATOM 1620 C C . GLY A 1 211 ? -25.252 15.816 -2.316 1.00 75.62 211 GLY A C 1
ATOM 1621 O O . GLY A 1 211 ? -26.146 16.655 -2.260 1.00 75.62 211 GLY A O 1
ATOM 1622 N N . GLU A 1 212 ? -24.257 15.758 -1.430 1.00 76.19 212 GLU A N 1
ATOM 1623 C CA . GLU A 1 212 ? -24.020 16.777 -0.405 1.00 76.19 212 GLU A CA 1
ATOM 1624 C C . GLU A 1 212 ? -22.949 17.772 -0.881 1.00 76.19 212 GLU A C 1
ATOM 1626 O O . GLU A 1 212 ? -21.979 17.396 -1.547 1.00 76.19 212 GLU A O 1
ATOM 1631 N N . GLU A 1 213 ? -23.134 19.056 -0.566 1.00 75.75 213 GLU A N 1
ATOM 1632 C CA . GLU A 1 213 ? -22.193 20.124 -0.945 1.00 75.75 213 GLU A CA 1
ATOM 1633 C C . GLU A 1 213 ? -21.044 20.284 0.063 1.00 75.75 213 GLU A C 1
ATOM 1635 O O . GLU A 1 213 ? -19.968 20.775 -0.286 1.00 75.75 213 GLU A O 1
ATOM 1640 N N . GLU A 1 214 ? -21.242 19.820 1.299 1.00 77.81 214 GLU A N 1
ATOM 1641 C CA . GLU A 1 214 ? -20.296 19.977 2.401 1.00 77.81 214 GLU A CA 1
ATOM 1642 C C . GLU A 1 214 ? -19.728 18.628 2.852 1.00 77.81 214 GLU A C 1
ATOM 1644 O O . GLU A 1 214 ? -20.429 17.621 2.930 1.00 77.81 214 GLU A O 1
ATOM 1649 N N . ALA A 1 215 ? -18.429 18.603 3.155 1.00 79.94 215 ALA A N 1
ATOM 1650 C CA . ALA A 1 215 ? -17.773 17.429 3.716 1.00 79.94 215 ALA A CA 1
ATOM 1651 C C . ALA A 1 215 ? -17.862 17.459 5.248 1.00 79.94 215 ALA A C 1
ATOM 1653 O O . ALA A 1 215 ? -17.639 18.501 5.861 1.00 79.94 215 ALA A O 1
ATOM 1654 N N . MET A 1 216 ? -18.111 16.309 5.872 1.00 79.75 216 MET A N 1
ATOM 1655 C CA . MET A 1 216 ? -18.198 16.179 7.328 1.00 79.75 216 MET A CA 1
ATOM 1656 C C . MET A 1 216 ? -16.924 15.561 7.918 1.00 79.75 216 MET A C 1
ATOM 1658 O O . MET A 1 216 ? -16.451 14.549 7.390 1.00 79.75 216 MET A O 1
ATOM 1662 N N . PRO A 1 217 ? -16.383 16.082 9.034 1.00 80.69 217 PRO A N 1
ATOM 1663 C CA . PRO A 1 217 ? -15.269 15.444 9.724 1.00 80.69 217 PRO A CA 1
ATOM 1664 C C . PRO A 1 217 ? -15.743 14.150 10.404 1.00 80.69 217 PRO A C 1
ATOM 1666 O O . PRO A 1 217 ? -16.846 14.072 10.951 1.00 80.69 217 PRO A O 1
ATOM 1669 N N . ARG A 1 218 ? -14.919 13.101 10.340 1.00 80.44 218 ARG A N 1
ATOM 1670 C CA . ARG A 1 218 ? -15.237 11.760 10.863 1.00 80.44 218 ARG A CA 1
ATOM 1671 C C . ARG A 1 218 ? -14.222 11.214 11.857 1.00 80.44 218 ARG A C 1
ATOM 1673 O O . ARG A 1 218 ? -14.599 10.423 12.720 1.00 80.44 218 ARG A O 1
ATOM 1680 N N . LEU A 1 219 ? -12.954 11.583 11.701 1.00 79.81 219 LEU A N 1
ATOM 1681 C CA . LEU A 1 219 ? -11.859 11.078 12.522 1.00 79.81 219 LEU A CA 1
ATOM 1682 C C . LEU A 1 219 ? -10.788 12.136 12.696 1.00 79.81 219 LEU A C 1
ATOM 1684 O O . LEU A 1 219 ? -10.304 12.652 11.690 1.00 79.81 219 LEU A O 1
ATOM 1688 N N . ASP A 1 220 ? -10.342 12.331 13.926 1.00 80.88 220 ASP A N 1
ATOM 1689 C CA . ASP A 1 220 ? -9.188 13.170 14.222 1.00 80.88 220 ASP A CA 1
ATOM 1690 C C . ASP A 1 220 ? -7.932 12.418 13.790 1.00 80.88 220 ASP A C 1
ATOM 1692 O O . ASP A 1 220 ? -7.628 11.309 14.248 1.00 80.88 220 ASP A O 1
ATOM 1696 N N . LEU A 1 221 ? -7.236 12.995 12.823 1.00 82.56 221 LEU A N 1
ATOM 1697 C CA . LEU A 1 221 ? -5.961 12.511 12.335 1.00 82.56 221 LEU A CA 1
ATOM 1698 C C . LEU A 1 221 ? -4.840 12.974 13.260 1.00 82.56 221 LEU A C 1
ATOM 1700 O O . LEU A 1 221 ? -5.011 13.805 14.146 1.00 82.56 221 LEU A O 1
ATOM 1704 N N . MET A 1 222 ? -3.662 12.393 13.064 1.00 81.75 222 MET A N 1
ATOM 1705 C CA . MET A 1 222 ? -2.507 12.700 13.895 1.00 81.75 222 MET A CA 1
ATOM 1706 C C . MET A 1 222 ? -2.146 14.195 13.810 1.00 81.75 222 MET A C 1
ATOM 1708 O O . MET A 1 222 ? -1.851 14.660 12.710 1.00 81.75 222 MET A O 1
ATOM 1712 N N . PRO A 1 223 ? -2.099 14.932 14.934 1.00 74.06 223 PRO A N 1
ATOM 1713 C CA . PRO A 1 223 ? -1.870 16.378 14.908 1.00 74.06 223 PRO A CA 1
ATOM 1714 C C . PRO A 1 223 ? -0.475 16.742 14.376 1.00 74.06 223 PRO A C 1
ATOM 1716 O O . PRO A 1 223 ? -0.331 17.685 13.606 1.00 74.06 223 PRO A O 1
ATOM 1719 N N . ASP A 1 224 ? 0.541 15.934 14.694 1.00 84.38 224 ASP A N 1
ATOM 1720 C CA . ASP A 1 224 ? 1.936 16.195 14.309 1.00 84.38 224 ASP A CA 1
ATOM 1721 C C . ASP A 1 224 ? 2.364 15.497 13.003 1.00 84.38 224 ASP A C 1
ATOM 1723 O O . ASP A 1 224 ? 3.560 15.338 12.733 1.00 84.38 224 ASP A O 1
ATOM 1727 N N . ALA A 1 225 ? 1.418 14.994 12.200 1.00 86.69 225 ALA A N 1
ATOM 1728 C CA . ALA A 1 225 ? 1.750 14.267 10.979 1.00 86.69 225 ALA A CA 1
ATOM 1729 C C . ALA A 1 225 ? 0.711 14.426 9.874 1.00 86.69 225 ALA A C 1
ATOM 1731 O O . ALA A 1 225 ? -0.493 14.352 10.090 1.00 86.69 225 ALA A O 1
ATOM 1732 N N . HIS A 1 226 ? 1.189 14.536 8.637 1.00 88.81 226 HIS A N 1
ATOM 1733 C CA . HIS A 1 226 ? 0.308 14.700 7.487 1.00 88.81 226 HIS A CA 1
ATOM 1734 C C . HIS A 1 226 ? 0.023 13.353 6.819 1.00 88.81 226 HIS A C 1
ATOM 1736 O O . HIS A 1 226 ? 0.964 12.586 6.561 1.00 88.81 226 HIS A O 1
ATOM 1742 N N . PRO A 1 227 ? -1.247 13.059 6.493 1.00 90.56 227 PRO A N 1
ATOM 1743 C CA . PRO A 1 227 ? -1.597 11.880 5.720 1.00 90.56 227 PRO A CA 1
ATOM 1744 C C . PRO A 1 227 ? -1.055 12.036 4.295 1.00 90.56 227 PRO A C 1
ATOM 1746 O O . PRO A 1 227 ? -1.314 13.023 3.609 1.00 90.56 227 PRO A O 1
ATOM 1749 N N . VAL A 1 228 ? -0.286 11.051 3.838 1.00 90.62 228 VAL A N 1
ATOM 1750 C CA . VAL A 1 228 ? 0.296 11.004 2.483 1.00 90.62 228 VAL A CA 1
ATOM 1751 C C . VAL A 1 228 ? -0.320 9.906 1.626 1.00 90.62 228 VAL A C 1
ATOM 1753 O O . VAL A 1 228 ? -0.120 9.878 0.413 1.00 90.62 228 VAL A O 1
ATOM 1756 N N . GLN A 1 229 ? -1.066 8.989 2.243 1.00 89.94 229 GLN A N 1
ATOM 1757 C CA . GLN A 1 229 ? -1.746 7.914 1.542 1.00 89.94 229 GLN A CA 1
ATOM 1758 C C . GLN A 1 229 ? -3.028 7.501 2.256 1.00 89.94 229 GLN A C 1
ATOM 1760 O O . GLN A 1 229 ? -3.048 7.349 3.474 1.00 89.94 229 GLN A O 1
ATOM 1765 N N . MET A 1 230 ? -4.065 7.226 1.465 1.00 91.62 230 MET A N 1
ATOM 1766 C CA . MET A 1 230 ? -5.306 6.607 1.913 1.00 91.62 230 MET A CA 1
ATOM 1767 C C . MET A 1 230 ? -5.727 5.519 0.934 1.00 91.62 230 MET A C 1
ATOM 1769 O O . MET A 1 230 ? -5.779 5.755 -0.274 1.00 91.62 230 MET A O 1
ATOM 1773 N N . VAL A 1 231 ? -6.039 4.325 1.432 1.00 91.19 231 VAL A N 1
ATOM 1774 C CA . VAL A 1 231 ? -6.501 3.225 0.577 1.00 91.19 231 VAL A CA 1
ATOM 1775 C C . VAL A 1 231 ? -7.417 2.276 1.338 1.00 91.19 231 VAL A C 1
ATOM 1777 O O . VAL A 1 231 ? -7.149 1.906 2.478 1.00 91.19 231 VAL A O 1
ATOM 1780 N N . TRP A 1 232 ? -8.510 1.872 0.700 1.00 91.62 232 TRP A N 1
ATOM 1781 C CA . TRP A 1 232 ? -9.389 0.842 1.240 1.00 91.62 232 TRP A CA 1
ATOM 1782 C C . TRP A 1 232 ? -8.790 -0.548 1.040 1.00 91.62 232 TRP A C 1
ATOM 1784 O O . TRP A 1 232 ? -8.244 -0.867 -0.015 1.00 91.62 232 TRP A O 1
ATOM 1794 N N . SER A 1 233 ? -8.960 -1.394 2.049 1.00 90.75 233 SER A N 1
ATOM 1795 C CA . SER A 1 233 ? -8.753 -2.835 1.970 1.00 90.75 233 SER A CA 1
ATOM 1796 C C . SER A 1 233 ? -9.567 -3.442 0.822 1.00 90.75 233 SER A C 1
ATOM 1798 O O . SER A 1 233 ? -10.683 -2.959 0.592 1.00 90.75 233 SER A O 1
ATOM 1800 N N . PRO A 1 234 ? -9.114 -4.527 0.177 1.00 88.19 234 PRO A N 1
ATOM 1801 C CA . PRO A 1 234 ? -9.895 -5.239 -0.834 1.00 88.19 234 PRO A CA 1
ATOM 1802 C C . PRO A 1 234 ? -11.327 -5.594 -0.408 1.00 88.19 234 PRO A C 1
ATOM 1804 O O . PRO A 1 234 ? -12.246 -5.452 -1.213 1.00 88.19 234 PRO A O 1
ATOM 1807 N N . SER A 1 235 ? -11.568 -5.961 0.859 1.00 88.50 235 SER A N 1
ATOM 1808 C CA . SER A 1 235 ? -12.943 -6.221 1.330 1.00 88.50 235 SER A CA 1
ATOM 1809 C C . SER A 1 235 ? -13.789 -4.967 1.594 1.00 88.50 235 SER A C 1
ATOM 1811 O O . SER A 1 235 ? -14.966 -5.074 1.943 1.00 88.50 235 SER A O 1
ATOM 1813 N N . GLY A 1 236 ? -13.191 -3.779 1.492 1.00 88.44 236 GLY A N 1
ATOM 1814 C CA . GLY A 1 236 ? -13.811 -2.494 1.805 1.00 88.44 236 GLY A CA 1
ATOM 1815 C C . GLY A 1 236 ? -14.147 -2.282 3.284 1.00 88.44 236 GLY A C 1
ATOM 1816 O O . GLY A 1 236 ? -14.958 -1.408 3.580 1.00 88.44 236 GLY A O 1
ATOM 1817 N N . ARG A 1 237 ? -13.586 -3.075 4.210 1.00 88.25 237 ARG A N 1
ATOM 1818 C CA . ARG A 1 237 ? -13.896 -2.979 5.650 1.00 88.25 237 ARG A CA 1
ATOM 1819 C C . ARG A 1 237 ? -12.819 -2.303 6.499 1.00 88.25 237 ARG A C 1
ATOM 1821 O O . ARG A 1 237 ? -13.122 -1.948 7.633 1.00 88.25 237 ARG A O 1
ATOM 1828 N N . LEU A 1 238 ? -11.604 -2.123 5.987 1.00 89.69 238 LEU A N 1
ATOM 1829 C CA . LEU A 1 238 ? -10.523 -1.392 6.654 1.00 89.69 238 LEU A CA 1
ATOM 1830 C C . LEU A 1 238 ? -10.014 -0.284 5.731 1.00 89.69 238 LEU A C 1
ATOM 1832 O O . LEU A 1 238 ? -9.753 -0.533 4.556 1.00 89.69 238 LEU A O 1
ATOM 1836 N N . LEU A 1 239 ? -9.839 0.922 6.250 1.00 91.44 239 LEU A N 1
ATOM 1837 C CA . LEU A 1 239 ? -9.131 2.008 5.581 1.00 91.44 239 LEU A CA 1
ATOM 1838 C C . LEU A 1 239 ? -7.707 2.074 6.134 1.00 91.44 239 LEU A C 1
ATOM 1840 O O . LEU A 1 239 ? -7.510 2.090 7.344 1.00 91.44 239 LEU A O 1
ATOM 1844 N N . ILE A 1 240 ? -6.720 2.121 5.250 1.00 93.06 240 ILE A N 1
ATOM 1845 C CA . ILE A 1 240 ? -5.322 2.347 5.605 1.00 93.06 240 ILE A CA 1
ATOM 1846 C C . ILE A 1 240 ? -5.022 3.833 5.425 1.00 9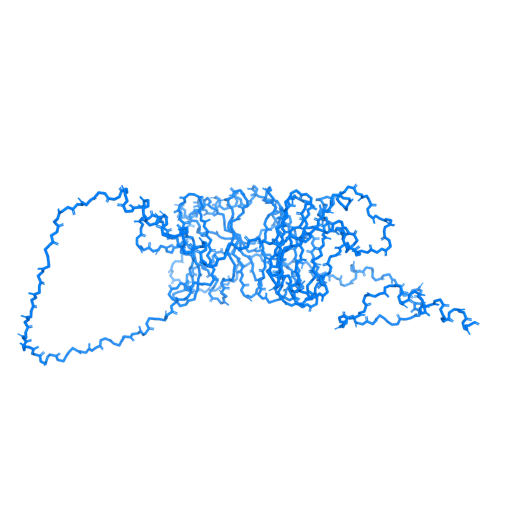3.06 240 ILE A C 1
ATOM 1848 O O . ILE A 1 240 ? -5.263 4.370 4.342 1.00 93.06 240 ILE A O 1
ATOM 1852 N N . VAL A 1 241 ? -4.455 4.467 6.450 1.00 92.50 241 VAL A N 1
ATOM 1853 C CA . VAL A 1 241 ? -3.944 5.843 6.403 1.00 92.50 241 VAL A CA 1
ATOM 1854 C C . VAL A 1 241 ? -2.444 5.811 6.682 1.00 92.50 241 VAL A C 1
ATOM 1856 O O . VAL A 1 241 ? -2.019 5.390 7.754 1.00 92.50 241 VAL A O 1
ATOM 1859 N N . GLY A 1 242 ? -1.635 6.216 5.708 1.00 92.69 242 GLY A N 1
ATOM 1860 C CA . GLY A 1 242 ? -0.180 6.311 5.834 1.00 92.69 242 GLY A CA 1
ATOM 1861 C C . GLY A 1 242 ? 0.263 7.758 6.009 1.00 92.69 242 GLY A C 1
ATOM 1862 O O . GLY A 1 242 ? -0.224 8.638 5.296 1.00 92.69 242 GLY A O 1
ATOM 1863 N N . TYR A 1 243 ? 1.203 7.997 6.920 1.00 92.50 243 TYR A N 1
ATOM 1864 C CA . TYR A 1 243 ? 1.659 9.336 7.299 1.00 92.50 243 TYR A CA 1
ATOM 1865 C C . TYR A 1 243 ? 3.074 9.662 6.804 1.00 92.50 243 TYR A C 1
ATOM 1867 O O . TYR A 1 243 ? 3.888 8.786 6.496 1.00 92.50 243 TYR A O 1
ATOM 1875 N N . ASN A 1 244 ? 3.398 10.954 6.742 1.00 91.31 244 ASN A N 1
ATOM 1876 C CA . ASN A 1 244 ? 4.731 11.442 6.377 1.00 91.31 244 ASN A CA 1
ATOM 1877 C C . ASN A 1 244 ? 5.827 11.129 7.417 1.00 91.31 244 ASN A C 1
ATOM 1879 O O . ASN A 1 244 ? 7.010 11.185 7.087 1.00 91.31 244 ASN A O 1
ATOM 1883 N N . ASN A 1 245 ? 5.456 10.773 8.645 1.00 89.38 245 ASN A N 1
ATOM 1884 C CA . ASN A 1 245 ? 6.382 10.384 9.710 1.00 89.38 245 ASN A CA 1
ATOM 1885 C C . ASN A 1 245 ? 6.636 8.864 9.778 1.00 89.38 245 ASN A C 1
ATOM 1887 O O . ASN A 1 245 ? 7.303 8.401 10.700 1.00 89.38 245 ASN A O 1
ATOM 1891 N N . GLY A 1 246 ? 6.104 8.091 8.825 1.00 88.75 246 GLY A N 1
ATOM 1892 C CA . GLY A 1 246 ? 6.301 6.640 8.754 1.00 88.75 246 GLY A CA 1
ATOM 1893 C C . GLY A 1 246 ? 5.313 5.821 9.580 1.00 88.75 246 GLY A C 1
ATOM 1894 O O . GLY A 1 246 ? 5.430 4.599 9.635 1.00 88.75 246 GLY A O 1
ATOM 1895 N N . ARG A 1 247 ? 4.324 6.463 10.206 1.00 89.75 247 ARG A N 1
ATOM 1896 C CA . ARG A 1 247 ? 3.251 5.760 10.909 1.00 89.75 247 ARG A CA 1
ATOM 1897 C C . ARG A 1 247 ? 2.141 5.349 9.949 1.00 89.75 247 ARG A C 1
ATOM 1899 O O . ARG A 1 247 ? 1.905 5.991 8.922 1.00 89.75 247 ARG A O 1
ATOM 1906 N N . VAL A 1 248 ? 1.441 4.279 10.310 1.00 91.38 248 VAL A N 1
ATOM 1907 C CA . VAL A 1 248 ? 0.284 3.765 9.572 1.00 91.38 248 VAL A CA 1
ATOM 1908 C C . VAL A 1 248 ? -0.852 3.502 10.539 1.00 91.38 248 VAL A C 1
ATOM 1910 O O . VAL A 1 248 ? -0.655 2.874 11.577 1.00 91.38 248 VAL A O 1
ATOM 1913 N N . TRP A 1 249 ? -2.045 3.952 10.175 1.00 91.12 249 TRP A N 1
ATOM 1914 C CA . TRP A 1 249 ? -3.280 3.630 10.871 1.00 91.12 249 TRP A CA 1
ATOM 1915 C C . TRP A 1 249 ? -4.156 2.704 10.036 1.00 91.12 249 TRP A C 1
ATOM 1917 O O . TRP A 1 249 ? -4.265 2.857 8.818 1.00 91.12 249 TRP A O 1
ATOM 1927 N N . LEU A 1 250 ? -4.820 1.769 10.711 1.00 89.12 250 LEU A N 1
ATOM 1928 C CA . LEU A 1 250 ? -5.953 1.017 10.187 1.00 89.12 250 LEU A CA 1
ATOM 1929 C C . LEU A 1 250 ? -7.236 1.511 10.847 1.00 89.12 250 LEU A C 1
ATOM 1931 O O . LEU A 1 250 ? -7.355 1.503 12.068 1.00 89.12 250 LEU A O 1
ATOM 1935 N N . VAL A 1 251 ? -8.205 1.901 10.031 1.00 87.38 251 VAL A N 1
ATOM 1936 C CA . VAL A 1 251 ? -9.489 2.458 10.456 1.00 87.38 251 VAL A CA 1
ATOM 1937 C C . VAL A 1 251 ? -10.599 1.491 10.031 1.00 87.38 251 VAL A C 1
ATOM 1939 O O . VAL A 1 251 ? -10.864 1.345 8.833 1.00 87.38 251 VAL A O 1
ATOM 1942 N N . PRO A 1 252 ? -11.238 0.775 10.970 1.00 86.31 252 PRO A N 1
ATOM 1943 C CA . PRO A 1 252 ? -12.388 -0.072 10.671 1.00 86.31 252 PRO A CA 1
ATOM 1944 C C . PRO A 1 252 ? -13.579 0.732 10.135 1.00 86.31 252 PRO A C 1
ATOM 1946 O O . PRO A 1 252 ? -13.905 1.804 10.637 1.00 86.31 252 PRO A O 1
ATOM 1949 N N . LYS A 1 253 ? -14.253 0.212 9.103 1.00 82.25 253 LYS A N 1
ATOM 1950 C CA . LYS A 1 253 ? -15.424 0.872 8.496 1.00 82.25 253 LYS A CA 1
ATOM 1951 C C . LYS A 1 253 ? -16.678 0.785 9.367 1.00 82.25 253 LYS A C 1
ATOM 1953 O O . LYS A 1 253 ? -17.556 1.634 9.253 1.00 82.25 253 LYS A O 1
ATOM 1958 N N . ASP A 1 254 ? -16.798 -0.243 10.206 1.00 70.38 254 ASP A N 1
ATOM 1959 C CA . ASP A 1 254 ? -18.007 -0.504 10.996 1.00 70.38 254 ASP A CA 1
ATOM 1960 C C . ASP A 1 254 ? -18.220 0.484 12.158 1.00 70.38 254 ASP A C 1
ATOM 1962 O O . ASP A 1 254 ? -19.287 0.479 12.771 1.00 70.38 254 ASP A O 1
ATOM 1966 N N . SER A 1 255 ? -17.260 1.379 12.414 1.00 55.66 255 SER A N 1
ATOM 1967 C CA . SER A 1 255 ? -17.216 2.269 13.579 1.00 55.66 255 SER A CA 1
ATOM 1968 C C . SER A 1 255 ? -17.464 3.754 13.281 1.00 55.66 255 SER A C 1
ATOM 1970 O O . SER A 1 255 ? -16.941 4.626 13.984 1.00 55.66 255 SER A O 1
ATOM 1972 N N . SER A 1 256 ? -18.250 4.087 12.248 1.00 64.81 256 SER A N 1
ATOM 1973 C CA . SER A 1 256 ? -18.460 5.486 11.803 1.00 64.81 256 SER A CA 1
ATOM 1974 C C . SER A 1 256 ? -17.146 6.233 11.498 1.00 64.81 256 SER A C 1
ATOM 1976 O O . SER A 1 256 ? -17.106 7.455 11.550 1.00 64.81 256 SER A O 1
ATOM 1978 N N . LEU A 1 257 ? -16.073 5.483 11.199 1.00 72.62 257 LEU A N 1
ATOM 1979 C CA . LEU A 1 257 ? -14.693 5.962 11.054 1.00 72.62 257 LEU A CA 1
ATOM 1980 C C . LEU A 1 257 ? -14.114 6.644 12.304 1.00 72.62 257 LEU A C 1
ATOM 1982 O O . LEU A 1 257 ? -13.111 7.317 12.202 1.00 72.62 257 LEU A O 1
ATOM 1986 N N . THR A 1 258 ? -14.668 6.427 13.494 1.00 71.19 258 THR A N 1
ATOM 1987 C CA . THR A 1 258 ? -14.283 7.160 14.721 1.00 71.19 258 THR A CA 1
ATOM 1988 C C . THR A 1 258 ? -13.165 6.509 15.547 1.00 71.19 258 THR A C 1
ATOM 1990 O O . THR A 1 258 ? -12.845 6.971 16.647 1.00 71.19 258 THR A O 1
ATOM 1993 N N . THR A 1 259 ? -12.611 5.392 15.071 1.00 76.25 259 THR A N 1
ATOM 1994 C CA . THR A 1 259 ? -11.594 4.599 15.779 1.00 76.25 259 THR A CA 1
ATOM 1995 C C . THR A 1 259 ? -10.494 4.175 14.825 1.00 76.25 259 THR A C 1
ATOM 1997 O O . THR A 1 259 ? -10.794 3.764 13.704 1.00 76.25 259 THR A O 1
ATOM 2000 N N . TYR A 1 260 ? -9.255 4.135 15.300 1.00 84.12 260 TYR A N 1
ATOM 2001 C CA . TYR A 1 260 ? -8.119 3.651 14.526 1.00 84.12 260 TYR A CA 1
ATOM 2002 C C . TYR A 1 260 ? -7.233 2.718 15.354 1.00 84.12 260 TYR A C 1
ATOM 2004 O O . TYR A 1 260 ? -7.301 2.681 16.582 1.00 84.12 260 TYR A O 1
ATOM 2012 N N . ILE A 1 261 ? -6.395 1.956 14.661 1.00 83.94 261 ILE A N 1
ATOM 2013 C CA . ILE A 1 261 ? -5.346 1.116 15.235 1.00 83.94 261 ILE A CA 1
ATOM 2014 C C . ILE A 1 261 ? -4.029 1.537 14.607 1.00 83.94 261 ILE A C 1
ATOM 2016 O O . ILE A 1 261 ? -3.924 1.597 13.381 1.00 83.94 261 ILE A O 1
ATOM 2020 N N . GLU A 1 262 ? -3.022 1.807 15.429 1.00 85.88 262 GLU A N 1
ATOM 2021 C CA . GLU A 1 262 ? -1.688 2.129 14.933 1.00 85.88 262 GLU A CA 1
ATOM 2022 C C . GLU A 1 262 ? -0.887 0.852 14.660 1.00 85.88 262 GLU A C 1
ATOM 2024 O O . GLU A 1 262 ? -0.823 -0.060 15.484 1.00 85.88 262 GLU A O 1
ATOM 2029 N N . VAL A 1 263 ? -0.268 0.786 13.482 1.00 84.69 263 VAL A N 1
ATOM 2030 C CA . VAL A 1 263 ? 0.560 -0.341 13.056 1.00 84.69 263 VAL A CA 1
ATOM 2031 C C . VAL A 1 263 ? 2.028 -0.025 13.325 1.00 84.69 263 VAL A C 1
ATOM 2033 O O . VAL A 1 263 ? 2.601 0.898 12.741 1.00 84.69 263 VAL A O 1
ATOM 2036 N N . ALA A 1 264 ? 2.657 -0.827 14.184 1.00 81.19 264 ALA A N 1
ATOM 2037 C CA . ALA A 1 264 ? 4.073 -0.707 14.513 1.00 81.19 264 ALA A CA 1
ATOM 2038 C C . ALA A 1 264 ? 4.958 -1.272 13.387 1.00 81.19 264 ALA A C 1
ATOM 2040 O O . ALA A 1 264 ? 5.305 -2.449 13.388 1.00 81.19 264 ALA A O 1
ATOM 2041 N N . CYS A 1 265 ? 5.363 -0.414 12.449 1.00 77.62 265 CYS A N 1
ATOM 2042 C CA . CYS A 1 265 ? 6.107 -0.795 11.240 1.00 77.62 265 CYS A CA 1
ATOM 2043 C C . CYS A 1 265 ? 7.591 -1.191 11.470 1.00 77.62 265 CYS A C 1
ATOM 2045 O O . CYS A 1 265 ? 8.314 -1.452 10.507 1.00 77.62 265 CYS A O 1
ATOM 2047 N N . GLY A 1 266 ? 8.033 -1.272 12.732 1.00 69.44 266 GLY A N 1
ATOM 2048 C CA . GLY A 1 266 ? 9.399 -1.617 13.145 1.00 69.44 266 GLY A CA 1
ATOM 2049 C C . GLY A 1 266 ? 10.423 -0.483 12.977 1.00 69.44 266 GLY A C 1
ATOM 2050 O O . GLY A 1 266 ? 10.218 0.455 12.211 1.00 69.44 266 GLY A O 1
ATOM 2051 N N . ASP A 1 267 ? 11.559 -0.587 13.674 1.00 73.81 267 ASP A N 1
ATOM 2052 C CA . ASP A 1 267 ? 12.584 0.479 13.754 1.00 73.81 267 ASP A CA 1
ATOM 2053 C C . ASP A 1 267 ? 13.375 0.700 12.455 1.00 73.81 267 ASP A C 1
ATOM 2055 O O . ASP A 1 267 ? 14.047 1.722 12.269 1.00 73.81 267 ASP A O 1
ATOM 2059 N N . ALA A 1 268 ? 13.325 -0.281 11.553 1.00 67.75 268 ALA A N 1
ATOM 2060 C CA . ALA A 1 268 ? 14.028 -0.241 10.278 1.00 67.75 268 ALA A CA 1
ATOM 2061 C C . ALA A 1 268 ? 13.358 0.701 9.264 1.00 67.75 268 ALA A C 1
ATOM 2063 O O . ALA A 1 268 ? 14.030 1.158 8.339 1.00 67.75 268 ALA A O 1
ATOM 2064 N N . MET A 1 269 ? 12.067 1.003 9.440 1.00 77.69 269 MET A N 1
ATOM 2065 C CA . MET A 1 269 ? 11.332 1.903 8.558 1.00 77.69 269 MET A CA 1
ATOM 2066 C C . MET A 1 269 ? 11.476 3.355 9.002 1.00 77.69 269 MET A C 1
ATOM 2068 O O . MET A 1 269 ? 11.050 3.721 10.096 1.00 77.69 269 MET A O 1
ATOM 2072 N N . ARG A 1 270 ? 12.050 4.211 8.146 1.00 80.06 270 ARG A N 1
ATOM 2073 C CA . ARG A 1 270 ? 12.212 5.642 8.437 1.00 80.06 270 ARG A CA 1
ATOM 2074 C C . ARG A 1 270 ? 11.616 6.510 7.342 1.00 80.06 270 ARG A C 1
ATOM 2076 O O . ARG A 1 270 ? 11.812 6.254 6.159 1.00 80.06 270 ARG A O 1
ATOM 2083 N N . GLY A 1 271 ? 10.951 7.591 7.735 1.00 84.69 271 GLY A N 1
ATOM 2084 C CA . GLY A 1 271 ? 10.430 8.595 6.806 1.00 84.69 271 GLY A CA 1
ATOM 2085 C C . GLY A 1 271 ? 9.041 8.281 6.236 1.00 84.69 271 GLY A C 1
ATOM 2086 O O . GLY A 1 271 ? 8.366 7.374 6.719 1.00 84.69 271 GLY A O 1
ATOM 2087 N N . PRO A 1 272 ? 8.584 9.059 5.236 1.00 89.75 272 PRO A N 1
ATOM 2088 C CA . PRO A 1 272 ? 7.202 9.023 4.770 1.00 89.75 272 PRO A CA 1
ATOM 2089 C C . PRO A 1 272 ? 6.781 7.669 4.219 1.00 89.75 272 PRO A C 1
ATOM 2091 O O . PRO A 1 272 ? 7.518 7.062 3.441 1.00 89.75 272 PRO A O 1
ATOM 2094 N N . ILE A 1 273 ? 5.548 7.261 4.517 1.00 91.38 273 ILE A N 1
ATOM 2095 C CA . ILE A 1 273 ? 4.943 6.103 3.862 1.00 91.38 273 ILE A CA 1
ATOM 2096 C C . ILE A 1 273 ? 4.842 6.368 2.358 1.00 91.38 273 ILE A C 1
ATOM 2098 O O . ILE A 1 273 ? 4.338 7.401 1.912 1.00 91.38 273 ILE A O 1
ATOM 2102 N N . ALA A 1 274 ? 5.370 5.436 1.569 1.00 89.19 274 ALA A N 1
ATOM 2103 C CA . ALA A 1 274 ? 5.288 5.467 0.115 1.00 89.19 274 ALA A CA 1
ATOM 2104 C C . ALA A 1 274 ? 4.091 4.647 -0.373 1.00 89.19 274 ALA A C 1
ATOM 2106 O O . ALA A 1 274 ? 3.321 5.106 -1.219 1.00 89.19 274 ALA A O 1
ATOM 2107 N N . ALA A 1 275 ? 3.911 3.455 0.197 1.00 89.81 275 ALA A N 1
ATOM 2108 C CA . ALA A 1 275 ? 2.810 2.574 -0.139 1.00 89.81 275 ALA A CA 1
ATOM 2109 C C . ALA A 1 275 ? 2.417 1.671 1.034 1.00 89.81 275 ALA A C 1
ATOM 2111 O O . ALA A 1 275 ? 3.264 1.217 1.789 1.00 89.81 275 ALA A O 1
ATOM 2112 N N . ALA A 1 276 ? 1.132 1.366 1.157 1.00 91.50 276 ALA A N 1
ATOM 2113 C CA . ALA A 1 276 ? 0.598 0.393 2.092 1.00 91.50 276 ALA A CA 1
ATOM 2114 C C . ALA A 1 276 ? -0.557 -0.358 1.422 1.00 91.50 276 ALA A C 1
ATOM 2116 O O . ALA A 1 276 ? -1.411 0.264 0.779 1.00 91.50 276 ALA A O 1
ATOM 2117 N N . ARG A 1 277 ? -0.566 -1.691 1.497 1.00 91.50 277 ARG A N 1
ATOM 2118 C CA . ARG A 1 277 ? -1.547 -2.549 0.811 1.00 91.50 277 ARG A CA 1
ATOM 2119 C C . ARG A 1 277 ? -1.893 -3.776 1.645 1.00 91.50 277 ARG A C 1
ATOM 2121 O O . ARG A 1 277 ? -1.020 -4.365 2.273 1.00 91.50 277 ARG A O 1
ATOM 2128 N N . LEU A 1 278 ? -3.166 -4.158 1.594 1.00 89.88 278 LEU A N 1
ATOM 2129 C CA . LEU A 1 278 ? -3.683 -5.400 2.162 1.00 89.88 278 LEU A CA 1
ATOM 2130 C C . LEU A 1 278 ? -3.778 -6.489 1.097 1.00 89.88 278 LEU A C 1
ATOM 2132 O O . LEU A 1 278 ? -4.072 -6.192 -0.065 1.00 89.88 278 LEU A O 1
ATOM 2136 N N . SER A 1 279 ? -3.534 -7.732 1.504 1.00 87.81 279 SER A N 1
ATOM 2137 C CA . SER A 1 279 ? -3.820 -8.927 0.710 1.00 87.81 279 SER A CA 1
ATOM 2138 C C . SER A 1 279 ? -5.315 -9.035 0.410 1.00 87.81 279 SER A C 1
ATOM 2140 O O . SER A 1 279 ? -6.137 -8.339 1.010 1.00 87.81 279 SER A O 1
ATOM 2142 N N . ALA A 1 280 ? -5.685 -9.895 -0.541 1.00 86.06 280 ALA A N 1
ATOM 2143 C CA . ALA A 1 280 ? -7.070 -9.996 -1.006 1.00 86.06 280 ALA A CA 1
ATOM 2144 C C . ALA A 1 280 ? -8.039 -10.431 0.111 1.00 86.06 280 ALA A C 1
ATOM 2146 O O . ALA A 1 280 ? -9.216 -10.070 0.085 1.00 86.06 280 ALA A O 1
ATOM 2147 N N . ASP A 1 281 ? -7.532 -11.174 1.093 1.00 86.31 281 ASP A N 1
ATOM 2148 C CA . ASP A 1 281 ? -8.254 -11.656 2.269 1.00 86.31 281 ASP A CA 1
ATOM 2149 C C . ASP A 1 281 ? -8.180 -10.723 3.504 1.00 86.31 281 ASP A C 1
ATOM 2151 O O . ASP A 1 281 ? -8.807 -10.996 4.534 1.00 86.31 281 ASP A O 1
ATOM 2155 N N . ASP A 1 282 ? -7.460 -9.601 3.397 1.00 88.12 282 ASP A N 1
ATOM 2156 C CA . ASP A 1 282 ? -7.115 -8.657 4.469 1.00 88.12 282 ASP A CA 1
ATOM 2157 C C . ASP A 1 282 ? -6.329 -9.254 5.654 1.00 88.12 282 ASP A C 1
ATOM 2159 O O . ASP A 1 282 ? -6.394 -8.725 6.768 1.00 88.12 282 ASP A O 1
ATOM 2163 N N . ARG A 1 283 ? -5.598 -10.357 5.460 1.00 86.00 283 ARG A N 1
ATOM 2164 C CA . ARG A 1 283 ? -4.783 -10.974 6.522 1.00 86.00 283 ARG A CA 1
ATOM 2165 C C . ARG A 1 283 ? -3.321 -10.565 6.504 1.00 86.00 283 ARG A C 1
ATOM 2167 O O . ARG A 1 283 ? -2.622 -10.820 7.480 1.00 86.00 283 ARG A O 1
ATOM 2174 N N . CYS A 1 284 ? -2.847 -9.936 5.439 1.00 87.00 284 CYS A N 1
ATOM 2175 C CA . CYS A 1 284 ? -1.461 -9.520 5.300 1.00 87.00 284 CYS A CA 1
ATOM 2176 C C . CYS A 1 284 ? -1.396 -8.051 4.886 1.00 87.00 284 CYS A C 1
ATOM 2178 O O . CYS A 1 284 ? -1.903 -7.673 3.832 1.00 87.00 284 CYS A O 1
ATOM 2180 N N . LEU A 1 285 ? -0.777 -7.218 5.719 1.00 88.81 285 LEU A N 1
ATOM 2181 C CA . LEU A 1 285 ? -0.500 -5.816 5.428 1.00 88.81 285 LEU A CA 1
ATOM 2182 C C . LEU A 1 285 ? 0.976 -5.662 5.078 1.00 88.81 285 LEU A C 1
ATOM 2184 O O . LEU A 1 285 ? 1.849 -6.006 5.874 1.00 88.81 285 LEU A O 1
ATOM 2188 N N . VAL A 1 286 ? 1.247 -5.081 3.916 1.00 89.19 286 VAL A N 1
ATOM 2189 C CA . VAL A 1 286 ? 2.590 -4.658 3.520 1.00 89.19 286 VAL A CA 1
ATOM 2190 C C . VAL A 1 286 ? 2.653 -3.142 3.555 1.00 89.19 286 VAL A C 1
ATOM 2192 O O . VAL A 1 286 ? 1.781 -2.478 2.993 1.00 89.19 286 VAL A O 1
ATOM 2195 N N . VAL A 1 287 ? 3.688 -2.598 4.188 1.00 90.06 287 VAL A N 1
ATOM 2196 C CA . VAL A 1 287 ? 3.942 -1.157 4.278 1.00 90.06 287 VAL A CA 1
ATOM 2197 C C . VAL A 1 287 ? 5.347 -0.870 3.765 1.00 90.06 287 VAL A C 1
ATOM 2199 O O . VAL A 1 287 ? 6.292 -1.440 4.285 1.00 90.06 287 VAL A O 1
ATOM 2202 N N . ALA A 1 288 ? 5.510 0.022 2.790 1.00 90.12 288 ALA A N 1
ATOM 2203 C CA . ALA A 1 288 ? 6.794 0.566 2.352 1.00 90.12 288 ALA A CA 1
ATOM 2204 C C . ALA A 1 288 ? 6.924 2.038 2.715 1.00 90.12 288 ALA A C 1
ATOM 2206 O O . ALA A 1 288 ? 6.001 2.838 2.537 1.00 90.12 288 ALA A O 1
ATOM 2207 N N . SER A 1 289 ? 8.127 2.396 3.139 1.00 89.69 289 SER A N 1
ATOM 2208 C CA . SER A 1 289 ? 8.562 3.772 3.294 1.00 89.69 289 SER A CA 1
ATOM 2209 C C . SER A 1 289 ? 9.269 4.250 2.026 1.00 89.69 289 SER A C 1
ATOM 2211 O O . SER A 1 289 ? 9.773 3.475 1.207 1.00 89.69 289 SER A O 1
ATOM 2213 N N . ARG A 1 290 ? 9.324 5.571 1.860 1.00 87.94 290 ARG A N 1
ATOM 2214 C CA . ARG A 1 290 ? 10.125 6.213 0.822 1.00 87.94 290 ARG A CA 1
ATOM 2215 C C . ARG A 1 290 ? 11.604 5.879 0.956 1.00 87.94 290 ARG A C 1
ATOM 2217 O O . ARG A 1 290 ? 12.271 5.884 -0.063 1.00 87.94 290 ARG A O 1
ATOM 2224 N N . ASP A 1 291 ? 12.116 5.551 2.138 1.00 83.75 291 ASP A N 1
ATOM 2225 C CA . ASP A 1 291 ? 13.537 5.222 2.336 1.00 83.75 291 ASP A CA 1
ATOM 2226 C C . ASP A 1 291 ? 13.993 3.884 1.713 1.00 83.75 291 ASP A C 1
ATOM 2228 O O . ASP A 1 291 ? 15.151 3.498 1.900 1.00 83.75 291 ASP A O 1
ATOM 2232 N N . GLY A 1 292 ? 13.103 3.178 1.006 1.00 83.44 292 GLY A N 1
ATOM 2233 C CA . GLY A 1 292 ? 13.375 1.899 0.352 1.00 83.44 292 GLY A CA 1
ATOM 2234 C C . GLY A 1 292 ? 13.071 0.677 1.219 1.00 83.44 292 GLY A C 1
ATOM 2235 O O . GLY A 1 292 ? 13.123 -0.451 0.723 1.00 83.44 292 GLY A O 1
ATOM 2236 N N . SER A 1 293 ? 12.759 0.886 2.500 1.00 85.19 293 SER A N 1
ATOM 2237 C CA . SER A 1 293 ? 12.374 -0.181 3.415 1.00 85.19 293 SER A CA 1
ATOM 2238 C C . SER A 1 293 ? 10.895 -0.530 3.287 1.00 85.19 293 SER A C 1
ATOM 2240 O O . SER A 1 293 ? 10.059 0.299 2.916 1.00 85.19 293 SER A O 1
ATOM 2242 N N . PHE A 1 294 ? 10.559 -1.769 3.621 1.00 87.12 294 PHE A N 1
ATOM 2243 C CA . PHE A 1 294 ? 9.186 -2.201 3.785 1.00 87.12 294 PHE A CA 1
ATOM 2244 C C . PHE A 1 294 ? 9.067 -3.243 4.898 1.00 87.12 294 PHE A C 1
ATOM 2246 O O . PHE A 1 294 ? 10.030 -3.922 5.249 1.00 87.12 294 PHE A O 1
ATOM 2253 N N . SER A 1 295 ? 7.870 -3.383 5.447 1.00 86.12 295 SER A N 1
ATOM 2254 C CA . SER A 1 295 ? 7.521 -4.333 6.494 1.00 86.12 295 SER A CA 1
ATOM 2255 C C . SER A 1 295 ? 6.269 -5.118 6.120 1.00 86.12 295 SER A C 1
ATOM 2257 O O . SER A 1 295 ? 5.424 -4.648 5.354 1.00 86.12 295 SER A O 1
ATOM 2259 N N . ILE A 1 296 ? 6.153 -6.331 6.660 1.00 84.69 296 ILE A N 1
ATOM 2260 C CA . ILE A 1 296 ? 5.005 -7.219 6.446 1.00 84.69 296 ILE A CA 1
ATOM 2261 C C . ILE A 1 296 ? 4.407 -7.614 7.780 1.00 84.69 296 ILE A C 1
ATOM 2263 O O . ILE A 1 296 ? 5.133 -7.965 8.707 1.00 84.69 296 ILE A O 1
ATOM 2267 N N . HIS A 1 297 ? 3.084 -7.552 7.860 1.00 85.50 297 HIS A N 1
ATOM 2268 C CA . HIS A 1 297 ? 2.328 -7.800 9.073 1.00 85.50 297 HIS A CA 1
ATOM 2269 C C . HIS A 1 297 ? 1.213 -8.800 8.803 1.00 85.50 297 HIS A C 1
ATOM 2271 O O . HIS A 1 297 ? 0.387 -8.583 7.919 1.00 85.50 297 HIS A O 1
ATOM 2277 N N . THR A 1 298 ? 1.131 -9.853 9.610 1.00 84.25 298 THR A N 1
ATOM 2278 C CA . THR A 1 298 ? -0.069 -10.692 9.669 1.00 84.25 298 THR A CA 1
ATOM 2279 C C . THR A 1 298 ? -1.114 -10.022 10.552 1.00 84.25 298 THR A C 1
ATOM 2281 O O . THR A 1 298 ? -0.802 -9.542 11.644 1.00 84.25 298 THR A O 1
ATOM 2284 N N . LEU A 1 299 ? -2.359 -10.019 10.085 1.00 84.62 299 LEU A N 1
ATOM 2285 C CA . LEU A 1 299 ? -3.513 -9.412 10.724 1.00 84.62 299 LEU A CA 1
ATOM 2286 C C . LEU A 1 299 ? -4.505 -10.472 11.183 1.00 84.62 299 LEU A C 1
ATOM 2288 O O . LEU A 1 299 ? -4.984 -11.290 10.395 1.00 84.62 299 LEU A O 1
ATOM 2292 N N . GLN A 1 300 ? -4.914 -10.391 12.446 1.00 84.19 300 GLN A N 1
ATOM 2293 C CA . GLN A 1 300 ? -6.102 -11.096 12.921 1.00 84.19 300 GLN A CA 1
ATOM 2294 C C . GLN A 1 300 ? -7.318 -10.192 12.761 1.00 84.19 300 GLN A C 1
ATOM 2296 O O . GLN A 1 300 ? -7.796 -9.570 13.708 1.00 84.19 300 GLN A O 1
ATOM 2301 N N . ARG A 1 301 ? -7.810 -10.144 11.521 1.00 82.12 301 ARG A N 1
ATOM 2302 C CA . ARG A 1 301 ? -8.964 -9.351 11.088 1.00 82.12 301 ARG A CA 1
ATOM 2303 C C . ARG A 1 301 ? -10.138 -9.398 12.072 1.00 82.12 301 ARG A C 1
ATOM 2305 O O . ARG A 1 301 ? -10.660 -8.353 12.447 1.00 82.12 301 ARG A O 1
ATOM 2312 N N . ASP A 1 302 ? -10.547 -10.590 12.495 1.00 82.44 302 ASP A N 1
ATOM 2313 C CA . ASP A 1 302 ? -11.731 -10.748 13.349 1.00 82.44 302 ASP A CA 1
ATOM 2314 C C . ASP A 1 302 ? -11.544 -10.075 14.712 1.00 82.44 302 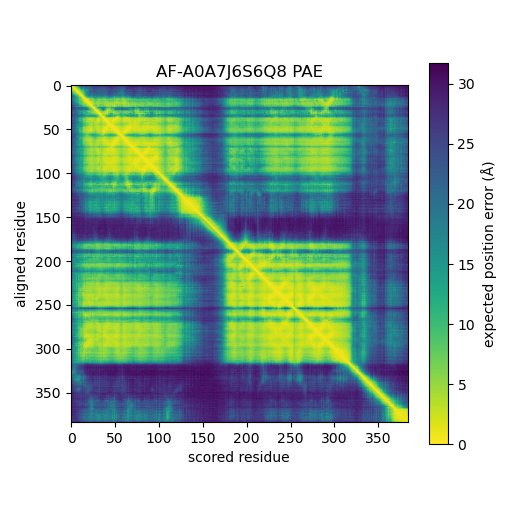ASP A C 1
ATOM 2316 O O . ASP A 1 302 ? -12.453 -9.401 15.191 1.00 82.44 302 ASP A O 1
ATOM 2320 N N . LYS A 1 303 ? -10.332 -10.145 15.275 1.00 81.50 303 LYS A N 1
ATOM 2321 C CA . LYS A 1 303 ? -9.993 -9.461 16.529 1.00 81.50 303 LYS A CA 1
ATOM 2322 C C . LYS A 1 303 ? -9.969 -7.945 16.384 1.00 81.50 303 LYS A C 1
ATOM 2324 O O . LYS A 1 303 ? -10.352 -7.245 17.314 1.00 81.50 303 LYS A O 1
ATOM 2329 N N . ILE A 1 304 ? -9.524 -7.439 15.233 1.00 82.00 304 ILE A N 1
ATOM 2330 C CA . ILE A 1 304 ? -9.547 -6.001 14.931 1.00 82.00 304 ILE A CA 1
ATOM 2331 C C . ILE A 1 304 ? -10.989 -5.483 14.972 1.00 82.00 304 ILE A C 1
ATOM 2333 O O . ILE A 1 304 ? -11.271 -4.488 15.639 1.00 82.00 304 ILE A O 1
ATOM 2337 N N . PHE A 1 305 ? -11.913 -6.182 14.308 1.00 82.44 305 PHE A N 1
ATOM 2338 C CA . PHE A 1 305 ? -13.326 -5.797 14.307 1.00 82.44 305 PHE A CA 1
ATOM 2339 C C . PHE A 1 305 ? -13.991 -5.994 15.670 1.00 82.44 305 PHE A C 1
ATOM 2341 O O . PHE A 1 305 ? -14.768 -5.144 16.097 1.00 82.44 305 PHE A O 1
ATOM 2348 N N . GLU A 1 306 ? -13.679 -7.077 16.381 1.00 81.56 306 GLU A N 1
ATOM 2349 C CA . GLU A 1 306 ? -14.176 -7.303 17.740 1.00 81.56 306 GLU A CA 1
ATOM 2350 C C . GLU A 1 306 ? -13.754 -6.170 18.686 1.00 81.56 306 GLU A C 1
ATOM 2352 O O . GLU A 1 306 ? -14.603 -5.575 19.350 1.00 81.56 306 GLU A O 1
ATOM 2357 N N . ALA A 1 307 ? -12.472 -5.796 18.676 1.00 77.75 307 ALA A N 1
ATOM 2358 C CA . ALA A 1 307 ? -11.955 -4.695 19.481 1.00 77.75 307 ALA A CA 1
ATOM 2359 C C . ALA A 1 307 ? -12.613 -3.356 19.118 1.00 77.75 307 ALA A C 1
ATOM 2361 O O . ALA A 1 307 ? -13.033 -2.613 20.005 1.00 77.75 307 ALA A O 1
ATOM 2362 N N . SER A 1 308 ? -12.766 -3.066 17.821 1.00 77.94 308 SER A N 1
ATOM 2363 C CA . SER A 1 308 ? -13.428 -1.840 17.361 1.00 77.94 308 SER A CA 1
ATOM 2364 C C . SER A 1 308 ? -14.876 -1.753 17.851 1.00 77.94 308 SER A C 1
ATOM 2366 O O . SER A 1 308 ? -15.291 -0.729 18.397 1.00 77.94 308 SER A O 1
ATOM 2368 N N . ARG A 1 309 ? -15.634 -2.852 17.757 1.00 78.94 309 ARG A N 1
ATOM 2369 C CA . ARG A 1 309 ? -17.022 -2.916 18.239 1.00 78.94 309 ARG A CA 1
ATOM 2370 C C . ARG A 1 309 ? -17.135 -2.700 19.740 1.00 78.94 309 ARG A C 1
ATOM 2372 O O . ARG A 1 309 ? -18.025 -1.969 20.173 1.00 78.94 309 ARG A O 1
ATOM 2379 N N . LEU A 1 310 ? -16.248 -3.311 20.525 1.00 77.81 310 LEU A N 1
ATOM 2380 C CA . LEU A 1 310 ? -16.242 -3.150 21.980 1.00 77.81 310 LEU A CA 1
ATOM 2381 C C . LEU A 1 310 ? -16.010 -1.690 22.385 1.00 77.81 310 LEU A C 1
ATOM 2383 O O . LEU A 1 310 ? -16.672 -1.200 23.295 1.00 77.81 310 LEU A O 1
ATOM 2387 N N . LEU A 1 311 ? -15.146 -0.965 21.677 1.00 71.88 311 LEU A N 1
ATOM 2388 C CA . LEU A 1 311 ? -14.880 0.449 21.959 1.00 71.88 311 LEU A CA 1
ATOM 2389 C C . LEU A 1 311 ? -16.049 1.353 21.590 1.00 71.88 311 LEU A C 1
ATOM 2391 O O . LEU A 1 311 ? -16.403 2.255 22.348 1.00 71.88 311 LEU A O 1
ATOM 2395 N N . VAL A 1 312 ? -16.688 1.095 20.447 1.00 73.00 312 VAL A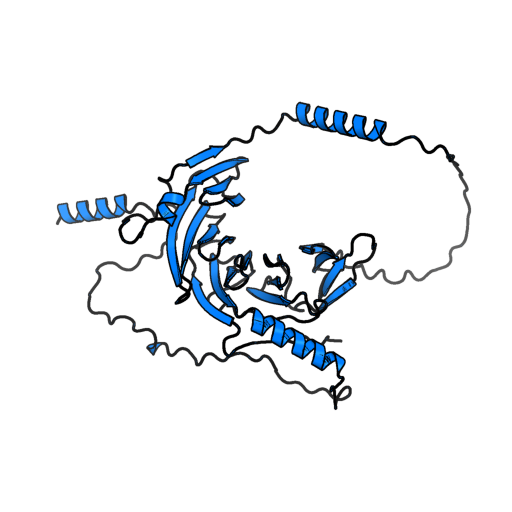 N 1
ATOM 2396 C CA . VAL A 1 312 ? -17.902 1.821 20.058 1.00 73.00 312 VAL A CA 1
ATOM 2397 C C . VAL A 1 312 ? -19.014 1.588 21.085 1.00 73.00 312 VAL A C 1
ATOM 2399 O O . VAL A 1 312 ? -19.715 2.530 21.452 1.00 73.00 312 VAL A O 1
ATOM 2402 N N . ALA A 1 313 ? -19.161 0.357 21.585 1.00 74.50 313 ALA A N 1
ATOM 2403 C CA . ALA A 1 313 ? -20.118 0.043 22.644 1.00 74.50 313 ALA A CA 1
ATOM 2404 C C . ALA A 1 313 ? -19.786 0.780 23.954 1.00 74.50 313 ALA A C 1
ATOM 2406 O O . ALA A 1 313 ? -20.668 1.413 24.529 1.00 74.50 313 ALA A O 1
ATOM 2407 N N . GLN A 1 314 ? -18.517 0.791 24.376 1.00 71.62 314 GLN A N 1
ATOM 2408 C CA . GLN A 1 314 ? -18.074 1.523 25.570 1.00 71.62 314 GLN A CA 1
ATOM 2409 C C . GLN A 1 314 ? -18.360 3.027 25.488 1.00 71.62 314 GLN A C 1
ATOM 2411 O O . GLN A 1 314 ? -18.827 3.604 26.470 1.00 71.62 314 GLN A O 1
ATOM 2416 N N . ARG A 1 315 ? -18.151 3.657 24.321 1.00 65.88 315 ARG A N 1
ATOM 2417 C CA . ARG A 1 315 ? -18.495 5.076 24.109 1.00 65.88 315 ARG A CA 1
ATOM 2418 C C . ARG A 1 315 ? -19.992 5.341 24.280 1.00 65.88 315 ARG A C 1
ATOM 2420 O O . ARG A 1 315 ? -20.371 6.345 24.870 1.00 65.88 315 ARG A O 1
ATOM 2427 N N . ARG A 1 316 ? -20.848 4.441 23.784 1.00 68.88 316 ARG A N 1
ATOM 2428 C CA . ARG A 1 316 ? -22.314 4.586 23.870 1.00 68.88 316 ARG A CA 1
ATOM 2429 C C . ARG A 1 316 ? -22.858 4.381 25.280 1.00 68.88 316 ARG A C 1
ATOM 2431 O O . ARG A 1 316 ? -23.866 4.984 25.625 1.00 68.88 316 ARG A O 1
ATOM 2438 N N . GLU A 1 317 ? -22.214 3.536 26.081 1.00 70.56 317 GLU A N 1
ATOM 2439 C CA . GLU A 1 317 ? -22.661 3.219 27.443 1.00 70.56 317 GLU A CA 1
ATOM 2440 C C . GLU A 1 317 ? -22.320 4.297 28.484 1.00 70.56 317 GLU A C 1
ATOM 2442 O O . GLU A 1 317 ? -22.728 4.161 29.636 1.00 70.56 317 GLU A O 1
ATOM 2447 N N . GLY A 1 318 ? -21.593 5.363 28.124 1.00 56.22 318 GLY A N 1
ATOM 2448 C CA . GLY A 1 318 ? -21.396 6.514 29.012 1.00 56.22 318 GLY A CA 1
ATOM 2449 C C . GLY A 1 318 ? -20.719 6.182 30.348 1.00 56.22 318 GLY A C 1
ATOM 2450 O O . GLY A 1 318 ? -20.881 6.916 31.318 1.00 56.22 318 GLY A O 1
ATOM 2451 N N . LYS A 1 319 ? -19.931 5.098 30.434 1.00 48.78 319 LYS A N 1
ATOM 2452 C CA . LYS A 1 319 ? -19.065 4.814 31.596 1.00 48.78 319 LYS A CA 1
ATOM 2453 C C . LYS A 1 319 ? -17.812 5.707 31.599 1.00 48.78 319 LYS A C 1
ATOM 2455 O O . LYS A 1 319 ? -16.716 5.244 31.889 1.00 48.78 319 LYS A O 1
ATOM 2460 N N . SER A 1 320 ? -17.992 6.996 31.318 1.00 46.09 320 SER A N 1
ATOM 2461 C CA . SER A 1 320 ? -17.079 8.095 31.647 1.00 46.09 320 SER A CA 1
ATOM 2462 C C . SER A 1 320 ? -17.332 8.542 33.092 1.00 46.09 320 SER A C 1
ATOM 2464 O O . SER A 1 320 ? -17.630 9.699 33.387 1.00 46.09 320 SER A O 1
ATOM 2466 N N . GLY A 1 321 ? -17.320 7.582 34.017 1.00 37.34 321 GLY A N 1
ATOM 2467 C CA . GLY A 1 321 ? -17.495 7.871 35.428 1.00 37.34 321 GLY A CA 1
ATOM 2468 C C . GLY A 1 321 ? -16.220 8.488 35.982 1.00 37.34 321 GLY A C 1
ATOM 2469 O O . GLY A 1 321 ? -15.336 7.739 36.381 1.00 37.34 321 GLY A O 1
ATOM 2470 N N . ILE A 1 322 ? -16.221 9.821 36.086 1.00 38.91 322 ILE A N 1
ATOM 2471 C CA . ILE A 1 322 ? -15.296 10.691 36.834 1.00 38.91 322 ILE A CA 1
ATOM 2472 C C . ILE A 1 322 ? -14.203 11.344 35.956 1.00 38.91 322 ILE A C 1
ATOM 2474 O O . ILE A 1 322 ? -13.362 10.673 35.372 1.00 38.91 322 ILE A O 1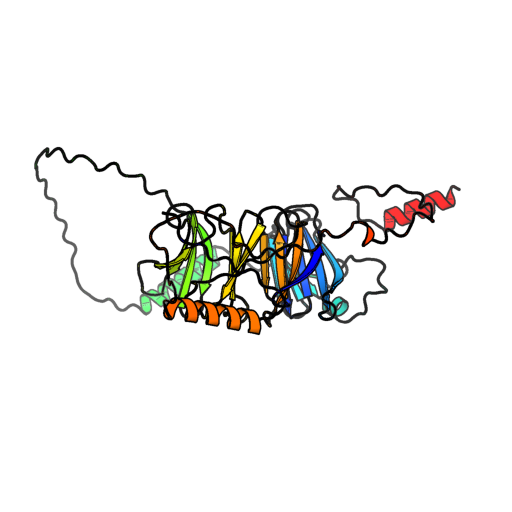
ATOM 2478 N N . VAL A 1 323 ? -14.209 12.684 36.000 1.00 37.12 323 VAL A N 1
ATOM 2479 C CA . VAL A 1 323 ? -13.198 13.671 35.563 1.00 37.12 323 VAL A CA 1
ATOM 2480 C C . VAL A 1 323 ? -13.324 14.242 34.141 1.00 37.12 323 VAL A C 1
ATOM 2482 O O . VAL A 1 323 ? -12.478 14.006 33.289 1.00 37.12 323 VAL A O 1
ATOM 2485 N N . ASP A 1 324 ? -14.315 15.119 33.960 1.00 35.69 324 ASP A N 1
ATOM 2486 C CA . ASP A 1 324 ? -14.280 16.223 32.979 1.00 35.69 324 ASP A CA 1
ATOM 2487 C C . ASP A 1 324 ? -13.629 17.506 33.561 1.00 35.69 324 ASP A C 1
ATOM 2489 O O . ASP A 1 324 ? -13.601 18.534 32.897 1.00 35.69 324 ASP A O 1
ATOM 2493 N N . ASP A 1 325 ? -13.092 17.479 34.795 1.00 30.12 325 ASP A N 1
ATOM 2494 C CA . ASP A 1 325 ? -12.804 18.726 35.538 1.00 30.12 325 ASP A CA 1
ATOM 2495 C C . ASP A 1 325 ? -11.376 18.928 36.086 1.00 30.12 325 ASP A C 1
ATOM 2497 O O . ASP A 1 325 ? -11.092 19.978 36.656 1.00 30.12 325 ASP A O 1
ATOM 2501 N N . MET A 1 326 ? -10.428 17.996 35.938 1.00 26.25 326 MET A N 1
ATOM 2502 C CA . MET A 1 326 ? -9.076 18.179 36.504 1.00 26.25 326 MET A CA 1
ATOM 2503 C C . MET A 1 326 ? -8.014 17.391 35.726 1.00 26.25 326 MET A C 1
ATOM 2505 O O . MET A 1 326 ? -7.777 16.220 36.012 1.00 26.25 326 MET A O 1
ATOM 2509 N N . PHE A 1 327 ? -7.325 18.022 34.772 1.00 33.50 327 PHE A N 1
ATOM 2510 C CA . PHE A 1 327 ? -6.128 17.427 34.163 1.00 33.50 327 PHE A CA 1
ATOM 2511 C C . PHE A 1 327 ? -5.015 17.289 35.220 1.00 33.50 327 PHE A C 1
ATOM 2513 O O . PHE A 1 327 ? -4.586 18.285 35.808 1.00 33.50 327 PHE A O 1
ATOM 2520 N N . PRO A 1 328 ? -4.501 16.069 35.436 1.00 28.84 328 PRO A N 1
ATOM 2521 C CA . PRO A 1 328 ? -3.132 15.831 35.005 1.00 28.84 328 PRO A CA 1
ATOM 2522 C C . PRO A 1 328 ? -2.988 14.507 34.239 1.00 28.84 328 PRO A C 1
ATOM 2524 O O . PRO A 1 328 ? -3.347 13.437 34.716 1.00 28.84 328 PRO A O 1
ATOM 2527 N N . THR A 1 329 ? -2.425 14.635 33.038 1.00 44.81 329 THR A N 1
ATOM 2528 C CA . THR A 1 329 ? -1.417 13.767 32.403 1.00 44.81 329 THR A CA 1
ATOM 2529 C C . THR A 1 329 ? -1.159 12.379 33.009 1.00 44.81 329 THR A C 1
ATOM 2531 O O . THR A 1 329 ? -0.706 12.287 34.148 1.00 44.81 329 THR A O 1
ATOM 2534 N N . THR A 1 330 ? -1.225 11.321 32.193 1.00 30.00 330 THR A N 1
ATOM 2535 C CA . THR A 1 330 ? -0.054 10.491 31.808 1.00 30.00 330 THR A CA 1
ATOM 2536 C C . THR A 1 330 ? -0.434 9.375 30.823 1.00 30.00 330 THR A C 1
ATOM 2538 O O . THR A 1 330 ? -1.539 8.844 30.850 1.00 30.00 330 THR A O 1
ATOM 2541 N N . ASP A 1 331 ? 0.521 9.095 29.935 1.00 36.25 331 ASP A N 1
ATOM 2542 C CA . ASP A 1 331 ? 0.648 8.028 28.937 1.00 36.25 331 ASP A CA 1
ATOM 2543 C C . ASP A 1 331 ? -0.314 6.830 29.005 1.00 36.25 331 ASP A C 1
ATOM 2545 O O . ASP A 1 331 ? -0.259 6.017 29.923 1.00 36.25 331 ASP A O 1
ATOM 2549 N N . CYS A 1 332 ? -1.057 6.615 27.916 1.00 27.97 332 CYS A N 1
ATOM 2550 C CA . CYS A 1 332 ? -1.612 5.307 27.563 1.00 27.97 332 CYS A CA 1
ATOM 2551 C C . CYS A 1 332 ? -1.443 5.043 26.060 1.00 27.97 332 CYS A C 1
ATOM 2553 O O . CYS A 1 332 ? -2.406 4.845 25.325 1.00 27.97 332 CYS A O 1
ATOM 2555 N N . SER A 1 333 ? -0.189 5.000 25.604 1.00 25.73 333 SER A N 1
ATOM 2556 C CA . SER A 1 333 ? 0.150 4.117 24.488 1.00 25.73 333 SER A CA 1
ATOM 2557 C C . SER A 1 333 ? 0.429 2.746 25.097 1.00 25.73 333 SER A C 1
ATOM 2559 O O . SER A 1 333 ? 1.324 2.612 25.930 1.00 25.73 333 SER A O 1
ATOM 2561 N N . LEU A 1 334 ? -0.320 1.707 24.722 1.00 25.84 334 LEU A N 1
ATOM 2562 C CA . LEU A 1 334 ? 0.084 0.343 25.064 1.00 25.84 334 LEU A CA 1
ATOM 2563 C C . LEU A 1 334 ? 1.194 -0.062 24.090 1.00 25.84 334 LEU A C 1
ATOM 2565 O O . LEU A 1 334 ? 1.007 -0.878 23.196 1.00 25.84 334 LEU A O 1
ATOM 2569 N N . ARG A 1 335 ? 2.361 0.581 24.194 1.00 26.22 335 ARG A N 1
ATOM 2570 C CA . ARG A 1 335 ? 3.567 0.080 23.541 1.00 26.22 335 ARG A CA 1
ATOM 2571 C C . ARG A 1 335 ? 3.787 -1.329 24.072 1.00 26.22 335 ARG A C 1
ATOM 2573 O O . ARG A 1 335 ? 3.975 -1.529 25.267 1.00 26.22 335 ARG A O 1
ATOM 2580 N N . CYS A 1 336 ? 3.755 -2.318 23.183 1.00 25.34 336 CYS A N 1
ATOM 2581 C CA . CYS A 1 336 ? 4.520 -3.514 23.465 1.00 25.34 336 CYS A CA 1
ATOM 2582 C C . CYS A 1 336 ? 5.975 -3.067 23.488 1.00 25.34 336 CYS A C 1
ATOM 2584 O O . CYS A 1 336 ? 6.585 -2.896 22.434 1.00 25.34 336 CYS A O 1
ATOM 2586 N N . ASP A 1 337 ? 6.502 -2.877 24.693 1.00 22.66 337 ASP A N 1
ATOM 2587 C CA . ASP A 1 337 ? 7.904 -3.129 24.952 1.00 22.66 337 ASP A CA 1
ATOM 2588 C C . ASP A 1 337 ? 8.135 -4.574 24.507 1.00 22.66 337 ASP A C 1
ATOM 2590 O O . ASP A 1 337 ? 7.876 -5.539 25.231 1.00 22.66 337 ASP A O 1
ATOM 2594 N N . LEU A 1 338 ? 8.558 -4.743 23.253 1.00 27.58 338 LEU A N 1
ATOM 2595 C CA . LEU A 1 338 ? 9.389 -5.886 22.944 1.00 27.58 338 LEU A CA 1
ATOM 2596 C C . LEU A 1 338 ? 10.500 -5.830 23.999 1.00 27.58 338 LEU A C 1
ATOM 2598 O O . LEU A 1 338 ? 11.096 -4.756 24.157 1.00 27.58 338 LEU A O 1
ATOM 2602 N N . PRO A 1 339 ? 10.757 -6.912 24.761 1.00 24.05 339 PRO A N 1
ATOM 2603 C CA . PRO A 1 339 ? 11.955 -6.936 25.583 1.00 24.05 339 PRO A CA 1
ATOM 2604 C C . PRO A 1 339 ? 13.102 -6.519 24.661 1.00 24.05 339 PRO A C 1
ATOM 2606 O O . PRO A 1 339 ? 13.087 -6.964 23.505 1.00 24.05 339 PRO A O 1
ATOM 2609 N N . PRO A 1 340 ? 14.015 -5.626 25.100 1.00 29.36 340 PRO A N 1
ATOM 2610 C CA . PRO A 1 340 ? 15.149 -5.239 24.276 1.00 29.36 340 PRO A CA 1
ATOM 2611 C C . PRO A 1 340 ? 15.709 -6.535 23.722 1.00 29.36 340 PRO A C 1
ATOM 2613 O O . PRO A 1 340 ? 16.028 -7.440 24.496 1.00 29.36 340 PRO A O 1
ATOM 2616 N N . VAL A 1 341 ? 15.657 -6.677 22.395 1.00 29.36 341 VAL A N 1
ATOM 2617 C CA . VAL A 1 341 ? 16.201 -7.857 21.745 1.00 29.36 341 VAL A CA 1
ATOM 2618 C C . VAL A 1 341 ? 17.655 -7.816 22.152 1.00 29.36 341 VAL A C 1
ATOM 2620 O O . VAL A 1 341 ? 18.390 -6.918 21.741 1.00 29.36 341 VAL A O 1
ATOM 2623 N N . ASP A 1 342 ? 18.024 -8.700 23.073 1.00 28.47 342 ASP A N 1
ATOM 2624 C CA . ASP A 1 342 ? 19.405 -8.857 23.454 1.00 28.47 342 ASP A CA 1
ATOM 2625 C C . ASP A 1 342 ? 20.139 -9.113 22.141 1.00 28.47 342 ASP A C 1
ATOM 2627 O O . ASP A 1 342 ? 19.756 -9.991 21.362 1.00 28.47 342 ASP A O 1
ATOM 2631 N N . ASN A 1 343 ? 21.155 -8.303 21.848 1.00 36.75 343 ASN A N 1
ATOM 2632 C CA . ASN A 1 343 ? 21.977 -8.518 20.666 1.00 36.75 343 ASN A CA 1
ATOM 2633 C C . ASN A 1 343 ? 22.629 -9.918 20.694 1.00 36.75 343 ASN A C 1
ATOM 2635 O O . ASN A 1 343 ? 23.153 -10.345 19.672 1.00 36.75 343 ASN A O 1
ATOM 2639 N N . SER A 1 344 ? 22.554 -10.648 21.818 1.00 30.33 344 SER A N 1
ATOM 2640 C CA . SER A 1 344 ? 22.890 -12.071 21.939 1.00 30.33 344 SER A CA 1
ATOM 2641 C C . SER A 1 344 ? 21.932 -13.044 21.227 1.00 30.33 344 SER A C 1
ATOM 2643 O O . SER A 1 344 ? 22.322 -14.177 20.963 1.00 30.33 344 SER A O 1
ATOM 2645 N N . CYS A 1 345 ? 20.707 -12.631 20.877 1.00 28.22 345 CYS A N 1
ATOM 2646 C CA . CYS A 1 345 ? 19.746 -13.455 20.126 1.00 28.22 345 CYS A CA 1
ATOM 2647 C C . CYS A 1 345 ? 20.073 -13.531 18.627 1.00 28.22 345 CYS A C 1
ATOM 2649 O O . CYS A 1 345 ? 19.494 -14.342 17.902 1.00 28.22 345 CYS A O 1
ATOM 2651 N N . TRP A 1 346 ? 20.999 -12.693 18.161 1.00 31.58 346 TRP A N 1
ATOM 2652 C CA . TRP A 1 346 ? 21.709 -12.936 16.921 1.00 31.58 346 TRP A CA 1
ATOM 2653 C C . TRP A 1 346 ? 22.858 -13.878 17.263 1.00 31.58 346 TRP A C 1
ATOM 2655 O O . TRP A 1 346 ? 23.892 -13.446 17.771 1.00 31.58 346 TRP A O 1
ATOM 2665 N N . GLU A 1 347 ? 22.711 -15.167 16.955 1.00 26.05 347 GLU A N 1
ATOM 2666 C CA . GLU A 1 347 ? 23.898 -15.952 16.635 1.00 26.05 347 GLU A CA 1
ATOM 2667 C C . GLU A 1 347 ? 24.513 -15.305 15.388 1.00 26.05 347 GLU A C 1
ATOM 2669 O O . GLU A 1 347 ? 24.220 -15.660 14.247 1.00 26.05 347 GLU A O 1
ATOM 2674 N N . VAL A 1 348 ? 25.366 -14.303 15.607 1.00 32.44 348 VAL A N 1
ATOM 2675 C CA . VAL A 1 348 ? 26.466 -14.046 14.693 1.00 32.44 348 VAL A CA 1
ATOM 2676 C C . VAL A 1 348 ? 27.221 -15.363 14.691 1.00 32.44 348 VAL A C 1
ATOM 2678 O O . VAL A 1 348 ? 27.857 -15.709 15.688 1.00 32.44 348 VAL A O 1
ATOM 2681 N N . LEU A 1 349 ? 27.055 -16.143 13.621 1.00 28.31 349 LEU A N 1
ATOM 2682 C CA . LEU A 1 349 ? 27.889 -17.306 13.355 1.00 28.31 349 LEU A CA 1
ATOM 2683 C C . LEU A 1 349 ? 29.326 -16.858 13.604 1.00 28.31 349 LEU A C 1
ATOM 2685 O O . LEU A 1 349 ? 29.830 -15.989 12.896 1.00 28.31 349 LEU A O 1
ATOM 2689 N N . ALA A 1 350 ? 29.917 -17.367 14.686 1.00 30.64 350 ALA A N 1
ATOM 2690 C CA . ALA A 1 350 ? 31.224 -16.935 15.138 1.00 30.64 350 ALA A CA 1
ATOM 2691 C C . ALA A 1 350 ? 32.210 -17.001 13.969 1.00 30.64 350 ALA A C 1
ATOM 2693 O O . ALA A 1 350 ? 32.233 -18.001 13.247 1.00 30.64 350 ALA A O 1
ATOM 2694 N N . ASP A 1 351 ? 33.012 -15.943 13.827 1.00 37.69 351 ASP A N 1
ATOM 2695 C CA . ASP A 1 351 ? 34.116 -15.785 12.878 1.00 37.69 351 ASP A CA 1
ATOM 2696 C C . ASP A 1 351 ? 35.093 -16.972 12.937 1.00 37.69 351 ASP A C 1
ATOM 2698 O O . ASP A 1 351 ? 36.153 -16.929 13.563 1.00 37.69 351 ASP A O 1
ATOM 2702 N N . LYS A 1 352 ? 34.728 -18.075 12.288 1.00 35.00 352 LYS A N 1
ATOM 2703 C CA . LYS A 1 352 ? 35.601 -19.212 11.994 1.00 35.00 352 LYS A CA 1
ATOM 2704 C C . LYS A 1 352 ? 35.374 -19.712 10.576 1.00 35.00 352 LYS A C 1
ATOM 2706 O O . LYS A 1 352 ? 35.251 -20.902 10.317 1.00 35.00 352 LYS A O 1
ATOM 2711 N N . ALA A 1 353 ? 35.391 -18.772 9.650 1.00 39.50 353 ALA A N 1
ATOM 2712 C CA . ALA A 1 353 ? 36.095 -18.941 8.396 1.00 39.50 353 ALA A CA 1
ATOM 2713 C C . ALA A 1 353 ? 36.556 -17.541 8.006 1.00 39.50 353 ALA A C 1
ATOM 2715 O O . ALA A 1 353 ? 35.726 -16.659 7.812 1.00 39.50 353 ALA A O 1
ATOM 2716 N N . GLU A 1 354 ? 37.867 -17.314 7.956 1.00 35.16 354 GLU A N 1
ATOM 2717 C CA . GLU A 1 354 ? 38.415 -16.132 7.299 1.00 35.16 354 GLU A CA 1
ATOM 2718 C C . GLU A 1 354 ? 37.865 -16.125 5.869 1.00 35.16 354 GLU A C 1
ATOM 2720 O O . GLU A 1 354 ? 38.296 -16.912 5.030 1.00 35.16 354 GLU A O 1
ATOM 2725 N N . VAL A 1 355 ? 36.852 -15.298 5.606 1.00 38.62 355 VAL A N 1
ATOM 2726 C CA . VAL A 1 355 ? 36.415 -14.999 4.246 1.00 38.62 355 VAL A CA 1
ATOM 2727 C C . VAL A 1 355 ? 37.365 -13.913 3.747 1.00 38.62 355 VAL A C 1
ATOM 2729 O O . VAL A 1 355 ? 37.319 -12.786 4.251 1.00 38.62 355 VAL A O 1
ATOM 2732 N N . PRO A 1 356 ? 38.265 -14.210 2.795 1.00 33.00 356 PRO A N 1
ATOM 2733 C CA . PRO A 1 356 ? 39.141 -13.198 2.245 1.00 33.00 356 PRO A CA 1
ATOM 2734 C C . PRO A 1 356 ? 38.309 -12.327 1.303 1.00 33.00 356 PRO A C 1
ATOM 2736 O O . PRO A 1 356 ? 38.035 -12.698 0.167 1.00 33.00 356 PRO A O 1
ATOM 2739 N N . GLY A 1 357 ? 37.872 -11.169 1.791 1.00 44.78 357 GLY A N 1
ATOM 2740 C CA . GLY A 1 357 ? 37.185 -10.177 0.969 1.00 44.78 357 GLY A CA 1
ATOM 2741 C C . GLY A 1 357 ? 36.202 -9.345 1.772 1.00 44.78 357 GLY A C 1
ATOM 2742 O O . GLY A 1 357 ? 35.064 -9.750 1.978 1.00 44.78 357 GLY A O 1
ATOM 2743 N N . GLY A 1 358 ? 36.637 -8.161 2.210 1.00 33.94 358 GLY A N 1
ATOM 2744 C CA . GLY A 1 358 ? 35.774 -7.197 2.887 1.00 33.94 358 GLY A CA 1
ATOM 2745 C C . GLY A 1 358 ? 34.505 -6.917 2.080 1.00 33.94 358 GLY A C 1
ATOM 2746 O O . GLY A 1 358 ? 34.570 -6.607 0.888 1.00 33.94 358 GLY A O 1
ATOM 2747 N N . MET A 1 359 ? 33.359 -7.032 2.748 1.00 34.84 359 MET A N 1
ATOM 2748 C CA . MET A 1 359 ? 32.036 -6.774 2.192 1.00 34.84 359 MET A CA 1
ATOM 2749 C C . MET A 1 359 ? 31.986 -5.324 1.688 1.00 34.84 359 MET A C 1
ATOM 2751 O O . MET A 1 359 ? 31.975 -4.374 2.471 1.00 34.84 359 MET A O 1
ATOM 2755 N N . LYS A 1 360 ? 32.038 -5.134 0.366 1.00 38.12 360 LYS A N 1
ATOM 2756 C CA . LYS A 1 360 ? 31.953 -3.805 -0.247 1.00 38.12 360 LYS A CA 1
ATOM 2757 C C . LYS A 1 360 ? 30.501 -3.348 -0.251 1.00 38.12 360 LYS A C 1
ATOM 2759 O O . LYS A 1 360 ? 29.636 -4.005 -0.819 1.00 38.12 360 LYS A O 1
ATOM 2764 N N . THR A 1 361 ? 30.253 -2.195 0.358 1.00 33.12 361 THR A N 1
ATOM 2765 C CA . THR A 1 361 ? 28.972 -1.491 0.317 1.00 33.12 361 THR A CA 1
ATOM 2766 C C . THR A 1 361 ? 28.583 -1.210 -1.136 1.00 33.12 361 THR A C 1
ATOM 2768 O O . THR A 1 361 ? 29.289 -0.500 -1.853 1.00 33.12 361 THR A O 1
ATOM 2771 N N . ILE A 1 362 ? 27.468 -1.786 -1.580 1.00 39.03 362 ILE A N 1
ATOM 2772 C CA . ILE A 1 362 ? 26.975 -1.696 -2.958 1.00 39.03 362 ILE A CA 1
ATOM 2773 C C . ILE A 1 362 ? 26.259 -0.349 -3.127 1.00 39.03 362 ILE A C 1
ATOM 2775 O O . ILE A 1 362 ? 25.124 -0.189 -2.685 1.00 39.03 362 ILE A O 1
ATOM 2779 N N . THR A 1 363 ? 26.924 0.642 -3.726 1.00 36.91 363 THR A N 1
ATOM 2780 C CA . THR A 1 363 ? 26.381 2.011 -3.865 1.00 36.91 363 THR A CA 1
ATOM 2781 C C . THR A 1 363 ? 26.249 2.513 -5.305 1.00 36.91 363 THR A C 1
ATOM 2783 O O . THR A 1 363 ? 25.755 3.621 -5.503 1.00 36.91 363 THR A O 1
ATOM 2786 N N . THR A 1 364 ? 26.633 1.742 -6.332 1.00 37.03 364 THR A N 1
ATOM 2787 C CA . THR A 1 364 ? 26.652 2.239 -7.722 1.00 37.03 364 THR A CA 1
ATOM 2788 C C . THR A 1 364 ? 25.956 1.339 -8.747 1.00 37.03 364 THR A C 1
ATOM 2790 O O . THR A 1 364 ? 26.025 0.112 -8.717 1.00 37.03 364 THR A O 1
ATOM 2793 N N . ARG A 1 365 ? 25.299 2.017 -9.700 1.00 41.09 365 ARG A N 1
ATOM 2794 C CA . ARG A 1 365 ? 24.329 1.546 -10.713 1.00 41.09 365 ARG A CA 1
ATOM 2795 C C . ARG A 1 365 ? 24.863 0.522 -11.733 1.00 41.09 365 ARG A C 1
ATOM 2797 O O . ARG A 1 365 ? 24.102 0.065 -12.573 1.00 41.09 365 ARG A O 1
ATOM 2804 N N . CYS A 1 366 ? 26.145 0.163 -11.667 1.00 43.09 366 CYS A N 1
ATOM 2805 C CA . CYS A 1 366 ? 26.839 -0.642 -12.681 1.00 43.09 366 CYS A CA 1
ATOM 2806 C C . CYS A 1 366 ? 27.373 -1.984 -12.145 1.00 43.09 366 CYS A C 1
ATOM 2808 O O . CYS A 1 366 ? 28.120 -2.659 -12.851 1.00 43.09 366 CYS A O 1
ATOM 2810 N N . HIS A 1 367 ? 27.062 -2.353 -10.895 1.00 47.44 367 HIS A N 1
ATOM 2811 C CA . HIS A 1 367 ? 27.723 -3.479 -10.220 1.00 47.44 367 HIS A CA 1
ATOM 2812 C C . HIS A 1 367 ? 27.081 -4.857 -10.410 1.00 47.44 367 HIS A C 1
ATOM 2814 O O . HIS A 1 367 ? 27.665 -5.848 -9.985 1.00 47.44 367 HIS A O 1
ATOM 2820 N N . TYR A 1 368 ? 25.944 -4.968 -11.092 1.00 49.31 368 TYR A N 1
ATOM 2821 C CA . TYR A 1 368 ? 25.340 -6.272 -11.364 1.00 49.31 368 TYR A CA 1
ATOM 2822 C C . TYR A 1 368 ? 25.862 -6.868 -12.672 1.00 49.31 368 TYR A C 1
ATOM 2824 O O . TYR A 1 368 ? 25.214 -6.833 -13.710 1.00 49.31 368 TYR A O 1
ATOM 2832 N N . SER A 1 369 ? 27.049 -7.460 -12.622 1.00 54.44 369 SER A N 1
ATOM 2833 C CA . SER A 1 369 ? 27.381 -8.547 -13.539 1.00 54.44 369 SER A CA 1
ATOM 2834 C C . SER A 1 369 ? 28.165 -9.586 -12.753 1.00 54.44 369 SER A C 1
ATOM 2836 O O . SER A 1 369 ? 29.387 -9.514 -12.638 1.00 54.44 369 SER A O 1
ATOM 2838 N N . LEU A 1 370 ? 27.429 -10.549 -12.192 1.00 53.44 370 LEU A N 1
ATOM 2839 C CA . LEU A 1 370 ? 27.991 -11.752 -11.569 1.00 53.44 370 LEU A CA 1
ATOM 2840 C C . LEU A 1 370 ? 28.927 -12.486 -12.540 1.00 53.44 370 LEU A C 1
ATOM 2842 O O . LEU A 1 370 ? 29.916 -13.071 -12.118 1.00 53.44 370 LEU A O 1
ATOM 2846 N N . GLU A 1 371 ? 28.672 -12.382 -13.847 1.00 56.47 371 GLU A N 1
ATOM 2847 C CA . GLU A 1 371 ? 29.574 -12.874 -14.888 1.00 56.47 371 GLU A CA 1
ATOM 2848 C C . GLU A 1 371 ? 30.918 -12.140 -14.895 1.00 56.47 371 GLU A C 1
ATOM 2850 O O . GLU A 1 371 ? 31.946 -12.797 -14.995 1.00 56.47 371 GLU A O 1
ATOM 2855 N N . LYS A 1 372 ? 30.954 -10.810 -14.730 1.00 66.31 372 LYS A N 1
ATOM 2856 C CA . LYS A 1 372 ? 32.221 -10.067 -14.612 1.00 66.31 372 LYS A CA 1
ATOM 2857 C C . LYS A 1 372 ? 32.980 -10.402 -13.335 1.00 66.31 372 LYS A C 1
ATOM 2859 O O . LYS A 1 372 ? 34.203 -10.480 -13.383 1.00 66.31 372 LYS A O 1
ATOM 2864 N N . GLU A 1 373 ? 32.296 -10.587 -12.208 1.00 74.56 373 GLU A N 1
ATOM 2865 C CA . GLU A 1 373 ? 32.969 -10.991 -10.965 1.00 74.56 373 GLU A CA 1
ATOM 2866 C C . GLU A 1 373 ? 33.486 -12.430 -11.039 1.00 74.56 373 GLU A C 1
ATOM 2868 O O . GLU A 1 373 ? 34.605 -12.692 -10.605 1.00 74.56 373 GLU A O 1
ATOM 2873 N N . LYS A 1 374 ? 32.734 -13.340 -11.667 1.00 78.56 374 LYS A N 1
ATOM 2874 C CA . LYS A 1 374 ? 33.174 -14.716 -11.920 1.00 78.56 374 LYS A CA 1
ATOM 2875 C C . LYS A 1 374 ? 34.340 -14.770 -12.904 1.00 78.56 374 LYS A C 1
ATOM 2877 O O . LYS A 1 374 ? 35.321 -15.445 -12.620 1.00 78.56 374 LYS A O 1
ATOM 2882 N N . LEU A 1 375 ? 34.270 -14.021 -14.006 1.00 82.50 375 LEU A N 1
ATOM 2883 C CA . LEU A 1 375 ? 35.359 -13.908 -14.978 1.00 82.50 375 LEU A CA 1
ATOM 2884 C C . LEU A 1 375 ? 36.622 -13.371 -14.302 1.00 82.50 375 LEU A C 1
ATOM 2886 O O . LEU A 1 375 ? 37.695 -13.934 -14.466 1.00 82.50 375 LEU A O 1
ATOM 2890 N N . LYS A 1 376 ? 36.483 -12.339 -13.466 1.00 85.44 376 LYS A N 1
ATOM 2891 C CA . LYS A 1 376 ? 37.603 -11.778 -12.713 1.00 85.44 376 LYS A CA 1
ATOM 2892 C C . LYS A 1 376 ? 38.190 -12.778 -11.709 1.00 85.44 376 LYS A C 1
ATOM 2894 O O . LYS A 1 376 ? 39.406 -12.872 -11.592 1.00 85.44 376 LYS A O 1
ATOM 2899 N N . ALA A 1 377 ? 37.350 -13.543 -11.013 1.00 86.25 377 ALA A N 1
ATOM 2900 C CA . ALA A 1 377 ? 37.805 -14.589 -10.098 1.00 86.25 377 ALA A CA 1
ATOM 2901 C C . ALA A 1 377 ? 38.501 -15.750 -10.837 1.00 86.25 377 ALA A C 1
ATOM 2903 O O . ALA A 1 377 ? 39.473 -16.311 -10.333 1.00 86.25 377 ALA A O 1
ATOM 2904 N N . GLU A 1 378 ? 38.035 -16.107 -12.036 1.00 89.88 378 GLU A N 1
ATOM 2905 C CA . GLU A 1 378 ? 38.685 -17.102 -12.897 1.00 89.88 378 GLU A CA 1
ATOM 2906 C C . GLU A 1 378 ? 40.017 -16.589 -13.466 1.00 89.88 378 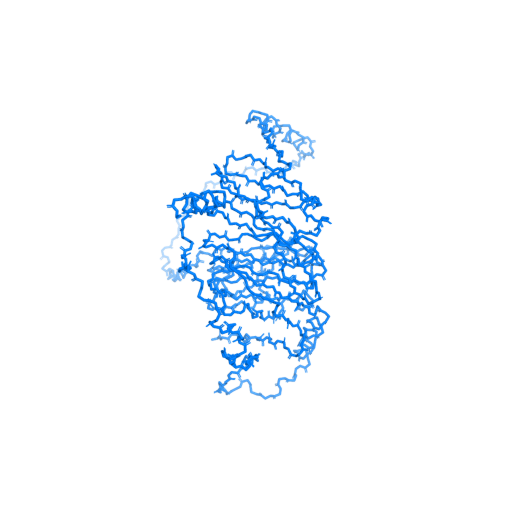GLU A C 1
ATOM 2908 O O . GLU A 1 378 ? 40.993 -17.337 -13.468 1.00 89.88 378 GLU A O 1
ATOM 2913 N N . GLU A 1 379 ? 40.099 -15.318 -13.869 1.00 93.38 379 GLU A N 1
ATOM 2914 C CA . GLU A 1 379 ? 41.344 -14.665 -14.300 1.00 93.38 379 GLU A CA 1
ATOM 2915 C C . GLU A 1 379 ? 42.375 -14.601 -13.163 1.00 93.38 379 GLU A C 1
ATOM 2917 O O . GLU A 1 379 ? 43.535 -14.961 -13.360 1.00 93.38 379 GLU A O 1
ATOM 2922 N N . GLU A 1 380 ? 41.964 -14.212 -11.952 1.00 93.38 380 GLU A N 1
ATOM 2923 C CA . GLU A 1 380 ? 42.840 -14.193 -10.772 1.00 93.38 380 GLU A CA 1
ATOM 2924 C C . GLU A 1 380 ? 43.333 -15.605 -10.409 1.00 93.38 380 GLU A C 1
ATOM 2926 O O . GLU A 1 380 ? 44.498 -15.778 -10.054 1.00 93.38 380 GLU A O 1
ATOM 2931 N N . LYS A 1 381 ? 42.490 -16.632 -10.577 1.00 90.50 381 LYS A N 1
ATOM 2932 C CA . LYS A 1 381 ? 42.866 -18.038 -10.368 1.00 90.50 381 LYS A CA 1
ATOM 2933 C C . LYS A 1 381 ? 43.764 -18.601 -11.473 1.00 90.50 381 LYS A C 1
ATOM 2935 O O . LYS A 1 381 ? 44.512 -19.531 -11.210 1.00 90.50 381 LYS A O 1
ATOM 2940 N N . ALA A 1 382 ? 43.684 -18.079 -12.695 1.00 87.88 382 ALA A N 1
ATOM 2941 C CA . ALA A 1 382 ? 44.570 -18.463 -13.795 1.00 87.88 382 ALA A CA 1
ATOM 2942 C C . ALA A 1 382 ? 45.956 -17.800 -13.699 1.00 87.88 382 ALA A C 1
ATOM 2944 O O . ALA A 1 382 ? 46.920 -18.304 -14.277 1.00 87.88 382 ALA A O 1
ATOM 2945 N N . HIS A 1 383 ? 46.051 -16.668 -12.996 1.00 84.94 383 HIS A N 1
ATOM 2946 C CA . HIS A 1 383 ? 47.299 -15.940 -12.766 1.00 84.94 383 HIS A CA 1
ATOM 2947 C C . HIS A 1 383 ? 48.065 -16.366 -11.501 1.00 84.94 383 HIS A C 1
ATOM 2949 O O . HIS A 1 383 ? 49.248 -16.032 -11.393 1.00 84.94 383 HIS A O 1
ATOM 2955 N N . ALA A 1 384 ? 47.414 -17.072 -10.573 1.00 78.12 384 ALA A N 1
ATOM 2956 C CA . ALA A 1 384 ? 48.022 -17.691 -9.392 1.00 78.12 384 ALA A CA 1
ATOM 2957 C C . ALA A 1 384 ? 48.479 -19.125 -9.691 1.00 78.12 384 ALA A C 1
ATOM 2959 O O . ALA A 1 384 ? 49.561 -19.504 -9.184 1.00 78.12 384 ALA A O 1
#

Mean predicted aligned error: 16.23 Å

Radius of gyration: 27.96 Å; Cα contacts (8 Å, |Δi|>4): 664; chains: 1; bounding box: 86×80×71 Å

InterPro domains:
  IPR015943 WD40/YVTN repeat-like-containing domain superfamily [G3DSA:2.130.10.10] (11-314)
  IPR036322 WD40-repeat-containing domain superfamily [SSF50978] (10-303)

pLDDT: mean 70.01, std 19.85, range [22.66, 93.38]

Organism: Perkinsus olseni (NCBI:txid32597)

Secondary structure (DSSP, 8-state):
------EE--TTTTEEEEEEE---SSSPEEEEEETTTEEEEEETTTTEEEEEEEEETTEEEEEEEEEE-SSS-EEEEEEETTEEEEEETTS-EEEEE-HHHHHS-GGG-S--B-TTS-EEEE---PPPHHHHHHHHHHHHHHHHHHS---------------------------------EEEEEEEETTTEEEEEEEGGGTTEEEEE-TT-SSPEEEEEPPTT--EEEEEE-TTSSEEEEEETTS-EEEEEGGGTT--EEEE---TT--SSEEEEEE-TTS-EEEEEETTS-EEEEEE-HHHHHHHHHHHHHHHHTT---S-SS-----------------GGGS----S-S--SS-------TT---HHHHHHHHHHHHHH-

Nearest PDB structures (foldseek):
  4aez-assembly2_D  TM=5.152E-01  e=1.722E-06  Schizosaccharomyces pombe
  4aez-assembly1_A  TM=5.144E-01  e=1.463E-06  Schizosaccharomyces pombe
  4v7e-assembly1_Bg  TM=4.724E-01  e=1.177E-06  Triticum aestivum
  4aez-assembly3_G  TM=4.543E-01  e=8.491E-07  Schizosaccharomyces pombe
  4ci8-assembly1_A  TM=4.821E-01  e=6.242E-05  Homo sapiens

Sequence (384 aa):
SDELLHQLSLTSKGFTLCGSWKPHSNTPVDIILKSDHVLITLSKADSTAFCFRIVESPATLLPLGFIQVEDNTITSAALEGPKLLLALSDGSLREYDLSTTMSADLAAVESYSLSTLLCRQLVPVIPSPARIRNMKRREAKVRAQSEEPRDGEEEEEGEREGDSDDGFIEEPEVEMAKEGYVTACCLSRPSGRLLAGVGRYEGYLWELVDGEEEAMPRLDLMPDAHPVQMVWSPSGRLLIVGYNNGRVWLVPKDSSLTTYIEVACGDAMRGPIAAARLSADDRCLVVASRDGSFSIHTLQRDKIFEASRLLVAQRREGKSGIVDDMFPTTDCSLRCDLPPVDNSCWEVLADKAEVPGGMKTITTRCHYSLEKEKLKAEEEKAHA

Foldseek 3Di:
DDDDDDEDDDDPVQKDFLDKDFPDQFFDWDWDDEAPFWIWIAHQVQQKIWIWTQDVVVGDTDTLAMEGDHPWGFPDWDQDPQWIWTQTPVRKIKIFRCPVSVPDPCPPDPHRYSNPTDIDIDRPPPPPPVVVVVVVVVVVVVVVVVDDDPDDDDDDDDDDDDDDDDDPDPPPPPPVQFPKDFQEKDAQPPFAIWTATPRVRAQFTWGDGPPDPDTDGQEGDDNPWGFNYWDAALVSQWIWTWTQQGKIWIFGPVQSSHDIYIDCFDPVAGGGWNDWYAHNVRQKIKTHHRSSMIIIMGRPVVVVVVVSVVVSVVVVVPPPPDDPDDDDDDDDDPDPPPPPPPPVVPPPVPPPPPPPDPDDDPDDSPPPDPVVVVVVVVVVVVVD

Solvent-accessible surface area (backbone atoms only — not comparable to full-atom values): 22777 Å² total; per-residue (Å²): 139,82,78,86,80,71,65,43,52,64,72,96,69,39,51,41,77,53,49,74,51,60,91,40,92,44,52,48,28,46,67,50,68,53,54,80,39,37,42,35,42,32,29,41,70,74,14,33,37,38,36,30,34,44,41,80,85,73,49,41,78,43,82,69,25,31,38,69,41,91,90,44,38,47,73,48,72,50,77,53,91,52,33,39,37,36,32,32,70,86,66,40,31,38,37,33,54,40,54,67,67,72,72,48,82,65,92,77,60,97,60,53,66,48,70,84,42,64,68,46,80,44,73,72,82,72,70,52,73,68,55,50,51,50,48,52,52,50,52,52,52,53,50,61,71,68,56,76,85,78,85,82,82,85,92,79,90,77,93,74,92,76,91,80,80,96,68,89,67,78,72,69,81,74,70,72,72,53,82,49,48,78,53,22,56,39,80,44,87,94,67,27,41,38,41,27,24,39,54,76,34,42,51,29,36,27,44,31,38,84,93,54,94,65,66,43,78,44,28,80,44,59,84,94,45,50,52,53,36,43,43,67,30,72,82,65,49,37,35,40,40,25,17,47,73,41,48,35,34,43,28,44,53,91,52,73,44,62,49,48,32,61,52,82,62,55,90,81,47,52,44,30,37,50,28,70,48,45,18,63,84,52,40,38,40,38,40,27,16,24,59,17,20,34,25,36,28,44,41,35,53,68,55,53,52,50,52,50,51,52,52,55,50,51,65,72,67,63,76,75,79,80,80,97,80,7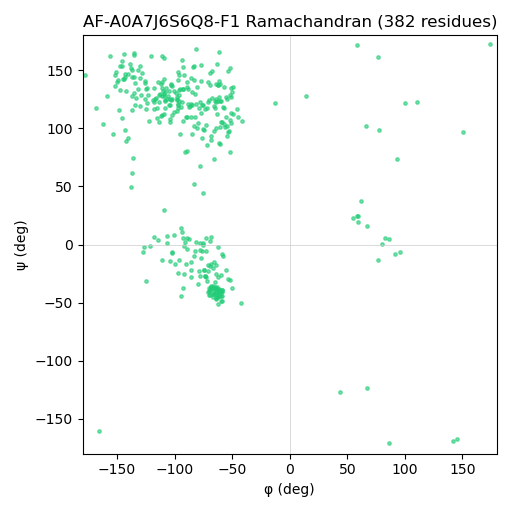2,90,77,88,82,88,70,72,56,69,79,75,66,71,78,77,55,75,77,78,54,78,67,76,71,93,79,66,93,70,93,66,81,86,72,81,88,83,64,100,78,72,90,43,70,65,59,55,49,50,50,54,51,51,55,62,73,75,105